Protein AF-A0A9C9MI98-F1 (afdb_monomer_lite)

Secondary structure (DSSP, 8-state):
-----HHHHHHHHHHHHHHHHHHH---------S--------------------------S------------------S-EEE-TTEEEETTEEEEEEBTTBSEEEEEEEE---SS--EEEEEEEEEEES-EEEEEEETTTTEEEEEEEE-SS--------S-----TTS-EEEEEEEE-SSSPPEEEEEEEEEEEE-------EEEEEEEEETTS--B--S-EEEEETTTEEEE--TTSEEEEEEEPSEEEEEEEE-SSEEEESS-EEEEESSS-B----EEEEEPEEEEEEEEETTTEE-TT-EEEEEEE-TTS-EEEEEEEEEE--TTSEEEEEEE-SEEEEEEEE-TTEEEESS-EEEEE-S--EEEEEEEE-PPPSS--IIIIIIIIIIIIIIHHHH-TT--TTTTTT--TT---SSGGGS-HHHHHHHHHHHHTT-SS-GGGS----HHHHHHHHHHHHTT----

Foldseek 3Di:
DDDDDPVVVVVVVVVCVVVVCVVPPDDDDDDDDDDDDDDDDDPPDDDDDDDDDDDDDDDDDDDDDDDDDDDDPPQCLQPPDKDWDPPWDDDDSKIKFKQDPPRQKIKIKTKHQAPDFFDKWKWWAKAWPDAWKWKWWDQVVVPDIDIDDRDDHHDDRPRDDDPDGRDDPPRMIMMMMMTGNDPNDMTIMMTPGIGMDGPRVDQDFEKEKAFEEAPPDLQGDWQWWKAKPPVRDIWTQHNNRMTMDTGHGFDKIKIATDDPFWQKVVRIDIDGDDPYYHYHPYIYIFTKDKAKEFEEAVVHHGDWFKKKWKWFADPVRFTDCVPIDIWTQHNRRMTMDIRDGFHKMKIATDDAQKAKVVRMDIDGDDDHDYDYIYMHGHDQDPAQAQPPHLCRRPCVNFVCQQADLVDDDVSVVHDDNQRHNPALVSHDPVNLVVQLVCLVVQPGPPCSVRDHDHPNSSVSSVRCVVNVHHHD

Structure (mmCIF, N/CA/C/O backbone):
data_AF-A0A9C9MI98-F1
#
_entry.id   AF-A0A9C9MI98-F1
#
loop_
_atom_site.group_PDB
_atom_site.id
_atom_site.type_symbol
_atom_site.label_atom_id
_atom_site.label_alt_id
_atom_site.label_comp_id
_atom_site.label_asym_id
_atom_site.label_entity_id
_atom_site.label_seq_id
_atom_site.pdbx_PDB_ins_code
_atom_site.Cartn_x
_atom_site.Cartn_y
_atom_site.Cartn_z
_atom_site.occupancy
_atom_site.B_iso_or_equiv
_atom_site.auth_seq_id
_atom_site.auth_comp_id
_atom_site.auth_asym_id
_atom_site.auth_atom_id
_atom_site.pdbx_PDB_model_num
ATOM 1 N N . MET A 1 1 ? 39.168 45.565 -35.973 1.00 40.59 1 MET A N 1
ATOM 2 C CA . MET A 1 1 ? 38.780 45.813 -37.378 1.00 40.59 1 MET A CA 1
ATOM 3 C C . MET A 1 1 ? 40.024 46.247 -38.129 1.00 40.59 1 MET A C 1
ATOM 5 O O . MET A 1 1 ? 40.636 47.226 -37.727 1.00 40.59 1 MET A O 1
ATOM 9 N N . GLY A 1 2 ? 40.413 45.479 -39.140 1.00 27.31 2 GLY A N 1
ATOM 10 C CA . GLY A 1 2 ? 41.614 45.645 -39.959 1.00 27.31 2 GLY A CA 1
ATOM 11 C C . GLY A 1 2 ? 41.709 44.417 -40.864 1.00 27.31 2 GLY A C 1
ATOM 12 O O . GLY A 1 2 ? 41.442 43.313 -40.394 1.00 27.31 2 GLY A O 1
ATOM 13 N N . GLU A 1 3 ? 41.945 44.606 -42.159 1.00 39.31 3 GLU A N 1
ATOM 14 C CA . GLU A 1 3 ? 41.710 43.566 -43.169 1.00 39.31 3 GLU A CA 1
ATOM 15 C C . GLU A 1 3 ? 42.977 42.762 -43.487 1.00 39.31 3 GLU A C 1
ATOM 17 O O . GLU A 1 3 ? 43.849 43.232 -44.213 1.00 39.31 3 GLU A O 1
ATOM 22 N N . THR A 1 4 ? 43.046 41.515 -43.017 1.00 36.66 4 THR A N 1
ATOM 23 C CA . THR A 1 4 ? 44.077 40.540 -43.417 1.00 36.66 4 THR A CA 1
ATOM 24 C C . THR A 1 4 ? 43.472 39.146 -43.610 1.00 36.66 4 THR A C 1
ATOM 26 O O . THR A 1 4 ? 43.571 38.297 -42.732 1.00 36.66 4 THR A O 1
ATOM 29 N N . GLN A 1 5 ? 42.832 38.885 -44.763 1.00 42.22 5 GLN A N 1
ATOM 30 C CA . GLN A 1 5 ? 42.510 37.501 -45.180 1.00 42.22 5 GLN A CA 1
ATOM 31 C C . GLN A 1 5 ? 42.144 37.218 -46.658 1.00 42.22 5 GLN A C 1
ATOM 33 O O . GLN A 1 5 ? 42.317 36.062 -47.051 1.00 42.22 5 GLN A O 1
ATOM 38 N N . PRO A 1 6 ? 41.714 38.168 -47.526 1.00 35.56 6 PRO A N 1
ATOM 39 C CA . PRO A 1 6 ? 41.393 37.833 -48.923 1.00 35.56 6 PRO A CA 1
ATOM 40 C C . PRO A 1 6 ? 42.585 37.245 -49.692 1.00 35.56 6 PRO A C 1
ATOM 42 O O . PRO A 1 6 ? 42.444 36.245 -50.397 1.00 35.56 6 PRO A O 1
ATOM 45 N N . ALA A 1 7 ? 43.774 37.829 -49.507 1.00 32.81 7 ALA A N 1
ATOM 46 C CA . ALA A 1 7 ? 45.007 37.368 -50.140 1.00 32.81 7 ALA A CA 1
ATOM 47 C C . ALA A 1 7 ? 45.426 35.979 -49.632 1.00 32.81 7 ALA A C 1
ATOM 49 O O . ALA A 1 7 ? 45.589 35.075 -50.443 1.00 32.81 7 ALA A O 1
ATOM 50 N N . ALA A 1 8 ? 45.515 35.783 -48.310 1.00 35.47 8 ALA A N 1
ATOM 51 C CA . ALA A 1 8 ? 45.914 34.507 -47.708 1.00 35.47 8 ALA A CA 1
ATOM 52 C C . ALA A 1 8 ? 44.990 33.346 -48.121 1.00 35.47 8 ALA A C 1
ATOM 54 O O . ALA A 1 8 ? 45.471 32.292 -48.528 1.00 35.47 8 ALA A O 1
ATOM 55 N N . ARG A 1 9 ? 43.664 33.558 -48.112 1.00 36.81 9 ARG A N 1
ATOM 56 C CA . ARG A 1 9 ? 42.686 32.536 -48.524 1.00 36.81 9 ARG A CA 1
ATOM 57 C C . ARG A 1 9 ? 42.800 32.187 -50.014 1.00 36.81 9 ARG A C 1
ATOM 59 O O . ARG A 1 9 ? 42.707 31.018 -50.372 1.00 36.81 9 ARG A O 1
ATOM 66 N N . THR A 1 10 ? 43.061 33.183 -50.864 1.00 37.91 10 THR A N 1
ATOM 67 C CA . THR A 1 10 ? 43.306 32.980 -52.305 1.00 37.91 10 THR A CA 1
ATOM 68 C C . THR A 1 10 ? 44.621 32.233 -52.551 1.00 37.91 10 THR A C 1
ATOM 70 O O . THR A 1 10 ? 44.666 31.310 -53.358 1.00 37.91 10 THR A O 1
ATOM 73 N N . PHE A 1 11 ? 45.685 32.600 -51.834 1.00 39.06 11 PHE A N 1
ATOM 74 C CA . PHE A 1 11 ? 47.012 31.991 -51.948 1.00 39.06 11 PHE A CA 1
ATOM 75 C C . PHE A 1 11 ? 46.992 30.516 -51.518 1.00 39.06 11 PHE A C 1
ATOM 77 O O . PHE A 1 11 ? 47.504 29.662 -52.237 1.00 39.06 11 PHE A O 1
ATOM 84 N N . LEU A 1 12 ? 46.310 30.206 -50.408 1.00 41.72 12 LEU A N 1
ATOM 85 C CA . LEU A 1 12 ? 46.118 28.842 -49.911 1.00 41.72 12 LEU A CA 1
ATOM 86 C C . LEU A 1 12 ? 45.322 27.970 -50.899 1.00 41.72 12 LEU A C 1
ATOM 88 O O . LEU A 1 12 ? 45.750 26.863 -51.205 1.00 41.72 12 LEU A O 1
ATOM 92 N N . MET A 1 13 ? 44.216 28.476 -51.462 1.00 43.34 13 MET A N 1
ATOM 93 C CA . MET A 1 13 ? 43.441 27.747 -52.482 1.00 43.34 13 MET A CA 1
ATOM 94 C C . MET A 1 13 ? 44.254 27.459 -53.754 1.00 43.34 13 MET A C 1
ATOM 96 O O . MET A 1 13 ? 44.149 26.369 -54.313 1.00 43.34 13 MET A O 1
ATOM 100 N N . ILE A 1 14 ? 45.090 28.405 -54.198 1.00 44.19 14 ILE A N 1
ATOM 101 C CA . ILE A 1 14 ? 45.984 28.201 -55.348 1.00 44.19 14 ILE A CA 1
ATOM 102 C C . ILE A 1 14 ? 47.059 27.151 -55.024 1.00 44.19 14 ILE A C 1
ATOM 104 O O . ILE A 1 14 ? 47.355 26.317 -55.874 1.00 44.19 14 ILE A O 1
ATOM 108 N N . LEU A 1 15 ? 47.609 27.147 -53.805 1.00 44.44 15 LEU A N 1
ATOM 109 C CA . LEU A 1 15 ? 48.621 26.175 -53.380 1.00 44.44 15 LEU A CA 1
ATOM 110 C C . LEU A 1 15 ? 48.064 24.751 -53.224 1.00 44.44 15 LEU A C 1
ATOM 112 O O . LEU A 1 15 ? 48.698 23.827 -53.732 1.00 44.44 15 LEU A O 1
ATOM 116 N N . LEU A 1 16 ? 46.870 24.557 -52.641 1.00 48.75 16 LEU A N 1
ATOM 117 C CA . LEU A 1 16 ? 46.192 23.246 -52.681 1.00 48.75 16 LEU A CA 1
ATOM 118 C C . LEU A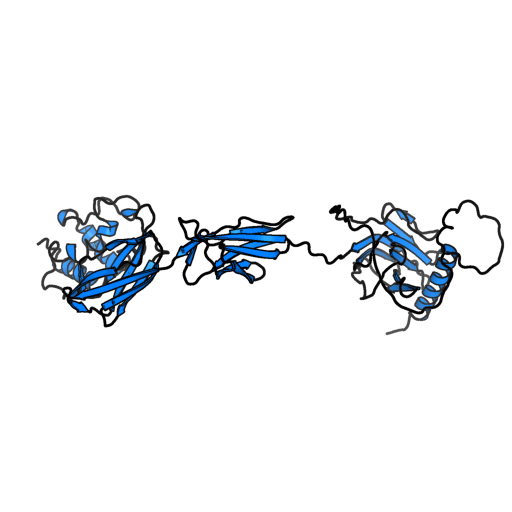 1 16 ? 46.010 22.769 -54.129 1.00 48.75 16 LEU A C 1
ATOM 120 O O . LEU A 1 16 ? 46.288 21.612 -54.435 1.00 48.75 16 LEU A O 1
ATOM 124 N N . GLY A 1 17 ? 45.596 23.668 -55.029 1.00 44.91 17 GLY A N 1
ATOM 125 C CA . GLY A 1 17 ? 45.417 23.368 -56.451 1.00 44.91 17 GLY A CA 1
ATOM 126 C C . GLY A 1 17 ? 46.699 22.978 -57.201 1.00 44.91 17 GLY A C 1
ATOM 127 O O . GLY A 1 17 ? 46.594 22.405 -58.281 1.00 44.91 17 GLY A O 1
ATOM 128 N N . VAL A 1 18 ? 47.887 23.256 -56.650 1.00 42.62 18 VAL A N 1
ATOM 129 C CA . VAL A 1 18 ? 49.179 22.788 -57.185 1.00 42.62 18 VAL A CA 1
ATOM 130 C C . VAL A 1 18 ? 49.576 21.456 -56.548 1.00 42.62 18 VAL A C 1
ATOM 132 O O . VAL A 1 18 ? 49.826 20.499 -57.274 1.00 42.62 18 VAL A O 1
ATOM 135 N N . VAL A 1 19 ? 49.550 21.359 -55.213 1.00 43.34 19 VAL A N 1
ATOM 136 C CA . VAL A 1 19 ? 49.906 20.133 -54.471 1.00 43.34 19 VAL A CA 1
ATOM 137 C C . VAL A 1 19 ? 49.049 18.942 -54.917 1.00 43.34 19 VAL A C 1
ATOM 139 O O . VAL A 1 19 ? 49.570 17.872 -55.222 1.00 43.34 19 VAL A O 1
ATOM 142 N N . LEU A 1 20 ? 47.733 19.128 -55.045 1.00 46.91 20 LEU A N 1
ATOM 143 C CA . LEU A 1 20 ? 46.817 18.069 -55.483 1.00 46.91 20 LEU A CA 1
ATOM 144 C C . LEU A 1 20 ? 47.000 17.688 -56.964 1.00 46.91 20 LEU A C 1
ATOM 146 O O . LEU A 1 20 ? 46.673 16.565 -57.349 1.00 46.91 20 LEU A O 1
ATOM 150 N N . LEU A 1 21 ? 47.545 18.584 -57.796 1.00 38.94 21 LEU A N 1
ATOM 151 C CA . LEU A 1 21 ? 47.816 18.303 -59.209 1.00 38.94 21 LEU A CA 1
ATOM 152 C C . LEU A 1 21 ? 49.000 17.339 -59.373 1.00 38.94 21 LEU A C 1
ATOM 154 O O . LEU A 1 21 ? 48.968 16.466 -60.240 1.00 38.94 21 LEU A O 1
ATOM 158 N N . GLU A 1 22 ? 50.015 17.479 -58.517 1.00 37.53 22 GLU A N 1
ATOM 159 C CA . GLU A 1 22 ? 51.198 16.611 -58.487 1.00 37.53 22 GLU A CA 1
ATOM 160 C C . GLU A 1 22 ? 50.896 15.243 -57.850 1.00 37.53 22 GLU A C 1
ATOM 162 O O . GLU A 1 22 ? 51.446 14.236 -58.293 1.00 37.53 22 GLU A O 1
ATOM 167 N N . VAL A 1 23 ? 49.960 15.178 -56.891 1.00 38.03 23 VAL A N 1
ATOM 168 C CA . VAL A 1 23 ? 49.527 13.920 -56.248 1.00 38.03 23 VAL A CA 1
ATOM 169 C C . VAL A 1 23 ? 48.568 13.091 -57.125 1.00 38.03 23 VAL A C 1
ATOM 171 O O . VAL A 1 23 ? 48.681 11.867 -57.138 1.00 38.03 23 VAL A O 1
ATOM 174 N N . PHE A 1 24 ? 47.650 13.714 -57.886 1.00 37.59 24 PHE A N 1
ATOM 175 C CA . PHE A 1 24 ? 46.570 12.995 -58.599 1.00 37.59 24 PHE A CA 1
ATOM 176 C C . PHE A 1 24 ? 46.621 13.012 -60.145 1.00 37.59 24 PHE A C 1
ATOM 178 O O . PHE A 1 24 ? 45.793 12.372 -60.792 1.00 37.59 24 PHE A O 1
ATOM 185 N N . GLY A 1 25 ? 47.599 13.673 -60.776 1.00 31.17 25 GLY A N 1
ATOM 186 C CA . GLY A 1 25 ? 48.057 13.295 -62.127 1.00 31.17 25 GLY A CA 1
ATOM 187 C C . GLY A 1 25 ? 47.099 13.494 -63.319 1.00 31.17 25 GLY A C 1
ATOM 188 O O . GLY A 1 25 ? 47.173 12.738 -64.291 1.00 31.17 25 GLY A O 1
ATOM 189 N N . CYS A 1 26 ? 46.231 14.511 -63.310 1.00 30.75 26 CYS A N 1
ATOM 190 C CA . CYS A 1 26 ? 45.424 14.869 -64.491 1.00 30.75 26 CYS A CA 1
ATOM 191 C C . CYS A 1 26 ? 46.255 15.577 -65.591 1.00 30.75 26 CYS A C 1
ATOM 193 O O . CYS A 1 26 ? 47.167 16.353 -65.318 1.00 30.75 26 CYS A O 1
ATOM 195 N N . THR A 1 27 ? 45.971 15.292 -66.868 1.00 29.83 27 THR A N 1
ATOM 196 C CA . THR A 1 27 ? 46.954 15.459 -67.962 1.00 29.83 27 THR A CA 1
ATOM 197 C C . THR A 1 27 ? 47.105 16.875 -68.545 1.00 29.83 27 THR A C 1
ATOM 199 O O . THR A 1 27 ? 46.150 17.419 -69.099 1.00 29.83 27 THR A O 1
ATOM 202 N N . GLY A 1 28 ? 48.344 17.393 -68.588 1.00 27.53 28 GLY A N 1
ATOM 203 C CA . GLY A 1 28 ? 48.715 18.633 -69.299 1.00 27.53 28 GLY A CA 1
ATOM 204 C C . GLY A 1 28 ? 50.235 18.852 -69.455 1.00 27.53 28 GLY A C 1
ATOM 205 O O . GLY A 1 28 ? 50.835 19.632 -68.728 1.00 27.53 28 GLY A O 1
ATOM 206 N N . GLN A 1 29 ? 50.874 18.146 -70.393 1.00 27.70 29 GLN A N 1
ATOM 207 C CA . GLN A 1 29 ? 52.333 18.155 -70.662 1.00 27.70 29 GLN A CA 1
ATOM 208 C C . GLN A 1 29 ? 52.885 19.469 -71.286 1.00 27.70 29 GLN A C 1
ATOM 210 O O . GLN A 1 29 ? 52.110 20.181 -71.928 1.00 27.70 29 GLN A O 1
ATOM 215 N N . PRO A 1 30 ? 54.225 19.727 -71.307 1.00 36.88 30 PRO A N 1
ATOM 216 C CA . PRO A 1 30 ? 55.325 19.118 -70.525 1.00 36.88 30 PRO A CA 1
ATOM 217 C C . PRO A 1 30 ? 56.402 20.101 -69.980 1.00 36.88 30 PRO A C 1
ATOM 219 O O . PRO A 1 30 ? 56.663 21.158 -70.558 1.00 36.88 30 PRO A O 1
ATOM 222 N N . ARG A 1 31 ? 57.209 19.632 -69.014 1.00 24.50 31 ARG A N 1
ATOM 223 C CA . ARG A 1 31 ? 58.686 19.783 -69.027 1.00 24.50 31 ARG A CA 1
ATOM 224 C C . ARG A 1 31 ? 59.346 18.473 -68.578 1.00 24.50 31 ARG A C 1
ATOM 226 O O . ARG A 1 31 ? 58.684 17.635 -67.979 1.00 24.50 31 ARG A O 1
ATOM 233 N N . GLN A 1 32 ? 60.611 18.278 -68.946 1.00 30.80 32 GLN A N 1
ATOM 234 C CA . GLN A 1 32 ? 61.386 17.063 -68.676 1.00 30.80 32 GLN A CA 1
ATOM 235 C C . GLN A 1 32 ? 62.422 17.318 -67.580 1.00 30.80 32 GLN A C 1
ATOM 237 O O . GLN A 1 32 ? 63.095 18.343 -67.648 1.00 30.80 32 GLN A O 1
ATOM 242 N N . ASP A 1 33 ? 62.602 16.356 -66.674 1.00 26.62 33 ASP A N 1
ATOM 243 C CA . ASP A 1 33 ? 63.931 15.922 -66.219 1.00 26.62 33 ASP A CA 1
ATOM 244 C C . ASP A 1 33 ? 63.867 14.483 -65.653 1.00 26.62 33 ASP A C 1
ATOM 246 O O . ASP A 1 33 ? 62.781 13.956 -65.397 1.00 26.62 33 ASP A O 1
ATOM 250 N N . GLU A 1 34 ? 65.011 13.800 -65.543 1.00 30.31 34 GLU A N 1
ATOM 251 C CA . GLU A 1 34 ? 65.074 12.338 -65.346 1.00 30.31 34 GLU A CA 1
ATOM 252 C C . GLU A 1 34 ? 65.245 11.893 -63.875 1.00 30.31 34 GLU A C 1
ATOM 254 O O . GLU A 1 34 ? 66.364 11.828 -63.365 1.00 30.31 34 GLU A O 1
ATOM 259 N N . SER A 1 35 ? 64.164 11.475 -63.200 1.00 26.81 35 SER A N 1
ATOM 260 C CA . SER A 1 35 ? 64.269 10.812 -61.876 1.00 26.81 35 SER A CA 1
ATOM 261 C C . SER A 1 35 ? 63.197 9.757 -61.537 1.00 26.81 35 SER A C 1
ATOM 263 O O . SER A 1 35 ? 63.310 9.079 -60.516 1.00 26.81 35 SER A O 1
ATOM 265 N N . ALA A 1 36 ? 62.184 9.541 -62.383 1.00 26.73 36 ALA A N 1
ATOM 266 C CA . ALA A 1 36 ? 61.071 8.638 -62.074 1.00 26.73 36 ALA A CA 1
ATOM 267 C C . ALA A 1 36 ? 61.455 7.139 -62.102 1.00 26.73 36 ALA A C 1
ATOM 269 O O . ALA A 1 36 ? 61.575 6.523 -63.166 1.00 26.73 36 ALA A O 1
ATOM 270 N N . ARG A 1 37 ? 61.555 6.508 -60.923 1.00 29.02 37 ARG A N 1
ATOM 271 C CA . ARG A 1 37 ? 61.529 5.044 -60.754 1.00 29.02 37 ARG A CA 1
ATOM 272 C C . ARG A 1 37 ? 60.680 4.640 -59.546 1.00 29.02 37 ARG A C 1
ATOM 274 O O . ARG A 1 37 ? 60.839 5.198 -58.474 1.00 29.02 37 ARG A O 1
ATOM 281 N N . GLN A 1 38 ? 59.869 3.596 -59.742 1.00 30.30 38 GLN A N 1
ATOM 282 C CA . GLN A 1 38 ? 59.050 2.903 -58.730 1.00 30.30 38 GLN A CA 1
ATOM 283 C C . GLN A 1 38 ? 57.851 3.671 -58.132 1.00 30.30 38 GLN A C 1
ATOM 285 O O . GLN A 1 38 ? 57.733 3.772 -56.920 1.00 30.30 38 GLN A O 1
ATOM 290 N N . LEU A 1 39 ? 56.877 4.051 -58.971 1.00 26.77 39 LEU A N 1
ATOM 291 C CA . LEU A 1 39 ? 55.465 4.127 -58.553 1.00 26.77 39 LEU A CA 1
ATOM 292 C C . LEU A 1 39 ? 54.551 3.444 -59.587 1.00 26.77 39 LEU A C 1
ATOM 294 O O . LEU A 1 39 ? 54.223 3.996 -60.630 1.00 26.77 39 LEU A O 1
ATOM 298 N N . THR A 1 40 ? 54.191 2.194 -59.302 1.00 25.19 40 THR A N 1
ATOM 299 C CA . THR A 1 40 ? 53.102 1.391 -59.899 1.00 25.19 40 THR A CA 1
ATOM 300 C C . THR A 1 40 ? 52.771 0.322 -58.848 1.00 25.19 40 THR A C 1
ATOM 302 O O . THR A 1 40 ? 53.720 -0.304 -58.373 1.00 25.19 40 THR A O 1
ATOM 305 N N . PRO A 1 41 ? 51.496 0.109 -58.450 1.00 27.03 41 PRO A N 1
ATOM 306 C CA . PRO A 1 41 ? 50.348 0.036 -59.362 1.00 27.03 41 PRO A CA 1
ATOM 307 C C . PRO A 1 41 ? 49.036 0.700 -58.859 1.00 27.03 41 PRO A C 1
ATOM 309 O O . PRO A 1 41 ? 48.407 0.202 -57.934 1.00 27.03 41 PRO A O 1
ATOM 312 N N . LEU A 1 42 ? 48.539 1.736 -59.553 1.00 29.00 42 LEU A N 1
ATOM 313 C CA . LEU A 1 42 ? 47.192 2.313 -59.323 1.00 29.00 42 LEU A CA 1
ATOM 314 C C . LEU A 1 42 ? 46.380 2.554 -60.621 1.00 29.00 42 LEU A C 1
ATOM 316 O O . LEU A 1 42 ? 45.435 3.330 -60.647 1.00 29.00 42 LEU A O 1
ATOM 320 N N . GLN A 1 43 ? 46.710 1.873 -61.725 1.00 25.73 43 GLN A N 1
ATOM 321 C CA . GLN A 1 43 ? 46.076 2.112 -63.040 1.00 25.73 43 GLN A CA 1
ATOM 322 C C . GLN A 1 43 ? 44.690 1.457 -63.255 1.00 25.73 43 GLN A C 1
ATOM 324 O O . GLN A 1 43 ? 44.158 1.536 -64.359 1.00 25.73 43 GLN A O 1
ATOM 329 N N . ASN A 1 44 ? 44.086 0.830 -62.238 1.00 29.05 44 ASN A N 1
ATOM 330 C CA . ASN A 1 44 ? 42.829 0.071 -62.363 1.00 29.05 44 ASN A CA 1
ATOM 331 C C . ASN A 1 44 ? 41.625 0.748 -61.670 1.00 29.05 44 ASN A C 1
ATOM 333 O O . ASN A 1 44 ? 40.876 0.097 -60.947 1.00 29.05 44 ASN A O 1
ATOM 337 N N . ALA A 1 45 ? 41.411 2.038 -61.933 1.00 29.12 45 ALA A N 1
ATOM 338 C CA . ALA A 1 45 ? 40.176 2.756 -61.598 1.00 29.12 45 ALA A CA 1
ATOM 339 C C . ALA A 1 45 ? 39.688 3.530 -62.837 1.00 29.12 45 ALA A C 1
ATOM 341 O O . ALA A 1 45 ? 40.076 4.670 -63.078 1.00 29.12 45 ALA A O 1
ATOM 342 N N . GLY A 1 46 ? 38.904 2.866 -63.690 1.00 29.88 46 GLY A N 1
ATOM 343 C CA . GLY A 1 46 ? 38.452 3.432 -64.963 1.00 29.88 46 GLY A CA 1
ATOM 344 C C . GLY A 1 46 ? 37.220 4.323 -64.808 1.00 29.88 46 GLY A C 1
ATOM 345 O O . GLY A 1 46 ? 36.121 3.805 -64.634 1.00 29.88 46 GLY A O 1
ATOM 346 N N . LEU A 1 47 ? 37.396 5.639 -64.945 1.00 27.17 47 LEU A N 1
ATOM 347 C CA . LEU A 1 47 ? 36.317 6.627 -65.045 1.00 27.17 47 LEU A CA 1
ATOM 348 C C . LEU A 1 47 ? 36.573 7.570 -66.231 1.00 27.17 47 LEU A C 1
ATOM 350 O O . LEU A 1 47 ? 37.475 8.405 -66.192 1.00 27.17 47 LEU A O 1
ATOM 354 N N . GLU A 1 48 ? 35.766 7.447 -67.286 1.00 27.59 48 GLU A N 1
ATOM 355 C CA . GLU A 1 48 ? 35.661 8.474 -68.331 1.00 27.59 48 GLU A CA 1
ATOM 356 C C . GLU A 1 48 ? 34.650 9.552 -67.904 1.00 27.59 48 GLU A C 1
ATOM 358 O O . GLU A 1 48 ? 33.636 9.256 -67.270 1.00 27.59 48 GLU A O 1
ATOM 363 N N . ALA A 1 49 ? 34.911 10.814 -68.251 1.00 29.08 49 ALA A N 1
ATOM 364 C CA . ALA A 1 49 ? 34.059 11.934 -67.853 1.00 29.08 49 ALA A CA 1
ATOM 365 C C . ALA A 1 49 ? 32.741 11.985 -68.655 1.00 29.08 49 ALA A C 1
ATOM 367 O O . ALA A 1 49 ? 32.752 11.943 -69.886 1.00 29.08 49 ALA A O 1
ATOM 368 N N . GLY A 1 50 ? 31.609 12.161 -67.963 1.00 24.56 50 GLY A N 1
ATOM 369 C CA . GLY A 1 50 ? 30.271 12.235 -68.561 1.00 24.56 50 GLY A CA 1
ATOM 370 C C . GLY A 1 50 ? 29.350 13.241 -67.862 1.00 24.56 50 GLY A C 1
ATOM 371 O O . GLY A 1 50 ? 29.507 13.526 -66.679 1.00 24.56 50 GLY A O 1
ATOM 372 N N . ILE A 1 51 ? 28.386 13.793 -68.607 1.00 24.95 51 ILE A N 1
ATOM 373 C CA . ILE A 1 51 ? 27.419 14.807 -68.140 1.00 24.95 51 ILE A CA 1
ATOM 374 C C . ILE A 1 51 ? 26.019 14.161 -68.021 1.00 24.95 51 ILE A C 1
ATOM 376 O O . ILE A 1 51 ? 25.668 13.284 -68.808 1.00 24.95 51 ILE A O 1
ATOM 380 N N . ALA A 1 52 ? 25.237 14.559 -67.012 1.00 28.12 52 ALA A N 1
ATOM 381 C CA . ALA A 1 52 ? 24.128 13.776 -66.442 1.00 28.12 52 ALA A CA 1
ATOM 382 C C . ALA A 1 52 ? 22.786 13.747 -67.218 1.00 28.12 52 ALA A C 1
ATOM 384 O O . ALA A 1 52 ? 22.380 14.763 -67.775 1.00 28.12 52 ALA A O 1
ATOM 385 N N . THR A 1 53 ? 22.038 12.624 -67.116 1.00 25.06 53 THR A N 1
ATOM 386 C CA . THR A 1 53 ? 20.549 12.516 -67.214 1.00 25.06 53 THR A CA 1
ATOM 387 C C . THR A 1 53 ? 20.002 11.171 -66.654 1.00 25.06 53 THR A C 1
ATOM 389 O O . THR A 1 53 ? 20.563 10.130 -66.972 1.00 25.06 53 THR A O 1
ATOM 392 N N . GLY A 1 54 ? 18.850 11.162 -65.947 1.00 22.86 54 GLY A N 1
ATOM 393 C CA . GLY A 1 54 ? 17.918 9.998 -65.858 1.00 22.86 54 GLY A CA 1
ATOM 394 C C . GLY A 1 54 ? 17.869 9.121 -64.574 1.00 22.86 54 GLY A C 1
ATOM 395 O O . GLY A 1 54 ? 18.838 9.042 -63.834 1.00 22.86 54 GLY A O 1
ATOM 396 N N . LEU A 1 55 ? 16.721 8.450 -64.329 1.00 23.53 55 LEU A N 1
ATOM 397 C CA . LEU A 1 55 ? 16.371 7.526 -63.205 1.00 23.53 55 LEU A CA 1
ATOM 398 C C . LEU A 1 55 ? 15.334 6.457 -63.682 1.00 23.53 55 LEU A C 1
ATOM 400 O O . LEU A 1 55 ? 14.623 6.778 -64.641 1.00 23.53 55 LEU A O 1
ATOM 404 N N . PRO A 1 56 ? 15.024 5.337 -62.963 1.00 34.50 56 PRO A N 1
ATOM 405 C CA . PRO A 1 56 ? 15.833 4.312 -62.257 1.00 34.50 56 PRO A CA 1
ATOM 406 C C . PRO A 1 56 ? 15.666 2.915 -62.986 1.00 34.50 56 PRO A C 1
ATOM 408 O O . PRO A 1 56 ? 15.955 2.978 -64.182 1.00 34.50 56 PRO A O 1
ATOM 411 N N . PRO A 1 57 ? 15.233 1.693 -62.495 1.00 28.41 57 PRO A N 1
ATOM 412 C CA . PRO A 1 57 ? 14.734 1.148 -61.203 1.00 28.41 57 PRO A CA 1
ATOM 413 C C . PRO A 1 57 ? 15.508 -0.102 -60.627 1.00 28.41 57 PRO A C 1
ATOM 415 O O . PRO A 1 57 ? 16.624 0.076 -60.158 1.00 28.41 57 PRO A O 1
ATOM 418 N N . LEU A 1 58 ? 14.900 -1.316 -60.551 1.00 24.73 58 LEU A N 1
ATOM 419 C CA . LEU A 1 58 ? 15.201 -2.491 -59.663 1.00 24.73 58 LEU A CA 1
ATOM 420 C C . LEU A 1 58 ? 14.728 -3.851 -60.301 1.00 24.73 58 LEU A C 1
ATOM 422 O O . LEU A 1 58 ? 14.066 -3.733 -61.340 1.00 24.73 58 LEU A O 1
ATOM 426 N N . PRO A 1 59 ? 14.860 -5.091 -59.717 1.00 33.41 59 PRO A N 1
ATOM 427 C CA . PRO A 1 59 ? 15.657 -5.639 -58.578 1.00 33.41 59 PRO A CA 1
ATOM 428 C C . PRO A 1 59 ? 16.408 -7.007 -58.840 1.00 33.41 59 PRO A C 1
ATOM 430 O O . PRO A 1 59 ? 16.373 -7.521 -59.951 1.00 33.41 59 PRO A O 1
ATOM 433 N N . ASP A 1 60 ? 17.047 -7.541 -57.770 1.00 37.81 60 ASP A N 1
ATOM 434 C CA . ASP A 1 60 ? 17.440 -8.940 -57.375 1.00 37.81 60 ASP A CA 1
ATOM 435 C C . ASP A 1 60 ? 18.182 -9.927 -58.336 1.00 37.81 60 ASP A C 1
ATOM 437 O O . ASP A 1 60 ? 18.455 -9.619 -59.490 1.00 37.81 60 ASP A O 1
ATOM 441 N N . ASP A 1 61 ? 18.866 -10.986 -57.850 1.00 29.52 61 ASP A N 1
ATOM 442 C CA . ASP A 1 61 ? 18.346 -12.260 -57.288 1.00 29.52 61 ASP A CA 1
ATOM 443 C C . ASP A 1 61 ? 19.413 -12.989 -56.396 1.00 29.52 61 ASP A C 1
ATOM 445 O O . ASP A 1 61 ? 20.546 -13.148 -56.854 1.00 29.52 61 ASP A O 1
ATOM 449 N N . ALA A 1 62 ? 19.095 -13.400 -55.140 1.00 31.42 62 ALA A N 1
ATOM 450 C CA . ALA A 1 62 ? 19.834 -14.398 -54.291 1.00 31.42 62 ALA A CA 1
ATOM 451 C C . ALA A 1 62 ? 19.435 -14.442 -52.783 1.00 31.42 62 ALA A C 1
ATOM 453 O O . ALA A 1 62 ? 19.661 -15.454 -52.112 1.00 31.42 62 ALA A O 1
ATOM 454 N N . GLY A 1 63 ? 18.915 -13.341 -52.225 1.00 34.28 63 GLY A N 1
ATOM 455 C CA . GLY A 1 63 ? 18.157 -13.265 -50.957 1.00 34.28 63 GLY A CA 1
ATOM 456 C C . GLY A 1 63 ? 18.630 -14.032 -49.701 1.00 34.28 63 GLY A C 1
ATOM 457 O O . GLY A 1 63 ? 17.821 -14.753 -49.120 1.00 34.28 63 GLY A O 1
ATOM 458 N N . ARG A 1 64 ? 19.876 -13.870 -49.216 1.00 27.97 64 ARG A N 1
ATOM 459 C CA . ARG A 1 64 ? 20.282 -14.333 -47.860 1.00 27.97 64 ARG A CA 1
ATOM 460 C C . ARG A 1 64 ? 21.304 -13.407 -47.177 1.00 27.97 64 ARG A C 1
ATOM 462 O O . ARG A 1 64 ? 22.452 -13.390 -47.621 1.00 27.97 64 ARG A O 1
ATOM 469 N N . PRO A 1 65 ? 20.961 -12.719 -46.071 1.00 23.02 65 PRO A N 1
ATOM 470 C CA . PRO A 1 65 ? 21.952 -12.046 -45.239 1.00 23.02 65 PRO A CA 1
ATOM 471 C C . PRO A 1 65 ? 22.746 -13.053 -44.391 1.00 23.02 65 PRO A C 1
ATOM 473 O O . PRO A 1 65 ? 22.226 -14.078 -43.946 1.00 23.02 65 PRO A O 1
ATOM 476 N N . ARG A 1 66 ? 24.009 -12.722 -44.113 1.00 22.78 66 ARG A N 1
ATOM 477 C CA . ARG A 1 66 ? 24.753 -13.217 -42.950 1.00 22.78 66 ARG A CA 1
ATOM 478 C C . ARG A 1 66 ? 25.197 -12.000 -42.156 1.00 22.78 66 ARG A C 1
ATOM 480 O O . ARG A 1 66 ? 26.119 -11.314 -42.584 1.00 22.78 66 ARG A O 1
ATOM 487 N N . ALA A 1 67 ? 24.550 -11.750 -41.024 1.00 21.02 67 ALA A N 1
ATOM 488 C CA . ALA A 1 67 ? 25.090 -10.822 -40.047 1.00 21.02 67 ALA A CA 1
ATOM 489 C C . ALA A 1 67 ? 26.359 -11.428 -39.427 1.00 21.02 67 ALA A C 1
ATOM 491 O O . ALA A 1 67 ? 26.381 -12.606 -39.061 1.00 21.02 67 ALA A O 1
ATOM 492 N N . VAL A 1 68 ? 27.397 -10.608 -39.315 1.00 20.48 68 VAL A N 1
ATOM 493 C CA . VAL A 1 68 ? 28.457 -10.755 -38.319 1.00 20.48 68 VAL A CA 1
ATOM 494 C C . VAL A 1 68 ? 28.579 -9.374 -37.700 1.00 20.48 68 VAL A C 1
ATOM 496 O O . VAL A 1 68 ? 29.201 -8.491 -38.285 1.00 20.48 68 VAL A O 1
ATOM 499 N N . SER A 1 69 ? 27.913 -9.171 -36.568 1.00 21.80 69 SER A N 1
ATOM 500 C CA . SER A 1 69 ? 28.231 -8.052 -35.693 1.00 21.80 69 SER A CA 1
ATOM 501 C C . SER A 1 69 ? 29.608 -8.292 -35.077 1.00 21.80 69 SER A C 1
ATOM 503 O O . SER A 1 69 ? 29.981 -9.424 -34.757 1.00 21.80 69 SER A O 1
ATOM 505 N N . ALA A 1 70 ? 30.364 -7.215 -34.924 1.00 21.33 70 ALA A N 1
ATOM 506 C CA . ALA A 1 70 ? 31.533 -7.160 -34.070 1.00 21.33 70 ALA A CA 1
ATOM 507 C C . ALA A 1 70 ? 31.560 -5.754 -33.481 1.00 21.33 70 ALA A C 1
ATOM 509 O O . ALA A 1 70 ? 31.807 -4.790 -34.204 1.00 21.33 70 ALA A O 1
ATOM 510 N N . GLU A 1 71 ? 31.261 -5.640 -32.189 1.00 23.72 71 GLU A N 1
ATOM 511 C CA . GLU A 1 71 ? 31.548 -4.418 -31.450 1.00 23.72 71 GLU A CA 1
ATOM 512 C C . GLU A 1 71 ? 33.049 -4.160 -31.519 1.00 23.72 71 GLU A C 1
ATOM 514 O O . GLU A 1 71 ? 33.850 -5.031 -31.169 1.00 23.72 71 GLU A O 1
ATOM 519 N N . VAL A 1 72 ? 33.432 -2.955 -31.921 1.00 22.44 72 VAL A N 1
ATOM 520 C CA . VAL A 1 72 ? 34.715 -2.397 -31.518 1.00 22.44 72 VAL A CA 1
ATOM 521 C C . VAL A 1 72 ? 34.539 -0.889 -31.403 1.00 22.44 72 VAL A C 1
ATOM 523 O O . VAL A 1 72 ? 34.250 -0.233 -32.403 1.00 22.44 72 VAL A O 1
ATOM 526 N N . GLU A 1 73 ? 34.811 -0.321 -30.226 1.00 27.30 73 GLU A N 1
ATOM 527 C CA . GLU A 1 73 ? 35.354 1.038 -30.161 1.00 27.30 73 GLU A CA 1
ATOM 528 C C . GLU A 1 73 ? 36.736 1.007 -30.830 1.00 27.30 73 GLU A C 1
ATOM 530 O O . GLU A 1 73 ? 37.776 0.923 -30.174 1.00 27.30 73 GLU A O 1
ATOM 535 N N . GLN A 1 74 ? 36.773 1.009 -32.165 1.00 27.30 74 GLN A N 1
ATOM 536 C CA . GLN A 1 74 ? 38.002 1.371 -32.846 1.00 27.30 74 GLN A CA 1
ATOM 537 C C . GLN A 1 74 ? 38.155 2.876 -32.698 1.00 27.30 74 GLN A C 1
ATOM 539 O O . GLN A 1 74 ? 37.617 3.654 -33.483 1.00 27.30 74 GLN A O 1
ATOM 544 N N . THR A 1 75 ? 38.997 3.264 -31.742 1.00 29.92 75 THR A N 1
ATOM 545 C CA . THR A 1 75 ? 39.905 4.387 -31.953 1.00 29.92 75 THR A CA 1
ATOM 546 C C . THR A 1 75 ? 40.669 4.098 -33.246 1.00 29.92 75 THR A C 1
ATOM 548 O O . THR A 1 75 ? 41.718 3.451 -33.229 1.00 29.92 75 THR A O 1
ATOM 551 N N . LEU A 1 76 ? 40.098 4.513 -34.381 1.00 31.92 76 LEU A N 1
ATOM 552 C CA . LEU A 1 76 ? 40.713 4.427 -35.699 1.00 31.92 76 LEU A CA 1
ATOM 553 C C . LEU A 1 76 ? 41.863 5.434 -35.755 1.00 31.92 76 LEU A C 1
ATOM 555 O O . LEU A 1 76 ? 41.762 6.498 -36.364 1.00 31.92 76 LEU A O 1
ATOM 559 N N . LEU A 1 77 ? 42.978 5.061 -35.124 1.00 37.25 77 LEU A N 1
ATOM 560 C CA . LEU A 1 77 ? 44.296 5.540 -35.509 1.00 37.25 77 LEU A CA 1
ATOM 561 C C . LEU A 1 77 ? 44.438 5.206 -36.999 1.00 37.25 77 LEU A C 1
ATOM 563 O O . LEU A 1 77 ? 44.555 4.035 -37.367 1.00 37.25 77 LEU A O 1
ATOM 567 N N . GLY A 1 78 ? 44.286 6.229 -37.847 1.00 36.97 78 GLY A N 1
ATOM 568 C CA . GLY A 1 78 ? 44.174 6.073 -39.297 1.00 36.97 78 GLY A CA 1
ATOM 569 C C . GLY A 1 78 ? 45.338 5.254 -39.848 1.00 36.97 78 GLY A C 1
ATOM 570 O O . GLY A 1 78 ? 46.490 5.500 -39.500 1.00 36.97 78 GLY A O 1
ATOM 571 N N . SER A 1 79 ? 45.040 4.250 -40.671 1.00 36.00 79 SER A N 1
ATOM 572 C CA . SER A 1 79 ? 45.989 3.187 -41.004 1.00 36.00 79 SER A CA 1
ATOM 573 C C . SER A 1 79 ? 47.152 3.663 -41.883 1.00 36.00 79 SER A C 1
ATOM 575 O O . SER A 1 79 ? 47.029 3.645 -43.107 1.00 36.00 79 SER A O 1
ATOM 577 N N . ASP A 1 80 ? 48.274 4.043 -41.259 1.00 41.41 80 ASP A N 1
ATOM 578 C CA . ASP A 1 80 ? 49.656 4.120 -41.786 1.00 41.41 80 ASP A CA 1
ATOM 579 C C . ASP A 1 80 ? 49.867 4.771 -43.177 1.00 41.41 80 ASP A C 1
ATOM 581 O O . ASP A 1 80 ? 50.883 4.537 -43.837 1.00 41.41 80 ASP A O 1
ATOM 585 N N . THR A 1 81 ? 48.934 5.606 -43.646 1.00 44.78 81 THR A N 1
ATOM 586 C CA . THR A 1 81 ? 48.910 6.106 -45.034 1.00 44.78 81 THR A CA 1
ATOM 587 C C . THR A 1 81 ? 48.736 7.625 -45.061 1.00 44.78 81 THR A C 1
ATOM 589 O O . THR A 1 81 ? 47.684 8.158 -45.412 1.00 44.78 81 THR A O 1
ATOM 592 N N . PHE A 1 82 ? 49.791 8.339 -44.658 1.00 54.59 82 PHE A N 1
ATOM 593 C CA . PHE A 1 82 ? 49.805 9.803 -44.590 1.00 54.59 82 PHE A CA 1
ATOM 594 C C . PHE A 1 82 ? 50.528 10.418 -45.789 1.00 54.59 82 PHE A C 1
ATOM 596 O O . PHE A 1 82 ? 51.705 10.139 -46.029 1.00 54.59 82 PHE A O 1
ATOM 603 N N . ILE A 1 83 ? 49.845 11.302 -46.523 1.00 56.44 83 ILE A N 1
ATOM 604 C CA . ILE A 1 83 ? 50.478 12.132 -47.557 1.00 56.44 83 ILE A CA 1
ATOM 605 C C . ILE A 1 83 ? 50.922 13.430 -46.887 1.00 56.44 83 ILE A C 1
ATOM 607 O O . ILE A 1 83 ? 50.095 14.211 -46.417 1.00 56.44 83 ILE A O 1
ATOM 611 N N . MET A 1 84 ? 52.232 13.652 -46.826 1.00 56.66 84 MET A N 1
ATOM 612 C CA . MET A 1 84 ? 52.853 14.741 -46.068 1.00 56.66 84 MET A CA 1
ATOM 613 C C . MET A 1 84 ? 53.867 15.486 -46.940 1.00 56.66 84 MET A C 1
ATOM 615 O O . MET A 1 84 ? 54.382 14.938 -47.914 1.00 56.66 84 MET A O 1
ATOM 619 N N . SER A 1 85 ? 54.155 16.738 -46.598 1.00 60.19 85 SER A N 1
ATOM 620 C CA . SER A 1 85 ? 55.172 17.550 -47.276 1.00 60.19 85 SER A CA 1
ATOM 621 C C . SER A 1 85 ? 56.605 17.218 -46.834 1.00 60.19 85 SER A C 1
ATOM 623 O O . SER A 1 85 ? 56.827 16.868 -45.681 1.00 60.19 85 SER A O 1
ATOM 625 N N . ASP A 1 86 ? 57.586 17.435 -47.720 1.00 55.06 86 ASP A N 1
ATOM 626 C CA . ASP A 1 86 ? 59.020 17.082 -47.590 1.00 55.06 86 ASP A CA 1
ATOM 627 C C . ASP A 1 86 ? 59.760 17.474 -46.286 1.00 55.06 86 ASP A C 1
ATOM 629 O O . ASP A 1 86 ? 60.885 17.021 -46.069 1.00 55.06 86 ASP A O 1
ATOM 633 N N . PHE A 1 87 ? 59.188 18.340 -45.442 1.00 56.34 87 PHE A N 1
ATOM 634 C CA . PHE A 1 87 ? 59.794 18.841 -44.199 1.00 56.34 87 PHE A CA 1
ATOM 635 C C . PHE A 1 87 ? 58.880 18.644 -42.970 1.00 56.34 87 PHE A C 1
ATOM 637 O O . PHE A 1 87 ? 59.082 19.288 -41.940 1.00 56.34 87 PHE A O 1
ATOM 644 N N . ALA A 1 88 ? 57.868 17.779 -43.084 1.00 58.22 88 ALA A N 1
ATOM 645 C CA . ALA A 1 88 ? 56.973 17.396 -42.002 1.00 58.22 88 ALA A CA 1
ATOM 646 C C . ALA A 1 88 ? 57.526 16.132 -41.331 1.00 58.22 88 ALA A C 1
ATOM 648 O O . ALA A 1 88 ? 57.838 15.157 -42.016 1.00 58.22 88 ALA A O 1
ATOM 649 N N . ASP A 1 89 ? 57.678 16.160 -40.007 1.00 60.88 89 ASP A N 1
ATOM 650 C CA . ASP A 1 89 ? 58.406 15.126 -39.261 1.00 60.88 89 ASP A CA 1
ATOM 651 C C . ASP A 1 89 ? 57.430 14.270 -38.426 1.00 60.88 89 ASP A C 1
ATOM 653 O O . ASP A 1 89 ? 56.806 14.797 -37.496 1.00 60.88 89 ASP A O 1
ATOM 657 N N . PRO A 1 90 ? 57.231 12.978 -38.759 1.00 54.41 90 PRO A N 1
ATOM 658 C CA . PRO A 1 90 ? 56.391 12.071 -37.983 1.00 54.41 90 PRO A CA 1
ATOM 659 C C . PRO A 1 90 ? 57.152 11.551 -36.753 1.00 54.41 90 PRO A C 1
ATOM 661 O O . PRO A 1 90 ? 58.126 10.800 -36.860 1.00 54.41 90 PRO A O 1
ATOM 664 N N . VAL A 1 91 ? 56.690 11.927 -35.560 1.00 53.28 91 VAL A N 1
ATOM 665 C CA . VAL A 1 91 ? 57.314 11.588 -34.274 1.00 53.28 91 VAL A CA 1
ATOM 666 C C . VAL A 1 91 ? 56.382 10.662 -33.494 1.00 53.28 91 VAL A C 1
ATOM 668 O O . VAL A 1 91 ? 55.549 11.096 -32.696 1.00 53.28 91 VAL A O 1
ATOM 671 N N . GLY A 1 92 ? 56.520 9.360 -33.751 1.00 55.12 92 GLY A N 1
ATOM 672 C CA . GLY A 1 92 ? 55.560 8.359 -33.280 1.00 55.12 92 GLY A CA 1
ATOM 673 C C . GLY A 1 92 ? 54.214 8.568 -33.971 1.00 55.12 92 GLY A C 1
ATOM 674 O O . GLY A 1 92 ? 54.181 8.762 -35.183 1.00 55.12 92 GLY A O 1
ATOM 675 N N . ASP A 1 93 ? 53.135 8.596 -33.193 1.00 50.50 93 ASP A N 1
ATOM 676 C CA . ASP A 1 93 ? 51.771 8.815 -33.697 1.00 50.50 93 ASP A CA 1
ATOM 677 C C . ASP A 1 93 ? 51.456 10.306 -33.976 1.00 50.50 93 ASP A C 1
ATOM 679 O O . ASP A 1 93 ? 50.357 10.644 -34.412 1.00 50.50 93 ASP A O 1
ATOM 683 N N . THR A 1 94 ? 52.415 11.211 -33.722 1.00 54.09 94 THR A N 1
ATOM 684 C CA . THR A 1 94 ? 52.256 12.670 -33.874 1.00 54.09 94 THR A CA 1
ATOM 685 C C . THR A 1 94 ? 52.943 13.197 -35.135 1.00 54.09 94 THR A C 1
ATOM 687 O O . THR A 1 94 ? 53.975 12.670 -35.551 1.00 54.09 94 THR A O 1
ATOM 690 N N . LEU A 1 95 ? 52.412 14.269 -35.732 1.00 62.34 95 LEU A N 1
ATOM 691 C CA . LEU A 1 95 ? 52.986 14.901 -36.928 1.00 62.34 95 LEU A CA 1
ATOM 692 C C . LEU A 1 95 ? 53.359 16.361 -36.664 1.00 62.34 95 LEU A C 1
ATOM 694 O O . LEU A 1 95 ? 52.504 17.180 -36.325 1.00 62.34 95 LEU A O 1
ATOM 698 N N . VAL A 1 96 ? 54.633 16.703 -36.862 1.00 64.25 96 VAL A N 1
ATOM 699 C CA . VAL A 1 96 ? 55.161 18.056 -36.655 1.00 64.25 96 VAL A CA 1
ATOM 700 C C . VAL A 1 96 ? 55.262 18.801 -37.988 1.00 64.25 96 VAL A C 1
ATOM 702 O O . VAL A 1 96 ? 56.027 18.423 -38.875 1.00 64.25 96 VAL A O 1
ATOM 705 N N . LEU A 1 97 ? 54.516 19.901 -38.118 1.00 67.06 97 LEU A N 1
ATOM 706 C CA . LEU A 1 97 ? 54.537 20.804 -39.269 1.00 67.06 97 LEU A CA 1
ATOM 707 C C . LEU A 1 97 ? 55.323 22.082 -38.927 1.00 67.06 97 LEU A C 1
ATOM 709 O O . LEU A 1 97 ? 54.823 22.968 -38.226 1.00 67.06 97 LEU A O 1
ATOM 713 N N . GLN A 1 98 ? 56.549 22.194 -39.448 1.00 70.50 98 GLN A N 1
ATOM 714 C CA . GLN A 1 98 ? 57.432 23.351 -39.245 1.00 70.50 98 GLN A CA 1
ATOM 715 C C . GLN A 1 98 ? 57.638 24.145 -40.532 1.00 70.50 98 GLN A C 1
ATOM 717 O O . GLN A 1 98 ? 58.321 23.703 -41.453 1.00 70.50 98 GLN A O 1
ATOM 722 N N . THR A 1 99 ? 57.090 25.360 -40.589 1.00 64.50 99 THR A N 1
ATOM 723 C CA . THR A 1 99 ? 57.278 26.241 -41.745 1.00 64.50 99 THR A CA 1
ATOM 724 C C . THR A 1 99 ? 58.436 27.202 -41.501 1.00 64.50 99 THR A C 1
ATOM 726 O O . THR A 1 99 ? 58.252 28.223 -40.843 1.00 64.50 99 THR A O 1
ATOM 729 N N . SER A 1 100 ? 59.614 26.904 -42.046 1.00 65.81 100 SER A N 1
ATOM 730 C CA . SER A 1 100 ? 60.774 27.807 -42.060 1.00 65.81 100 SER A CA 1
ATOM 731 C C . SER A 1 100 ? 61.514 27.689 -43.400 1.00 65.81 100 SER A C 1
ATOM 733 O O . SER A 1 100 ? 61.402 26.649 -44.047 1.00 65.81 100 SER A O 1
ATOM 735 N N . PRO A 1 101 ? 62.242 28.713 -43.893 1.00 61.09 101 PRO A N 1
ATOM 736 C CA . PRO A 1 101 ? 62.852 28.667 -45.226 1.00 61.09 101 PRO A CA 1
ATOM 737 C C . PRO A 1 101 ? 63.841 27.490 -45.356 1.00 61.09 101 PRO A C 1
ATOM 739 O O . PRO A 1 101 ? 64.772 27.411 -44.554 1.00 61.09 101 PRO A O 1
ATOM 742 N N . PRO A 1 102 ? 63.699 26.593 -46.357 1.00 56.31 102 PRO A N 1
ATOM 743 C CA . PRO A 1 102 ? 63.019 26.783 -47.647 1.00 56.31 102 PRO A CA 1
ATOM 744 C C . PRO A 1 102 ? 61.549 26.317 -47.732 1.00 56.31 102 PRO A C 1
ATOM 746 O O . PRO A 1 102 ? 60.985 26.354 -48.822 1.00 56.31 102 PRO A O 1
ATOM 749 N N . ALA A 1 103 ? 60.929 25.898 -46.630 1.00 57.53 103 ALA A N 1
ATOM 750 C CA . ALA A 1 103 ? 59.593 25.304 -46.548 1.00 57.53 103 ALA A CA 1
ATOM 751 C C . ALA A 1 103 ? 58.532 26.273 -45.956 1.00 57.53 103 ALA A C 1
ATOM 753 O O . ALA A 1 103 ? 58.243 26.226 -44.763 1.00 57.53 103 ALA A O 1
ATOM 754 N N . PRO A 1 104 ? 57.918 27.179 -46.746 1.00 62.59 104 PRO A N 1
ATOM 755 C CA . PRO A 1 104 ? 56.940 28.159 -46.243 1.00 62.59 104 PRO A CA 1
ATOM 756 C C . PRO A 1 104 ? 55.528 27.592 -45.991 1.00 62.59 104 PRO A C 1
ATOM 758 O O . PRO A 1 104 ? 54.682 28.284 -45.429 1.00 62.59 104 PRO A O 1
ATOM 761 N N . LEU A 1 105 ? 55.255 26.363 -46.425 1.00 64.19 105 LEU A N 1
ATOM 762 C CA . LEU A 1 105 ? 53.979 25.658 -46.293 1.00 64.19 105 LEU A CA 1
ATOM 763 C C . LEU A 1 105 ? 54.293 24.211 -45.917 1.00 64.19 105 LEU A C 1
ATOM 765 O O . LEU A 1 105 ? 55.180 23.632 -46.541 1.00 64.19 105 LEU A O 1
ATOM 769 N N . GLN A 1 106 ? 53.583 23.641 -44.945 1.00 64.31 106 GLN A N 1
ATOM 770 C CA . GLN A 1 106 ? 53.662 22.226 -44.574 1.00 64.31 106 GLN A CA 1
ATOM 771 C C . GLN A 1 106 ? 52.257 21.657 -44.338 1.00 64.31 106 GLN A C 1
ATOM 773 O O . GLN A 1 106 ? 51.358 22.385 -43.916 1.00 64.31 106 GLN A O 1
ATOM 778 N N . PHE A 1 107 ? 52.053 20.371 -44.619 1.00 68.62 107 PHE A N 1
ATOM 779 C CA . PHE A 1 107 ? 50.762 19.700 -44.472 1.00 68.62 107 PHE A CA 1
ATOM 780 C C . PHE A 1 107 ? 50.903 18.212 -44.129 1.00 68.62 107 PHE A C 1
ATOM 782 O O . PHE A 1 107 ? 51.915 17.583 -44.442 1.00 68.62 107 PHE A O 1
ATOM 789 N N . GLY A 1 108 ? 49.833 17.653 -43.564 1.00 64.56 108 GLY A N 1
ATOM 790 C CA . GLY A 1 108 ? 49.569 16.217 -43.522 1.00 64.56 108 GLY A CA 1
ATOM 791 C C . GLY A 1 108 ? 48.119 15.928 -43.907 1.00 64.56 108 GLY A C 1
ATOM 792 O O . GLY A 1 108 ? 47.208 16.606 -43.428 1.00 64.56 108 GLY A O 1
ATOM 793 N N . ILE A 1 109 ? 47.910 14.943 -44.780 1.00 64.50 109 ILE A N 1
ATOM 794 C CA . ILE A 1 109 ? 46.600 14.416 -45.177 1.00 64.50 109 ILE A CA 1
ATOM 795 C C . ILE A 1 109 ? 46.496 12.969 -44.693 1.00 64.50 109 ILE A C 1
ATOM 797 O O . ILE A 1 109 ? 47.406 12.166 -44.897 1.00 64.50 109 ILE A O 1
ATOM 801 N N . TYR A 1 110 ? 45.367 12.676 -44.060 1.00 62.25 110 TYR A N 1
ATOM 802 C CA . TYR A 1 110 ? 45.014 11.454 -43.360 1.00 62.25 110 TYR A CA 1
ATOM 803 C C . TYR A 1 110 ? 43.890 10.762 -44.140 1.00 62.25 110 TYR A C 1
ATOM 805 O O . TYR A 1 110 ? 42.857 11.377 -44.419 1.00 62.25 110 TYR A O 1
ATOM 813 N N . GLU A 1 111 ? 44.106 9.501 -44.513 1.00 60.03 111 GLU A N 1
ATOM 814 C CA . GLU A 1 111 ? 43.132 8.654 -45.208 1.00 60.03 111 GLU A CA 1
ATOM 815 C C . GLU A 1 111 ? 42.407 7.743 -44.209 1.00 60.03 111 GLU A C 1
ATOM 817 O O . GLU A 1 111 ? 43.042 7.019 -43.441 1.00 60.03 111 GLU A O 1
ATOM 822 N N . PHE A 1 112 ? 41.074 7.770 -44.228 1.00 57.81 112 PHE A N 1
ATOM 823 C CA . PHE A 1 112 ? 40.224 6.980 -43.339 1.00 57.81 112 PHE A CA 1
ATOM 824 C C . PHE A 1 112 ? 39.288 6.084 -44.163 1.00 57.81 112 PHE A C 1
ATOM 826 O O . PHE A 1 112 ? 38.413 6.620 -44.850 1.00 57.81 112 PHE A O 1
ATOM 833 N N . PRO A 1 113 ? 39.431 4.745 -44.115 1.00 52.34 113 PRO A N 1
ATOM 834 C CA . PRO A 1 113 ? 38.629 3.809 -44.909 1.00 52.34 113 PRO A CA 1
ATOM 835 C C . PRO A 1 113 ? 37.214 3.627 -44.325 1.00 52.34 113 PRO A C 1
ATOM 837 O O . PRO A 1 113 ? 36.882 2.598 -43.734 1.00 52.34 113 PRO A O 1
ATOM 840 N N . LEU A 1 114 ? 36.388 4.665 -44.464 1.00 52.00 114 LEU A N 1
ATOM 841 C CA . LEU A 1 114 ? 35.004 4.737 -44.001 1.00 52.00 114 LEU A CA 1
ATOM 842 C C . LEU A 1 114 ? 34.038 4.440 -45.159 1.00 52.00 114 LEU A C 1
ATOM 844 O O . LEU A 1 114 ? 33.734 5.299 -45.991 1.00 52.00 114 LEU A O 1
ATOM 848 N N . GLY A 1 115 ? 33.556 3.198 -45.213 1.00 44.53 115 GLY A N 1
ATOM 849 C CA . GLY A 1 115 ? 32.610 2.739 -46.226 1.00 44.53 115 GLY A CA 1
ATOM 850 C C . GLY A 1 115 ? 31.153 2.932 -45.809 1.00 44.53 115 GLY A C 1
ATOM 851 O O . GLY A 1 115 ? 30.638 2.144 -45.021 1.00 44.53 115 GLY A O 1
ATOM 852 N N . GLY A 1 116 ? 30.466 3.916 -46.392 1.00 47.25 116 GLY A N 1
ATOM 853 C CA . GLY A 1 116 ? 29.028 4.124 -46.200 1.00 47.25 116 GLY A CA 1
ATOM 854 C C . GLY A 1 116 ? 28.614 5.593 -46.265 1.00 47.25 116 GLY A C 1
ATOM 855 O O . GLY A 1 116 ? 29.427 6.462 -46.565 1.00 47.25 116 GLY A O 1
ATOM 856 N N . ASN A 1 117 ? 27.336 5.837 -45.969 1.00 47.50 117 ASN A N 1
ATOM 857 C CA . ASN A 1 117 ? 26.693 7.156 -45.963 1.00 47.50 117 ASN A CA 1
ATOM 858 C C . ASN A 1 117 ? 26.278 7.575 -44.532 1.00 47.50 117 ASN A C 1
ATOM 860 O O . ASN A 1 117 ? 25.252 8.234 -44.347 1.00 47.50 117 ASN A O 1
ATOM 864 N N . THR A 1 118 ? 26.991 7.111 -43.499 1.00 46.59 118 THR A N 1
ATOM 865 C CA . THR A 1 118 ? 26.681 7.440 -42.098 1.00 46.59 118 THR A CA 1
ATOM 866 C C . THR A 1 118 ? 27.241 8.813 -41.702 1.00 46.59 118 THR A C 1
ATOM 868 O O . THR A 1 118 ? 28.310 9.202 -42.182 1.00 46.59 118 THR A O 1
ATOM 871 N N . PRO A 1 119 ? 26.539 9.581 -40.845 1.00 47.69 119 PRO A N 1
ATOM 872 C CA . PRO A 1 119 ? 27.072 10.813 -40.269 1.00 47.69 119 PRO A CA 1
ATOM 873 C C . PRO A 1 119 ? 28.387 10.566 -39.522 1.00 47.69 119 PRO A C 1
ATOM 875 O O . PRO A 1 119 ? 28.568 9.532 -38.883 1.00 47.69 119 PRO A O 1
ATOM 878 N N . LEU A 1 120 ? 29.310 11.527 -39.588 1.00 51.66 120 LEU A N 1
ATOM 879 C CA . LEU A 1 120 ? 30.628 11.429 -38.962 1.00 51.66 120 LEU A CA 1
ATOM 880 C C . LEU A 1 120 ? 30.877 12.634 -38.054 1.00 51.66 120 LEU A C 1
ATOM 882 O O . LEU A 1 120 ? 30.695 13.783 -38.467 1.00 51.66 120 LEU A O 1
ATOM 886 N N . ASN A 1 121 ? 31.368 12.366 -36.848 1.00 51.16 121 ASN A N 1
ATOM 887 C CA . ASN A 1 121 ? 31.927 13.368 -35.951 1.00 51.16 121 ASN A CA 1
ATOM 888 C C . ASN A 1 121 ? 33.451 13.414 -36.147 1.00 51.16 121 ASN A C 1
ATOM 890 O O . ASN A 1 121 ? 34.134 12.392 -36.070 1.00 51.16 121 ASN A O 1
ATOM 894 N N . PHE A 1 122 ? 33.979 14.607 -36.424 1.00 54.03 122 PHE A N 1
ATOM 895 C CA . PHE A 1 122 ? 35.400 14.865 -36.670 1.00 54.03 122 PHE A CA 1
ATOM 896 C C . PHE A 1 122 ? 35.977 15.697 -35.525 1.00 54.03 122 PHE A C 1
ATOM 898 O O . PHE A 1 122 ? 35.463 16.781 -35.244 1.00 54.03 122 PHE A O 1
ATOM 905 N N . SER A 1 123 ? 37.060 15.223 -34.906 1.00 54.28 123 SER A N 1
ATOM 906 C CA . SER A 1 123 ? 37.877 16.030 -33.994 1.00 54.28 123 SER A CA 1
ATOM 907 C C . SER A 1 123 ? 39.371 15.833 -34.261 1.00 54.28 123 SER A C 1
ATOM 909 O O . SER A 1 123 ? 39.817 14.829 -34.822 1.00 54.28 123 SER A O 1
ATOM 911 N N . VAL A 1 124 ? 40.153 16.842 -33.890 1.00 57.25 124 VAL A N 1
ATOM 912 C CA . VAL A 1 124 ? 41.591 16.932 -34.131 1.00 57.25 124 VAL A CA 1
ATOM 913 C C . VAL A 1 124 ? 42.242 17.530 -32.893 1.00 57.25 124 VAL A C 1
ATOM 915 O O . VAL A 1 124 ? 41.892 18.645 -32.506 1.00 57.25 124 VAL A O 1
ATOM 918 N N . ASP A 1 125 ? 43.206 16.826 -32.299 1.00 56.56 125 ASP A N 1
ATOM 919 C CA . ASP A 1 125 ? 44.040 17.399 -31.240 1.00 56.56 125 ASP A CA 1
ATOM 920 C C . ASP A 1 125 ? 45.295 18.030 -31.857 1.00 56.56 125 ASP A C 1
ATOM 922 O O . ASP A 1 125 ? 46.117 17.351 -32.483 1.00 56.56 125 ASP A O 1
ATOM 926 N N . VAL A 1 126 ? 45.423 19.350 -31.701 1.00 59.53 126 VAL A N 1
ATOM 927 C CA . VAL A 1 126 ? 46.487 20.166 -32.300 1.00 59.53 126 VAL A CA 1
ATOM 928 C C . VAL A 1 126 ? 47.108 21.085 -31.248 1.00 59.53 126 VAL A C 1
ATOM 930 O O . VAL A 1 126 ? 46.455 21.985 -30.707 1.00 59.53 126 VAL A O 1
ATOM 933 N N . GLU A 1 127 ? 48.411 20.924 -31.021 1.00 62.91 127 GLU A N 1
ATOM 934 C CA . GLU A 1 127 ? 49.215 21.811 -30.186 1.00 62.91 127 GLU A CA 1
ATOM 935 C C . GLU A 1 127 ? 49.988 22.819 -31.053 1.00 62.91 127 GLU A C 1
ATOM 937 O O . GLU A 1 127 ? 50.898 22.480 -31.812 1.00 62.91 127 GLU A O 1
ATOM 942 N N . VAL A 1 128 ? 49.644 24.105 -30.931 1.00 63.38 128 VAL A N 1
ATOM 943 C CA . VAL A 1 128 ? 50.312 25.196 -31.658 1.00 63.38 128 VAL A CA 1
ATOM 944 C C . VAL A 1 128 ? 51.309 25.895 -30.745 1.00 63.38 128 VAL A C 1
ATOM 946 O O . VAL A 1 128 ? 50.916 26.628 -29.837 1.00 63.38 128 VAL A O 1
ATOM 949 N N . THR A 1 129 ? 52.604 25.743 -31.032 1.00 62.56 129 THR A N 1
ATOM 950 C CA . THR A 1 129 ? 53.652 26.514 -30.341 1.00 62.56 129 THR A CA 1
ATOM 951 C C . THR A 1 129 ? 53.780 27.920 -30.934 1.00 62.56 129 THR A C 1
ATOM 953 O O . THR A 1 129 ? 53.881 28.900 -30.196 1.00 62.56 129 THR A O 1
ATOM 956 N N . THR A 1 130 ? 53.753 28.042 -32.267 1.00 65.00 130 THR A N 1
ATOM 957 C CA . THR A 1 130 ? 53.747 29.330 -32.984 1.00 65.00 130 THR A CA 1
ATOM 958 C C . THR A 1 130 ? 52.929 29.248 -34.271 1.00 65.00 130 THR A C 1
ATOM 960 O O . THR A 1 130 ? 52.823 28.190 -34.888 1.00 65.00 130 THR A O 1
ATOM 963 N N . GLY A 1 131 ? 52.406 30.394 -34.715 1.00 69.19 131 GLY A N 1
ATOM 964 C CA . GLY A 1 131 ? 51.804 30.548 -36.040 1.00 69.19 131 GLY A CA 1
ATOM 965 C C . GLY A 1 131 ? 50.314 30.210 -36.129 1.00 69.19 131 GLY A C 1
ATOM 966 O O . GLY A 1 131 ? 49.556 30.451 -35.187 1.00 69.19 131 GLY A O 1
ATOM 967 N N . GLN A 1 132 ? 49.890 29.725 -37.300 1.00 71.50 132 GLN A N 1
ATOM 968 C CA . GLN A 1 132 ? 48.495 29.397 -37.619 1.00 71.50 132 GLN A CA 1
ATOM 969 C C . GLN A 1 132 ? 48.378 28.075 -38.382 1.00 71.50 132 GLN A C 1
ATOM 971 O O . GLN A 1 132 ? 49.263 27.730 -39.169 1.00 71.50 132 GLN A O 1
ATOM 976 N N . TYR A 1 133 ? 47.245 27.391 -38.195 1.00 69.50 133 TYR A N 1
ATOM 977 C CA . TYR A 1 133 ? 46.872 26.211 -38.975 1.00 69.50 133 TYR A CA 1
ATOM 978 C C . TYR A 1 133 ? 45.454 26.294 -39.549 1.00 69.50 133 TYR A C 1
ATOM 980 O O . TYR A 1 133 ? 44.616 27.072 -39.088 1.00 69.50 133 TYR A O 1
ATOM 988 N N . TRP A 1 134 ? 45.189 25.454 -40.545 1.00 72.88 134 TRP A N 1
ATOM 989 C CA . TRP A 1 134 ? 43.875 25.202 -41.133 1.00 72.88 134 TRP A CA 1
ATOM 990 C C . TRP A 1 134 ? 43.573 23.710 -41.081 1.00 72.88 134 TRP A C 1
ATOM 992 O O . TRP A 1 134 ? 44.486 22.893 -41.211 1.00 72.88 134 TRP A O 1
ATOM 1002 N N . LEU A 1 135 ? 42.293 23.372 -40.945 1.00 69.62 135 LEU A N 1
ATOM 1003 C CA . LEU A 1 135 ? 41.795 22.013 -41.151 1.00 69.62 135 LEU A CA 1
ATOM 1004 C C . LEU A 1 135 ? 41.203 21.922 -42.560 1.00 69.62 135 LEU A C 1
ATOM 1006 O O . LEU A 1 135 ? 40.551 22.868 -43.017 1.00 69.62 135 LEU A O 1
ATOM 1010 N N . VAL A 1 136 ? 41.419 20.800 -43.242 1.00 66.62 136 VAL A N 1
ATOM 1011 C CA . VAL A 1 136 ? 40.840 20.520 -44.561 1.00 66.62 136 VAL A CA 1
ATOM 1012 C C . VAL A 1 136 ? 40.070 19.205 -44.555 1.00 66.62 136 VAL A C 1
ATOM 1014 O O . VAL A 1 136 ? 40.518 18.225 -43.968 1.00 66.62 136 VAL A O 1
ATOM 1017 N N . LEU A 1 137 ? 38.908 19.197 -45.206 1.00 65.06 137 LEU A N 1
ATOM 1018 C CA . LEU A 1 137 ? 38.014 18.044 -45.339 1.00 65.06 137 LEU A CA 1
ATOM 1019 C C . LEU A 1 137 ? 37.594 17.898 -46.804 1.00 65.06 137 LEU A C 1
ATOM 1021 O O . LEU A 1 137 ? 37.265 18.898 -47.451 1.00 65.06 137 LEU A O 1
ATOM 1025 N N . ALA A 1 138 ? 37.608 16.677 -47.333 1.00 59.84 138 ALA A N 1
ATOM 1026 C CA . ALA A 1 138 ? 37.155 16.403 -48.693 1.00 59.84 138 ALA A CA 1
ATOM 1027 C C . ALA A 1 138 ? 35.616 16.399 -48.781 1.00 59.84 138 ALA A C 1
ATOM 1029 O O . ALA A 1 138 ? 34.951 15.595 -48.134 1.00 59.84 138 ALA A O 1
ATOM 1030 N N . ASP A 1 139 ? 35.053 17.268 -49.624 1.00 55.28 139 ASP A N 1
ATOM 1031 C CA . ASP A 1 139 ? 33.655 17.218 -50.063 1.00 55.28 139 ASP A CA 1
ATOM 1032 C C . ASP A 1 139 ? 33.632 16.636 -51.483 1.00 55.28 139 ASP A C 1
ATOM 1034 O O . ASP A 1 139 ? 33.750 17.341 -52.492 1.00 55.28 139 ASP A O 1
ATOM 1038 N N . PHE A 1 140 ? 33.532 15.309 -51.558 1.00 53.53 140 PHE A N 1
ATOM 1039 C CA . PHE A 1 140 ? 33.525 14.582 -52.826 1.00 53.53 140 PHE A CA 1
ATOM 1040 C C . PHE A 1 140 ? 32.279 14.876 -53.672 1.00 53.53 140 PHE A C 1
ATOM 1042 O O . PHE A 1 140 ? 32.377 14.893 -54.899 1.00 53.53 140 PHE A O 1
ATOM 1049 N N . ASN A 1 141 ? 31.132 15.151 -53.041 1.00 47.50 141 ASN A N 1
ATOM 1050 C CA . ASN A 1 141 ? 29.885 15.496 -53.728 1.00 47.50 141 ASN A CA 1
ATOM 1051 C C . ASN A 1 141 ? 29.987 16.848 -54.453 1.00 47.50 141 ASN A C 1
ATOM 1053 O O . ASN A 1 141 ? 29.480 16.995 -55.566 1.00 47.50 141 ASN A O 1
ATOM 1057 N N . ALA A 1 142 ? 30.675 17.825 -53.856 1.00 49.97 142 ALA A N 1
ATOM 1058 C CA . ALA A 1 142 ? 31.006 19.095 -54.502 1.00 49.97 142 ALA A CA 1
ATOM 1059 C C . ALA A 1 142 ? 32.256 19.025 -55.402 1.00 49.97 142 ALA A C 1
ATOM 1061 O O . ALA A 1 142 ? 32.521 19.972 -56.147 1.00 49.97 142 ALA A O 1
ATOM 1062 N N . GLY A 1 143 ? 33.040 17.942 -55.331 1.00 52.31 143 GLY A N 1
ATOM 1063 C CA . GLY A 1 143 ? 34.347 17.828 -55.985 1.00 52.31 143 GLY A CA 1
ATOM 1064 C C . GLY A 1 143 ? 35.370 18.837 -55.448 1.00 52.31 143 GLY A C 1
ATOM 1065 O O . GLY A 1 143 ? 36.175 19.370 -56.214 1.00 52.31 143 GLY A O 1
ATOM 1066 N N . ALA A 1 144 ? 35.295 19.162 -54.155 1.00 54.19 144 ALA A N 1
ATOM 1067 C CA . ALA A 1 144 ? 35.981 20.291 -53.538 1.00 54.19 144 ALA A CA 1
ATOM 1068 C C . ALA A 1 144 ? 36.599 19.935 -52.174 1.00 54.19 144 ALA A C 1
ATOM 1070 O O . ALA A 1 144 ? 36.338 18.886 -51.597 1.00 54.19 144 ALA A O 1
ATOM 1071 N N . TRP A 1 145 ? 37.410 20.849 -51.638 1.00 59.94 145 TRP A N 1
ATOM 1072 C CA . TRP A 1 145 ? 37.915 20.772 -50.267 1.00 59.94 145 TRP A CA 1
ATOM 1073 C C . TRP A 1 145 ? 37.314 21.894 -49.427 1.00 59.94 145 TRP A C 1
ATOM 1075 O O . TRP A 1 145 ? 37.451 23.077 -49.755 1.00 59.94 145 TRP A O 1
ATOM 1085 N N . GLN A 1 146 ? 36.675 21.529 -48.320 1.00 65.69 146 GLN A N 1
ATOM 1086 C CA . GLN A 1 146 ? 36.273 22.472 -47.291 1.00 65.69 146 GLN A CA 1
ATOM 1087 C C . GLN A 1 146 ? 37.504 22.848 -46.461 1.00 65.69 146 GLN A C 1
ATOM 1089 O O . GLN A 1 146 ? 38.221 21.977 -45.979 1.00 65.69 146 GLN A O 1
ATOM 1094 N N . VAL A 1 147 ? 37.747 24.150 -46.292 1.00 66.00 147 VAL A N 1
ATOM 1095 C CA . VAL A 1 147 ? 38.876 24.682 -45.513 1.00 66.00 147 VAL A CA 1
ATOM 1096 C C . VAL A 1 147 ? 38.335 25.472 -44.326 1.00 66.00 147 VAL A C 1
ATOM 1098 O O . VAL A 1 147 ? 37.613 26.457 -44.516 1.00 66.00 147 VAL A O 1
ATOM 1101 N N . LEU A 1 148 ? 38.698 25.047 -43.117 1.00 66.75 148 LEU A N 1
ATOM 1102 C CA . LEU A 1 148 ? 38.309 25.654 -41.845 1.00 66.75 148 LEU A CA 1
ATOM 1103 C C . LEU A 1 148 ? 39.512 26.367 -41.198 1.00 66.75 148 LEU A C 1
ATOM 1105 O O . LEU A 1 148 ? 40.663 25.982 -41.408 1.00 66.75 148 LEU A O 1
ATOM 1109 N N . GLY A 1 149 ? 39.251 27.414 -40.412 1.00 68.69 149 GLY A N 1
ATOM 1110 C CA . GLY A 1 149 ? 40.283 28.269 -39.805 1.00 68.69 149 GLY A CA 1
ATOM 1111 C C . GLY A 1 149 ? 40.543 29.585 -40.570 1.00 68.69 149 GLY A C 1
ATOM 1112 O O . GLY A 1 149 ? 39.717 29.995 -41.392 1.00 68.69 149 GLY A O 1
ATOM 1113 N N . PRO A 1 150 ? 41.674 30.278 -40.320 1.00 66.69 150 PRO A N 1
ATOM 1114 C CA . PRO A 1 150 ? 42.800 29.830 -39.500 1.00 66.69 150 PRO A CA 1
ATOM 1115 C C . PRO A 1 150 ? 42.477 29.724 -38.008 1.00 66.69 150 PRO A C 1
ATOM 1117 O O . PRO A 1 150 ? 41.701 30.512 -37.469 1.00 66.69 150 PRO A O 1
ATOM 1120 N N . TYR A 1 151 ? 43.152 28.788 -37.353 1.00 69.81 151 TYR A N 1
ATOM 1121 C CA . TYR A 1 151 ? 43.179 28.592 -35.907 1.00 69.81 151 TYR A CA 1
ATOM 1122 C C . TYR A 1 151 ? 44.549 29.003 -35.342 1.00 69.81 151 TYR A C 1
ATOM 1124 O O . TYR A 1 151 ? 45.556 29.005 -36.057 1.00 69.81 151 TYR A O 1
ATOM 1132 N N . SER A 1 152 ? 44.595 29.380 -34.061 1.00 65.62 152 SER A N 1
ATOM 1133 C CA . SER A 1 152 ? 45.821 29.829 -33.384 1.00 65.62 152 SER A CA 1
ATOM 1134 C C . SER A 1 152 ? 45.712 29.712 -31.864 1.00 65.62 152 SER A C 1
ATOM 1136 O O . SER A 1 152 ? 44.709 30.151 -31.299 1.00 65.62 152 SER A O 1
ATOM 1138 N N . GLY A 1 153 ? 46.776 29.237 -31.215 1.00 59.75 153 GLY A N 1
ATOM 1139 C CA . GLY A 1 153 ? 46.834 28.984 -29.770 1.00 59.75 153 GLY A CA 1
ATOM 1140 C C . GLY A 1 153 ? 46.800 27.484 -29.436 1.00 59.75 153 GLY A C 1
ATOM 1141 O O . GLY A 1 153 ? 46.434 26.685 -30.298 1.00 59.75 153 GLY A O 1
ATOM 1142 N N . PRO A 1 154 ? 47.219 27.090 -28.221 1.00 51.78 154 PRO A N 1
ATOM 1143 C CA . PRO A 1 154 ? 47.254 25.689 -27.808 1.00 51.78 154 PRO A CA 1
ATOM 1144 C C . PRO A 1 154 ? 45.847 25.156 -27.502 1.00 51.78 154 PRO A C 1
ATOM 1146 O O . PRO A 1 154 ? 45.042 25.877 -26.915 1.00 51.78 154 PRO A O 1
ATOM 1149 N N . ALA A 1 155 ? 45.609 23.885 -27.845 1.00 48.06 155 ALA A N 1
ATOM 1150 C CA . ALA A 1 155 ? 44.404 23.110 -27.543 1.00 48.06 155 ALA A CA 1
ATOM 1151 C C . ALA A 1 155 ? 43.081 23.776 -27.970 1.00 48.06 155 ALA A C 1
ATOM 1153 O O . ALA A 1 155 ? 42.393 24.436 -27.188 1.00 48.06 155 ALA A O 1
ATOM 1154 N N . ALA A 1 156 ? 42.686 23.520 -29.216 1.00 47.56 156 ALA A N 1
ATOM 1155 C CA . ALA A 1 156 ? 41.304 23.665 -29.653 1.00 47.56 156 ALA A CA 1
ATOM 1156 C C . ALA A 1 156 ? 40.782 22.279 -30.052 1.00 47.56 156 ALA A C 1
ATOM 1158 O O . ALA A 1 156 ? 41.161 21.769 -31.098 1.00 47.56 156 ALA A O 1
ATOM 1159 N N . ASP A 1 157 ? 39.920 21.685 -29.224 1.00 48.06 157 ASP A N 1
ATOM 1160 C CA . ASP A 1 157 ? 39.096 20.526 -29.595 1.00 48.06 157 ASP A CA 1
ATOM 1161 C C . ASP A 1 157 ? 38.035 21.027 -30.589 1.00 48.06 157 ASP A C 1
ATOM 1163 O O . ASP A 1 157 ? 36.992 21.568 -30.204 1.00 48.06 157 ASP A O 1
ATOM 1167 N N . VAL A 1 158 ? 38.376 21.009 -31.884 1.00 47.31 158 VAL A N 1
ATOM 1168 C CA . VAL A 1 158 ? 37.566 21.626 -32.947 1.00 47.31 158 VAL A CA 1
ATOM 1169 C C . VAL A 1 158 ? 36.408 20.706 -33.338 1.00 47.31 158 VAL A C 1
ATOM 1171 O O . VAL A 1 158 ? 36.361 20.152 -34.433 1.00 47.31 158 VAL A O 1
ATOM 1174 N N . GLN A 1 159 ? 35.437 20.605 -32.431 1.00 49.81 159 GLN A N 1
ATOM 1175 C CA . GLN A 1 159 ? 34.126 19.980 -32.630 1.00 49.81 159 GLN A CA 1
ATOM 1176 C C . GLN A 1 159 ? 33.284 20.779 -33.642 1.00 49.81 159 GLN A C 1
ATOM 1178 O O . GLN A 1 159 ? 32.331 21.472 -33.281 1.00 49.81 159 GLN A O 1
ATOM 1183 N N . THR A 1 160 ? 33.657 20.739 -34.926 1.00 44.28 160 THR A N 1
ATOM 1184 C CA . THR A 1 160 ? 32.865 21.329 -36.016 1.00 44.28 160 THR A CA 1
ATOM 1185 C C . THR A 1 160 ? 32.887 20.480 -37.287 1.00 44.28 160 THR A C 1
ATOM 1187 O O . THR A 1 160 ? 33.708 20.710 -38.178 1.00 44.28 160 THR A O 1
ATOM 1190 N N . THR A 1 161 ? 31.893 19.608 -37.447 1.00 47.56 161 THR A N 1
ATOM 1191 C CA . THR A 1 161 ? 31.328 19.290 -38.765 1.00 47.56 161 THR A CA 1
ATOM 1192 C C . THR A 1 161 ? 30.134 20.217 -39.021 1.00 47.56 161 THR A C 1
ATOM 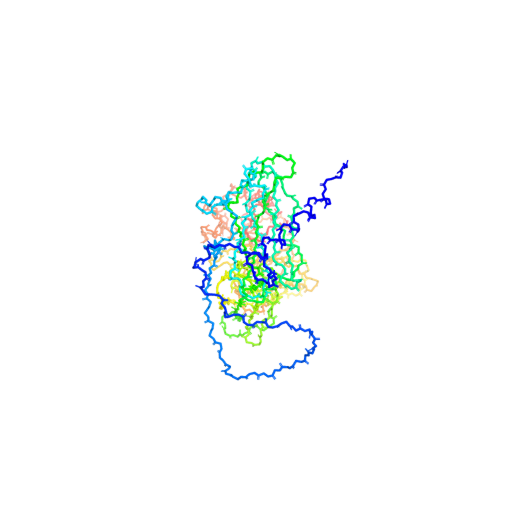1194 O O . THR A 1 161 ? 29.106 20.129 -38.348 1.00 47.56 161 THR A O 1
ATOM 1197 N N . PRO A 1 162 ? 30.231 21.178 -39.959 1.00 43.03 162 PRO A N 1
ATOM 1198 C CA . PRO A 1 162 ? 29.048 21.866 -40.464 1.00 43.03 162 PRO A CA 1
ATOM 1199 C C . PRO A 1 162 ? 28.102 20.857 -41.139 1.00 43.03 162 PRO A C 1
ATOM 1201 O O . PRO A 1 162 ? 28.581 19.866 -41.687 1.00 43.03 162 PRO A O 1
ATOM 1204 N N . PRO A 1 163 ? 26.777 21.091 -41.159 1.00 39.44 163 PRO A N 1
ATOM 1205 C CA . PRO A 1 163 ? 25.846 20.179 -41.816 1.00 39.44 163 PRO A CA 1
ATOM 1206 C C . PRO A 1 163 ? 26.136 20.111 -43.324 1.00 39.44 163 PRO A C 1
ATOM 1208 O O . PRO A 1 163 ? 25.904 21.073 -44.060 1.00 39.44 163 PRO A O 1
ATOM 1211 N N . GLY A 1 164 ? 26.641 18.962 -43.766 1.00 42.78 164 GLY A N 1
ATOM 1212 C CA . GLY A 1 164 ? 27.059 18.665 -45.132 1.00 42.78 164 GLY A CA 1
ATOM 1213 C C . GLY A 1 164 ? 27.066 17.154 -45.366 1.00 42.78 164 GLY A C 1
ATOM 1214 O O . GLY A 1 164 ? 27.087 16.383 -44.409 1.00 42.78 164 GLY A O 1
ATOM 1215 N N . ASN A 1 165 ? 27.003 16.732 -46.630 1.00 45.28 165 ASN A N 1
ATOM 1216 C CA . ASN A 1 165 ? 27.018 15.315 -46.990 1.00 45.28 165 ASN A CA 1
ATOM 1217 C C . ASN A 1 165 ? 28.372 14.930 -47.601 1.00 45.28 165 ASN A C 1
ATOM 1219 O O . ASN A 1 165 ? 28.643 15.258 -48.757 1.00 45.28 165 ASN A O 1
ATOM 1223 N N . TYR A 1 166 ? 29.195 14.229 -46.825 1.00 48.03 166 TYR A N 1
ATOM 1224 C CA . TYR A 1 166 ? 30.594 13.938 -47.144 1.00 48.03 166 TYR A CA 1
ATOM 1225 C C . TYR A 1 166 ? 30.810 12.587 -47.866 1.00 48.03 166 TYR A C 1
ATOM 1227 O O . TYR A 1 166 ? 31.951 12.135 -47.952 1.00 48.03 166 TYR A O 1
ATOM 1235 N N . ASP A 1 167 ? 29.747 11.957 -48.399 1.00 45.84 167 ASP A N 1
ATOM 1236 C CA . ASP A 1 167 ? 29.803 10.680 -49.141 1.00 45.84 167 ASP A CA 1
ATOM 1237 C C . ASP A 1 167 ? 30.976 10.617 -50.137 1.00 45.84 167 ASP A C 1
ATOM 1239 O O . ASP A 1 167 ? 31.013 11.372 -51.111 1.00 45.84 167 ASP A O 1
ATOM 1243 N N . SER A 1 168 ? 31.896 9.664 -49.953 1.00 40.81 168 SER A N 1
ATOM 1244 C CA . SER A 1 168 ? 32.983 9.415 -50.907 1.00 40.81 168 SER A CA 1
ATOM 1245 C C . SER A 1 168 ? 32.585 8.352 -51.948 1.00 40.81 168 SER A C 1
ATOM 1247 O O . SER A 1 168 ? 32.203 7.237 -51.577 1.00 40.81 168 SER A O 1
ATOM 1249 N N . PRO A 1 169 ? 32.717 8.616 -53.265 1.00 37.94 169 PRO A N 1
ATOM 1250 C CA . PRO A 1 169 ? 32.575 7.599 -54.313 1.00 37.94 169 PRO A CA 1
ATOM 1251 C C . PRO A 1 169 ? 33.752 6.602 -54.333 1.00 37.94 169 PRO A C 1
ATOM 1253 O O . PRO A 1 169 ? 34.507 6.525 -55.302 1.00 37.94 169 PRO A O 1
ATOM 1256 N N . GLY A 1 170 ? 33.933 5.845 -53.249 1.00 47.28 170 GLY A N 1
ATOM 1257 C CA . GLY A 1 170 ? 35.029 4.885 -53.095 1.00 47.28 170 GLY A CA 1
ATOM 1258 C C . GLY A 1 170 ? 35.207 4.301 -51.690 1.00 47.28 170 GLY A C 1
ATOM 1259 O O . GLY A 1 170 ? 35.772 3.217 -51.582 1.00 47.28 170 GLY A O 1
ATOM 1260 N N . GLY A 1 171 ? 34.693 4.957 -50.641 1.00 49.91 171 GLY A N 1
ATOM 1261 C CA . GLY A 1 171 ? 34.755 4.460 -49.259 1.00 49.91 171 GLY A CA 1
ATOM 1262 C C . GLY A 1 171 ? 35.964 4.923 -48.436 1.00 49.91 171 GLY A C 1
ATOM 1263 O O . GLY A 1 171 ? 36.267 4.289 -47.431 1.00 49.91 171 GLY A O 1
ATOM 1264 N N . ASN A 1 172 ? 36.632 6.012 -48.836 1.00 52.31 172 ASN A N 1
ATOM 1265 C CA . ASN A 1 172 ? 37.707 6.650 -48.070 1.00 52.31 172 ASN A CA 1
ATOM 1266 C C . ASN A 1 172 ? 37.379 8.139 -47.860 1.00 52.31 172 ASN A C 1
ATOM 1268 O O . ASN A 1 172 ? 37.168 8.863 -48.833 1.00 52.31 172 ASN A O 1
ATOM 1272 N N . LEU A 1 173 ? 37.375 8.619 -46.613 1.00 58.62 173 LEU A N 1
ATOM 1273 C CA . LEU A 1 173 ? 37.350 10.052 -46.300 1.00 58.62 173 LEU A CA 1
ATOM 1274 C C . LEU A 1 173 ? 38.786 10.565 -46.143 1.00 58.62 173 LEU A C 1
ATOM 1276 O O . LEU A 1 173 ? 39.608 9.923 -45.488 1.00 58.62 173 LEU A O 1
ATOM 1280 N N . TYR A 1 174 ? 39.072 11.747 -46.694 1.00 60.56 174 TYR A N 1
ATOM 1281 C CA . TYR A 1 174 ? 40.328 12.453 -46.449 1.00 60.56 174 TYR A CA 1
ATOM 1282 C C . TYR A 1 174 ? 40.100 13.682 -45.572 1.00 60.56 174 TYR A C 1
ATOM 1284 O O . TYR A 1 174 ? 39.297 14.562 -45.902 1.00 60.56 174 TYR A O 1
ATOM 1292 N N . ALA A 1 175 ? 40.872 13.763 -44.494 1.00 62.91 175 ALA A N 1
ATOM 1293 C CA . ALA A 1 175 ? 41.005 14.947 -43.657 1.00 62.91 175 ALA A CA 1
ATOM 1294 C C . ALA A 1 175 ? 42.475 15.382 -43.615 1.00 62.91 175 ALA A C 1
ATOM 1296 O O . ALA A 1 175 ? 43.370 14.595 -43.911 1.00 62.91 175 ALA A O 1
ATOM 1297 N N . GLY A 1 176 ? 42.764 16.625 -43.251 1.00 66.12 176 GLY A N 1
ATOM 1298 C CA . GLY A 1 176 ? 44.145 17.081 -43.158 1.00 66.12 176 GLY A CA 1
ATOM 1299 C C . GLY A 1 176 ? 44.329 18.360 -42.364 1.00 66.12 176 GLY A C 1
ATOM 1300 O O . GLY A 1 176 ? 43.379 19.092 -42.084 1.00 66.12 176 GLY A O 1
ATOM 1301 N N . VAL A 1 177 ? 45.586 18.634 -42.035 1.00 67.50 177 VAL A N 1
ATOM 1302 C CA . VAL A 1 177 ? 46.018 19.832 -41.314 1.00 67.50 177 VAL A CA 1
ATOM 1303 C C . VAL A 1 177 ? 47.116 20.513 -42.121 1.00 67.50 177 VAL A C 1
ATOM 1305 O O . VAL A 1 177 ? 48.006 19.855 -42.663 1.00 67.50 177 VAL A O 1
ATOM 1308 N N . ILE A 1 178 ? 47.049 21.839 -42.217 1.00 68.50 178 ILE A N 1
ATOM 1309 C CA . ILE A 1 178 ? 47.996 22.660 -42.977 1.00 68.50 178 ILE A CA 1
ATOM 1310 C C . ILE A 1 178 ? 48.540 23.762 -42.074 1.00 68.50 178 ILE A C 1
ATOM 1312 O O . ILE A 1 178 ? 47.757 24.483 -41.459 1.00 68.50 178 ILE A O 1
ATOM 1316 N N . ALA A 1 179 ? 49.859 23.944 -42.052 1.00 67.75 179 ALA A N 1
ATOM 1317 C CA . ALA A 1 179 ? 50.542 25.082 -41.443 1.00 67.75 179 ALA A CA 1
ATOM 1318 C C . ALA A 1 179 ? 51.204 25.941 -42.535 1.00 67.75 179 ALA A C 1
ATOM 1320 O O . ALA A 1 179 ? 51.776 25.414 -43.492 1.00 67.75 179 ALA A O 1
ATOM 1321 N N . ALA A 1 180 ? 51.151 27.269 -42.400 1.00 63.78 180 ALA A N 1
ATOM 1322 C CA . ALA A 1 180 ? 51.729 28.200 -43.375 1.00 63.78 180 ALA A CA 1
ATOM 1323 C C . ALA A 1 180 ? 52.456 29.372 -42.698 1.00 63.78 180 ALA A C 1
ATOM 1325 O O . ALA A 1 180 ? 52.027 29.868 -41.655 1.00 63.78 180 ALA A O 1
ATOM 1326 N N . ARG A 1 181 ? 53.527 29.854 -43.335 1.00 65.94 181 ARG A N 1
ATOM 1327 C CA . ARG A 1 181 ? 54.239 31.099 -43.010 1.00 65.94 181 ARG A CA 1
ATOM 1328 C C . ARG A 1 181 ? 53.627 32.243 -43.823 1.00 65.94 181 ARG A C 1
ATOM 1330 O O . ARG A 1 181 ? 53.877 32.347 -45.021 1.00 65.94 181 ARG A O 1
ATOM 1337 N N . LEU A 1 182 ? 52.804 33.079 -43.182 1.00 60.19 182 LEU A N 1
ATOM 1338 C CA . LEU A 1 182 ? 52.092 34.180 -43.854 1.00 60.19 182 LEU A CA 1
ATOM 1339 C C . LEU A 1 182 ? 52.918 35.475 -43.951 1.00 60.19 182 LEU A C 1
ATOM 1341 O O . LEU A 1 182 ? 53.021 36.047 -45.031 1.00 60.19 182 LEU A O 1
ATOM 1345 N N . ASP A 1 183 ? 53.523 35.911 -42.842 1.00 58.38 183 ASP A N 1
ATOM 1346 C CA . ASP A 1 183 ? 54.149 37.238 -42.694 1.00 58.38 183 ASP A CA 1
ATOM 1347 C C . ASP A 1 183 ? 55.571 37.127 -42.105 1.00 58.38 183 ASP A C 1
ATOM 1349 O O . ASP A 1 183 ? 55.873 37.659 -41.038 1.00 58.38 183 ASP A O 1
ATOM 1353 N N . ASP A 1 184 ? 56.435 36.347 -42.763 1.00 61.09 184 ASP A N 1
ATOM 1354 C CA . ASP A 1 184 ? 57.820 36.019 -42.359 1.00 61.09 184 ASP A CA 1
ATOM 1355 C C . ASP A 1 184 ? 58.029 35.367 -40.969 1.00 61.09 184 ASP A C 1
ATOM 1357 O O . ASP A 1 184 ? 59.153 34.988 -40.635 1.00 61.09 184 ASP A O 1
ATOM 1361 N N . ALA A 1 185 ? 56.965 35.165 -40.189 1.00 63.94 185 ALA A N 1
ATOM 1362 C CA . ALA A 1 185 ? 56.966 34.404 -38.943 1.00 63.94 185 ALA A CA 1
ATOM 1363 C C . ALA A 1 185 ? 56.794 32.893 -39.189 1.00 63.94 185 ALA A C 1
ATOM 1365 O O . ALA A 1 185 ? 55.937 32.479 -39.972 1.00 63.94 185 ALA A O 1
ATOM 1366 N N . ASP A 1 186 ? 57.582 32.079 -38.486 1.00 69.31 186 ASP A N 1
ATOM 1367 C CA . ASP A 1 186 ? 57.571 30.619 -38.614 1.00 69.31 186 ASP A CA 1
ATOM 1368 C C . ASP A 1 186 ? 56.457 29.975 -37.763 1.00 69.31 186 ASP A C 1
ATOM 1370 O O . ASP A 1 186 ? 56.372 30.190 -36.547 1.00 69.31 186 ASP A O 1
ATOM 1374 N N . SER A 1 187 ? 55.610 29.162 -38.400 1.00 66.62 187 SER A N 1
ATOM 1375 C CA . SER A 1 187 ? 54.620 28.309 -37.733 1.00 66.62 187 SER A CA 1
ATOM 1376 C C . SER A 1 187 ? 55.256 26.984 -37.291 1.00 66.62 187 SER A C 1
ATOM 1378 O O . SER A 1 187 ? 55.959 26.342 -38.072 1.00 66.62 187 SER A O 1
ATOM 1380 N N . ASN A 1 188 ? 54.982 26.568 -36.052 1.00 72.19 188 ASN A N 1
ATOM 1381 C CA . ASN A 1 188 ? 55.337 25.262 -35.492 1.00 72.19 188 ASN A CA 1
ATOM 1382 C C . ASN A 1 188 ? 54.080 24.657 -34.857 1.00 72.19 188 ASN A C 1
ATOM 1384 O O . ASN A 1 188 ? 53.629 25.110 -33.796 1.00 72.19 188 ASN A O 1
ATOM 1388 N N . VAL A 1 189 ? 53.511 23.673 -35.552 1.00 66.75 189 VAL A N 1
ATOM 1389 C CA . VAL A 1 189 ? 52.220 23.047 -35.254 1.00 66.75 189 VAL A CA 1
ATOM 1390 C C . VAL A 1 189 ? 52.439 21.545 -35.107 1.00 66.75 189 VAL A C 1
ATOM 1392 O O . VAL A 1 189 ? 52.861 20.898 -36.062 1.00 66.75 189 VAL A O 1
ATOM 1395 N N . THR A 1 190 ? 52.143 20.998 -33.933 1.00 64.00 190 THR A N 1
ATOM 1396 C CA . THR A 1 190 ? 52.140 19.553 -33.682 1.00 64.00 190 THR A CA 1
ATOM 1397 C C . THR A 1 190 ? 50.706 19.046 -33.747 1.00 64.00 190 THR A C 1
ATOM 1399 O O . THR A 1 190 ? 49.811 19.616 -33.124 1.00 64.00 190 THR A O 1
ATOM 1402 N N . ILE A 1 191 ? 50.481 17.977 -34.499 1.00 62.12 191 ILE A N 1
ATOM 1403 C CA . ILE A 1 191 ? 49.206 17.265 -34.568 1.00 62.12 191 ILE A CA 1
ATOM 1404 C C . ILE A 1 191 ? 49.367 16.025 -33.697 1.00 62.12 191 ILE A C 1
ATOM 1406 O O . ILE A 1 191 ? 50.182 15.157 -34.012 1.00 62.12 191 ILE A O 1
ATOM 1410 N N . ASN A 1 192 ? 48.630 15.966 -32.593 1.00 56.72 192 ASN A N 1
ATOM 1411 C CA . ASN A 1 192 ? 48.730 14.886 -31.614 1.00 56.72 192 ASN A CA 1
ATOM 1412 C C . ASN A 1 192 ? 47.858 13.689 -32.008 1.00 56.72 192 ASN A C 1
ATOM 1414 O O . ASN A 1 192 ? 48.249 12.547 -31.798 1.00 56.72 192 ASN A O 1
ATOM 1418 N N . SER A 1 193 ? 46.673 13.952 -32.570 1.00 55.44 193 SER A N 1
ATOM 1419 C CA . SER A 1 193 ? 45.802 12.936 -33.165 1.00 55.44 193 SER A CA 1
ATOM 1420 C C . SER A 1 193 ? 44.788 13.559 -34.132 1.00 55.44 193 SER A C 1
ATOM 1422 O O . SER A 1 193 ? 44.443 14.738 -34.026 1.00 55.44 193 SER A O 1
ATOM 1424 N N . VAL A 1 194 ? 44.289 12.750 -35.067 1.00 53.00 194 VAL A N 1
ATOM 1425 C CA . VAL A 1 194 ? 43.166 13.082 -35.956 1.00 53.00 194 VAL A CA 1
ATOM 1426 C C . VAL A 1 194 ? 42.162 11.943 -35.834 1.00 53.00 194 VAL A C 1
ATOM 1428 O O . VAL A 1 194 ? 42.508 10.803 -36.140 1.00 53.00 194 VAL A O 1
ATOM 1431 N N . THR A 1 195 ? 40.949 12.233 -35.364 1.00 53.88 195 THR A N 1
ATOM 1432 C CA . THR A 1 195 ? 39.958 11.212 -34.998 1.00 53.88 195 THR A CA 1
ATOM 1433 C C . THR A 1 195 ? 38.648 11.429 -35.748 1.00 53.88 195 THR A C 1
ATOM 1435 O O . THR A 1 195 ? 38.105 12.536 -35.792 1.00 53.88 195 THR A O 1
ATOM 1438 N N . LEU A 1 196 ? 38.123 10.345 -36.316 1.00 50.38 196 LEU A N 1
ATOM 1439 C CA . LEU A 1 196 ? 36.785 10.269 -36.889 1.00 50.38 196 LEU A CA 1
ATOM 1440 C C . LEU A 1 196 ? 36.013 9.167 -36.176 1.00 50.38 196 LEU A C 1
ATOM 1442 O O . LEU A 1 196 ? 36.445 8.016 -36.165 1.00 50.38 196 LEU A O 1
ATOM 1446 N N . THR A 1 197 ? 34.861 9.533 -35.628 1.00 49.88 197 THR A N 1
ATOM 1447 C CA . THR A 1 197 ? 33.898 8.602 -35.040 1.00 49.88 197 THR A CA 1
ATOM 1448 C C . THR A 1 197 ? 32.665 8.611 -35.929 1.00 49.88 197 THR A C 1
ATOM 1450 O O . THR A 1 197 ? 32.111 9.685 -36.180 1.00 49.88 197 THR A O 1
ATOM 1453 N N . SER A 1 198 ? 32.231 7.452 -36.427 1.00 47.94 198 SER A N 1
ATOM 1454 C CA . SER A 1 198 ? 30.940 7.383 -37.108 1.00 47.94 198 SER A CA 1
ATOM 1455 C C . SER A 1 198 ? 29.813 7.424 -36.081 1.00 47.94 198 SER A C 1
ATOM 1457 O O . SER A 1 198 ? 29.850 6.746 -35.056 1.00 47.94 198 SER A O 1
ATOM 1459 N N . ASP A 1 199 ? 28.838 8.287 -36.337 1.00 47.09 199 ASP A N 1
ATOM 1460 C CA . ASP A 1 199 ? 27.615 8.407 -35.557 1.00 47.09 199 ASP A CA 1
ATOM 1461 C C . ASP A 1 199 ? 26.503 7.756 -36.375 1.00 47.09 199 ASP A C 1
ATOM 1463 O O . ASP A 1 199 ? 25.706 8.406 -37.054 1.00 47.09 199 ASP A O 1
ATOM 1467 N N . ASP A 1 200 ? 26.533 6.423 -36.387 1.00 47.41 200 ASP A N 1
ATOM 1468 C CA . ASP A 1 200 ? 25.636 5.592 -37.189 1.00 47.41 200 ASP A CA 1
ATOM 1469 C C . ASP A 1 200 ? 24.156 5.786 -36.802 1.00 47.41 200 ASP A C 1
ATOM 1471 O O . ASP A 1 200 ? 23.270 5.392 -37.561 1.00 47.41 200 ASP A O 1
ATOM 1475 N N . GLY A 1 201 ? 23.865 6.378 -35.634 1.00 48.34 201 GLY A N 1
ATOM 1476 C CA . GLY A 1 201 ? 22.512 6.693 -35.159 1.00 48.34 201 GLY A CA 1
ATOM 1477 C C . GLY A 1 201 ? 21.612 5.479 -34.887 1.00 48.34 201 GLY A C 1
ATOM 1478 O O . GLY A 1 201 ? 20.460 5.641 -34.482 1.00 48.34 201 GLY A O 1
ATOM 1479 N N . VAL A 1 202 ? 22.111 4.257 -35.104 1.00 47.16 202 VAL A N 1
ATOM 1480 C CA . VAL A 1 202 ? 21.397 3.006 -34.837 1.00 47.16 202 VAL A CA 1
ATOM 1481 C C . VAL A 1 202 ? 21.448 2.716 -33.342 1.00 47.16 202 VAL A C 1
ATOM 1483 O O . VAL A 1 202 ? 22.331 2.010 -32.857 1.00 47.16 202 VAL A O 1
ATOM 1486 N N . VAL A 1 203 ? 20.463 3.235 -32.611 1.00 51.97 203 VAL A N 1
ATOM 1487 C CA . VAL A 1 203 ? 20.178 2.758 -31.257 1.00 51.97 203 VAL A CA 1
ATOM 1488 C C . VAL A 1 203 ? 19.732 1.300 -31.364 1.00 51.97 203 VAL A C 1
ATOM 1490 O O . VAL A 1 203 ? 18.646 0.997 -31.867 1.00 51.97 203 VAL A O 1
ATOM 1493 N N . VAL A 1 204 ? 20.595 0.381 -30.931 1.00 64.50 204 VAL A N 1
ATOM 1494 C CA . VAL A 1 204 ? 20.219 -1.024 -30.757 1.00 64.50 204 VAL A CA 1
ATOM 1495 C C . VAL A 1 204 ? 19.233 -1.084 -29.597 1.00 64.50 204 VAL A C 1
ATOM 1497 O O . VAL A 1 204 ? 19.511 -0.566 -28.518 1.00 64.50 204 VAL A O 1
ATOM 1500 N N . THR A 1 205 ? 18.070 -1.680 -29.835 1.00 77.06 205 THR A N 1
ATOM 1501 C CA . THR A 1 205 ? 16.977 -1.742 -28.863 1.00 77.06 205 THR A CA 1
ATOM 1502 C C . THR A 1 205 ? 16.419 -3.154 -28.748 1.00 77.06 205 THR A C 1
ATOM 1504 O O . THR A 1 205 ? 16.533 -3.962 -29.673 1.00 77.06 205 THR A O 1
ATOM 1507 N N . PHE A 1 206 ? 15.821 -3.431 -27.594 1.00 85.25 206 PHE A N 1
ATOM 1508 C CA . PHE A 1 206 ? 15.407 -4.755 -27.140 1.00 85.25 206 PHE A CA 1
ATOM 1509 C C . PHE A 1 206 ? 13.948 -4.749 -26.665 1.00 85.25 206 PHE A C 1
ATOM 1511 O O . PHE A 1 206 ? 13.309 -3.696 -26.585 1.00 85.25 206 PHE A O 1
ATOM 1518 N N . ALA A 1 207 ? 13.411 -5.924 -26.354 1.00 89.06 207 ALA A N 1
ATOM 1519 C CA . ALA A 1 207 ? 12.111 -6.086 -25.714 1.00 89.06 207 ALA A CA 1
ATOM 1520 C C . ALA A 1 207 ? 12.234 -6.296 -24.193 1.00 89.06 207 ALA A C 1
ATOM 1522 O O . ALA A 1 207 ? 13.159 -6.955 -23.716 1.00 89.06 207 ALA A O 1
ATOM 1523 N N . VAL A 1 208 ? 11.262 -5.792 -23.427 1.00 97.38 208 VAL A N 1
ATOM 1524 C CA . VAL A 1 208 ? 11.058 -6.139 -22.008 1.00 97.38 208 VAL A CA 1
ATOM 1525 C C . VAL A 1 208 ? 9.643 -6.682 -21.842 1.00 97.38 208 VAL A C 1
ATOM 1527 O O . VAL A 1 208 ? 8.681 -5.970 -22.125 1.00 97.38 208 VAL A O 1
ATOM 1530 N N . SER A 1 209 ? 9.496 -7.931 -21.396 1.00 96.88 209 SER A N 1
ATOM 1531 C CA . SER A 1 209 ? 8.195 -8.614 -21.380 1.00 96.88 209 SER A CA 1
ATOM 1532 C C . SER A 1 209 ? 7.986 -9.562 -20.199 1.00 96.88 209 SER A C 1
ATOM 1534 O O . SER A 1 209 ? 8.922 -10.036 -19.544 1.00 96.88 209 SER A O 1
ATOM 1536 N N . GLY A 1 210 ? 6.717 -9.849 -19.920 1.00 98.19 210 GLY A N 1
ATOM 1537 C CA . GLY A 1 210 ? 6.290 -10.742 -18.850 1.00 98.19 210 GLY A CA 1
ATOM 1538 C C . GLY A 1 210 ? 4.787 -10.994 -18.882 1.00 98.19 210 GLY A C 1
ATOM 1539 O O . GLY A 1 210 ? 4.080 -10.570 -19.797 1.00 98.19 210 GLY A O 1
ATOM 1540 N N . THR A 1 211 ? 4.299 -11.688 -17.861 1.00 98.12 211 THR A N 1
ATOM 1541 C CA . THR A 1 211 ? 2.887 -12.035 -17.685 1.00 98.12 211 THR A CA 1
ATOM 1542 C C . THR A 1 211 ? 2.331 -11.512 -16.364 1.00 98.12 211 THR A C 1
ATOM 1544 O O . THR A 1 211 ? 3.063 -11.341 -15.386 1.00 98.12 211 THR A O 1
ATOM 1547 N N . ILE A 1 212 ? 1.022 -11.260 -16.324 1.00 98.31 212 ILE A N 1
ATOM 1548 C CA . ILE A 1 212 ? 0.286 -10.936 -15.102 1.00 98.31 212 ILE A CA 1
ATOM 1549 C C . ILE A 1 212 ? -0.877 -11.916 -14.941 1.00 98.31 212 ILE A C 1
ATOM 1551 O O . ILE A 1 212 ? -1.726 -12.055 -15.824 1.00 98.31 212 ILE A O 1
ATOM 1555 N N . THR A 1 213 ? -0.904 -12.607 -13.802 1.00 97.12 213 THR A N 1
ATOM 1556 C CA . THR A 1 213 ? -1.903 -13.640 -13.479 1.00 97.12 213 THR A CA 1
ATOM 1557 C C . THR A 1 213 ? -2.553 -13.396 -12.123 1.00 97.12 213 THR A C 1
ATOM 1559 O O . THR A 1 213 ? -1.980 -12.727 -11.267 1.00 97.12 213 THR A O 1
ATOM 1562 N N . GLU A 1 214 ? -3.759 -13.921 -11.927 1.00 93.50 214 GLU A N 1
ATOM 1563 C CA . GLU A 1 214 ? -4.503 -13.846 -10.667 1.00 93.50 214 GLU A CA 1
ATOM 1564 C C . GLU A 1 214 ? -3.860 -14.734 -9.583 1.00 93.50 214 GLU A C 1
ATOM 1566 O O . GLU A 1 214 ? -3.578 -15.916 -9.813 1.00 93.50 214 GLU A O 1
ATOM 1571 N N . GLU A 1 215 ? -3.643 -14.174 -8.389 1.00 87.62 215 GLU A N 1
ATOM 1572 C CA . GLU A 1 215 ? -2.879 -14.815 -7.313 1.00 87.62 215 GLU A CA 1
ATOM 1573 C C . GLU A 1 215 ? -3.437 -16.186 -6.894 1.00 87.62 215 GLU A C 1
ATOM 1575 O O . GLU A 1 215 ? -4.633 -16.379 -6.686 1.00 87.62 215 GLU A O 1
ATOM 1580 N N . GLY A 1 216 ? -2.541 -17.169 -6.756 1.00 80.12 216 GLY A N 1
ATOM 1581 C CA . GLY A 1 216 ? -2.900 -18.548 -6.411 1.00 80.12 216 GLY A CA 1
ATOM 1582 C C . GLY A 1 216 ? -3.525 -19.354 -7.559 1.00 80.12 216 GLY A C 1
ATOM 1583 O O . GLY A 1 216 ? -3.834 -20.533 -7.368 1.00 80.12 216 GLY A O 1
ATOM 1584 N N . THR A 1 217 ? -3.680 -18.764 -8.748 1.00 85.75 217 THR A N 1
ATOM 1585 C CA . THR A 1 217 ? -4.262 -19.405 -9.935 1.00 85.75 217 THR A CA 1
ATOM 1586 C C . THR A 1 217 ? -3.260 -19.462 -11.103 1.00 85.75 217 THR A C 1
ATOM 1588 O O . THR A 1 217 ? -2.054 -19.310 -10.920 1.00 85.75 217 THR A O 1
ATOM 1591 N N . VAL A 1 218 ? -3.760 -19.731 -12.314 1.00 85.00 218 VAL A N 1
ATOM 1592 C CA . VAL A 1 218 ? -3.060 -19.490 -13.590 1.00 85.00 218 VAL A CA 1
ATOM 1593 C C . VAL A 1 218 ? -3.942 -18.680 -14.556 1.00 85.00 218 VAL A C 1
ATOM 1595 O O . VAL A 1 218 ? -3.777 -18.760 -15.772 1.00 85.00 218 VAL A O 1
ATOM 1598 N N . ASN A 1 219 ? -4.931 -17.951 -14.027 1.00 94.88 219 ASN A N 1
ATOM 1599 C CA . ASN A 1 219 ? -5.842 -17.136 -14.822 1.00 94.88 219 ASN A CA 1
ATOM 1600 C C . ASN A 1 219 ? -5.117 -15.847 -15.251 1.00 94.88 219 ASN A C 1
ATOM 1602 O O . ASN A 1 219 ? -4.541 -15.176 -14.392 1.00 94.88 219 ASN A O 1
ATOM 1606 N N . PRO A 1 220 ? -5.119 -15.483 -16.544 1.00 97.06 220 PRO A N 1
ATOM 1607 C CA . PRO A 1 220 ? -4.510 -14.242 -17.006 1.00 97.06 220 PRO A CA 1
ATOM 1608 C C . PRO A 1 220 ? -5.337 -13.020 -16.596 1.00 97.06 220 PRO A C 1
ATOM 1610 O O . PRO A 1 220 ? -6.567 -13.056 -16.647 1.00 97.06 220 PRO A O 1
ATOM 1613 N N . LEU A 1 221 ? -4.662 -11.923 -16.252 1.00 97.19 221 LEU A N 1
ATOM 1614 C CA . LEU A 1 221 ? -5.295 -10.624 -16.027 1.00 97.19 221 LEU A CA 1
ATOM 1615 C C . LEU A 1 221 ? -5.086 -9.738 -17.261 1.00 97.19 221 LEU A C 1
ATOM 1617 O O . LEU A 1 221 ? -3.981 -9.265 -17.499 1.00 97.19 221 LEU A O 1
ATOM 1621 N N . GLU A 1 222 ? -6.149 -9.535 -18.042 1.00 97.50 222 GLU A N 1
ATOM 1622 C CA . GLU A 1 222 ? -6.180 -8.660 -19.226 1.00 97.50 222 GLU A CA 1
ATOM 1623 C C . GLU A 1 222 ? -6.417 -7.188 -18.834 1.00 97.50 222 GLU A C 1
ATOM 1625 O O . GLU A 1 222 ? -7.133 -6.888 -17.876 1.00 97.50 222 GLU A O 1
ATOM 1630 N N . GLY A 1 223 ? -5.853 -6.247 -19.598 1.00 96.44 223 GLY A N 1
ATOM 1631 C CA . GLY A 1 223 ? -6.114 -4.811 -19.452 1.00 96.44 223 GLY A CA 1
ATOM 1632 C C . GLY A 1 223 ? -5.435 -4.140 -18.251 1.00 96.44 223 GLY A C 1
ATOM 1633 O O . GLY A 1 223 ? -5.710 -2.973 -17.963 1.00 96.44 223 GLY A O 1
ATOM 1634 N N . ILE A 1 224 ? -4.538 -4.839 -17.551 1.00 97.94 224 ILE A N 1
ATOM 1635 C CA . ILE A 1 224 ? -3.658 -4.245 -16.539 1.00 97.94 224 ILE A CA 1
ATOM 1636 C C . ILE A 1 224 ? -2.637 -3.349 -17.240 1.00 97.94 224 ILE A C 1
ATOM 1638 O O . ILE A 1 224 ? -1.894 -3.828 -18.099 1.00 97.94 224 ILE A O 1
ATOM 1642 N N . ASN A 1 225 ? -2.577 -2.075 -16.842 1.00 97.81 225 ASN A N 1
ATOM 1643 C CA . ASN A 1 225 ? -1.521 -1.159 -17.264 1.00 97.81 225 ASN A CA 1
ATOM 1644 C C . ASN A 1 225 ? -0.206 -1.578 -16.598 1.00 97.81 225 ASN A C 1
ATOM 1646 O O . ASN A 1 225 ? -0.149 -1.681 -15.374 1.00 97.81 225 ASN A O 1
ATOM 1650 N N . VAL A 1 226 ? 0.866 -1.725 -17.364 1.00 98.31 226 VAL A N 1
ATOM 1651 C CA . VAL A 1 226 ? 2.237 -1.798 -16.847 1.00 98.31 226 VAL A CA 1
ATOM 1652 C C . VAL A 1 226 ? 2.954 -0.531 -17.281 1.00 98.31 226 VAL A C 1
ATOM 1654 O O . VAL A 1 226 ? 2.804 -0.113 -18.424 1.00 98.31 226 VAL A O 1
ATOM 1657 N N . GLN A 1 227 ? 3.713 0.094 -16.383 1.00 98.06 227 GLN A N 1
ATOM 1658 C CA . GLN A 1 227 ? 4.560 1.246 -16.687 1.00 98.06 227 GLN A CA 1
ATOM 1659 C C . GLN A 1 227 ? 6.038 0.849 -16.635 1.00 98.06 227 GLN A C 1
ATOM 1661 O O . GLN A 1 227 ? 6.455 0.184 -15.687 1.00 98.06 227 GLN A O 1
ATOM 1666 N N . LEU A 1 228 ? 6.826 1.298 -17.613 1.00 96.62 228 LEU A N 1
ATOM 1667 C CA . LEU A 1 228 ? 8.286 1.198 -17.635 1.00 96.62 228 LEU A CA 1
ATOM 1668 C C . LEU A 1 228 ? 8.888 2.595 -17.408 1.00 96.62 228 LEU A C 1
ATOM 1670 O O . LEU A 1 228 ? 8.556 3.551 -18.112 1.00 96.62 228 LEU A O 1
ATOM 1674 N N . ASN A 1 229 ? 9.762 2.716 -16.407 1.00 89.75 229 ASN A N 1
ATOM 1675 C CA . ASN A 1 229 ? 10.463 3.956 -16.062 1.00 89.75 229 ASN A CA 1
ATOM 1676 C C . ASN A 1 229 ? 11.980 3.718 -16.007 1.00 89.75 229 ASN A C 1
ATOM 1678 O O . ASN A 1 229 ? 12.362 2.695 -15.453 1.00 89.75 229 ASN A O 1
ATOM 1682 N N . PRO A 1 230 ? 12.848 4.640 -16.469 1.00 85.81 230 PRO A N 1
ATOM 1683 C CA . PRO A 1 230 ? 12.533 5.921 -17.106 1.00 85.81 230 PRO A CA 1
ATOM 1684 C C . PRO A 1 230 ? 11.848 5.763 -18.475 1.00 85.81 230 PRO A C 1
ATOM 1686 O O . PRO A 1 230 ? 11.832 4.683 -19.052 1.00 85.81 230 PRO A O 1
ATOM 1689 N N . GLY A 1 231 ? 11.253 6.852 -18.971 1.00 75.94 231 GLY A N 1
ATOM 1690 C CA . GLY A 1 231 ? 10.545 6.905 -20.258 1.00 75.94 231 GLY A CA 1
ATOM 1691 C C . GLY A 1 231 ? 9.024 7.062 -20.150 1.00 75.94 231 GLY A C 1
ATOM 1692 O O . GLY A 1 231 ? 8.410 7.521 -21.107 1.00 75.94 231 GLY A O 1
ATOM 1693 N N . GLU A 1 232 ? 8.428 6.740 -18.994 1.00 86.44 232 GLU A N 1
ATOM 1694 C CA . GLU A 1 232 ? 6.972 6.792 -18.743 1.00 86.44 232 GLU A CA 1
ATOM 1695 C C . GLU A 1 232 ? 6.133 6.021 -19.785 1.00 86.44 232 GLU A C 1
ATOM 1697 O O . GLU A 1 232 ? 4.968 6.341 -20.029 1.00 86.44 232 GLU A O 1
ATOM 1702 N N . LEU A 1 233 ? 6.715 4.979 -20.391 1.00 89.81 233 LEU A N 1
ATOM 1703 C CA . LEU A 1 233 ? 6.012 4.109 -21.331 1.00 89.81 233 LEU A CA 1
ATOM 1704 C C . LEU A 1 233 ? 4.960 3.300 -20.570 1.00 89.81 233 LEU A C 1
ATOM 1706 O O . LEU A 1 233 ? 5.240 2.793 -19.484 1.00 89.81 233 LEU A O 1
ATOM 1710 N N . ILE A 1 234 ? 3.765 3.156 -21.144 1.00 95.56 234 ILE A N 1
ATOM 1711 C CA . ILE A 1 234 ? 2.675 2.361 -20.569 1.00 95.56 234 ILE A CA 1
ATOM 1712 C C . ILE A 1 234 ? 2.150 1.406 -21.634 1.00 95.56 234 ILE A C 1
ATOM 1714 O O . ILE A 1 234 ? 1.714 1.852 -22.692 1.00 95.56 234 ILE A O 1
ATOM 1718 N N . GLU A 1 235 ? 2.142 0.117 -21.309 1.00 97.44 235 GLU A N 1
ATOM 1719 C CA . GLU A 1 235 ? 1.550 -0.946 -22.122 1.00 97.44 235 GLU A CA 1
ATOM 1720 C C . GLU A 1 235 ? 0.440 -1.667 -21.353 1.00 97.44 235 GLU A C 1
ATOM 1722 O O . GLU A 1 235 ? 0.334 -1.547 -20.128 1.00 97.44 235 GLU A O 1
ATOM 1727 N N . GLN A 1 236 ? -0.412 -2.406 -22.065 1.00 97.31 236 GLN A N 1
ATOM 1728 C CA . GLN A 1 236 ? -1.485 -3.200 -21.460 1.00 97.31 236 GLN A CA 1
ATOM 1729 C C . GLN A 1 236 ? -1.289 -4.695 -21.686 1.00 97.31 236 GLN A C 1
ATOM 1731 O O . GLN A 1 236 ? -0.934 -5.143 -22.773 1.00 97.31 236 GLN A O 1
ATOM 1736 N N . THR A 1 237 ? -1.588 -5.469 -20.648 1.00 98.25 237 THR A N 1
ATOM 1737 C CA . THR A 1 237 ? -1.671 -6.931 -20.736 1.00 98.25 237 THR A CA 1
ATOM 1738 C C . THR A 1 237 ? -2.789 -7.375 -21.678 1.00 98.25 237 THR A C 1
ATOM 1740 O O . THR A 1 237 ? -3.909 -6.862 -21.633 1.00 98.25 237 THR A O 1
ATOM 1743 N N . ASN A 1 238 ? -2.485 -8.344 -22.537 1.00 97.69 238 ASN A N 1
ATOM 1744 C CA . ASN A 1 238 ? -3.425 -8.908 -23.503 1.00 97.69 238 ASN A CA 1
ATOM 1745 C C . ASN A 1 238 ? -4.367 -9.960 -22.864 1.00 97.69 238 ASN A C 1
ATOM 1747 O O . ASN A 1 238 ? -4.281 -10.261 -21.675 1.00 97.69 238 ASN A O 1
ATOM 1751 N N . ALA A 1 239 ? -5.240 -10.580 -23.666 1.00 97.69 239 ALA A N 1
ATOM 1752 C CA . ALA A 1 239 ? -6.158 -11.646 -23.233 1.00 97.69 239 ALA A CA 1
ATOM 1753 C C . ALA A 1 239 ? -5.485 -12.937 -22.698 1.00 97.69 239 ALA A C 1
ATOM 1755 O O . ALA A 1 239 ? -6.168 -13.817 -22.172 1.00 97.69 239 ALA A O 1
ATOM 1756 N N . ALA A 1 240 ? -4.164 -13.078 -22.846 1.00 97.00 240 ALA A N 1
ATOM 1757 C CA . ALA A 1 240 ? -3.339 -14.131 -22.251 1.00 97.00 240 ALA A CA 1
ATOM 1758 C C . ALA A 1 240 ? -2.506 -13.627 -21.049 1.00 97.00 240 ALA A C 1
ATOM 1760 O O . ALA A 1 240 ? -1.708 -14.382 -20.499 1.00 97.00 240 ALA A O 1
ATOM 1761 N N . GLY A 1 241 ? -2.715 -12.379 -20.611 1.00 97.81 241 GLY A N 1
ATOM 1762 C CA . GLY A 1 241 ? -2.017 -11.745 -19.491 1.00 97.81 241 GLY A CA 1
ATOM 1763 C C . GLY A 1 241 ? -0.610 -11.256 -19.840 1.00 97.81 241 GLY A C 1
ATOM 1764 O O . GLY A 1 241 ? 0.109 -10.805 -18.954 1.00 97.81 241 GLY A O 1
ATOM 1765 N N . GLU A 1 242 ? -0.195 -11.352 -21.103 1.00 98.19 242 GLU A N 1
ATOM 1766 C CA . GLU A 1 242 ? 1.152 -11.018 -21.575 1.00 98.19 242 GLU A CA 1
ATOM 1767 C C . GLU A 1 242 ? 1.257 -9.514 -21.867 1.00 98.19 242 GLU A C 1
ATOM 1769 O O . GLU A 1 242 ? 0.341 -8.937 -22.459 1.00 98.19 242 GLU A O 1
ATOM 1774 N N . TYR A 1 243 ? 2.377 -8.888 -21.505 1.00 98.31 243 TYR A N 1
ATOM 1775 C CA . TYR A 1 243 ? 2.734 -7.522 -21.904 1.00 98.31 243 TYR A CA 1
ATOM 1776 C C . TYR A 1 243 ? 4.167 -7.483 -22.456 1.00 98.31 243 TYR A C 1
ATOM 1778 O O . TYR A 1 243 ? 5.026 -8.261 -22.035 1.00 98.31 243 TYR A O 1
ATOM 1786 N N . GLU A 1 244 ? 4.436 -6.559 -23.379 1.00 97.31 244 GLU A N 1
ATOM 1787 C CA . GLU A 1 244 ? 5.751 -6.373 -23.998 1.00 97.31 244 GLU A CA 1
ATOM 1788 C C . GLU A 1 244 ? 5.993 -4.897 -24.329 1.00 97.31 244 GLU A C 1
ATOM 1790 O O . GLU A 1 244 ? 5.237 -4.292 -25.083 1.00 97.31 244 GLU A O 1
ATOM 1795 N N . PHE A 1 245 ? 7.081 -4.335 -23.804 1.00 95.75 245 PHE A N 1
ATOM 1796 C CA . PHE A 1 245 ? 7.641 -3.071 -24.269 1.00 95.75 245 PHE A CA 1
ATOM 1797 C C . PHE A 1 245 ? 8.650 -3.368 -25.374 1.00 95.75 245 PHE A C 1
ATOM 1799 O O . PHE A 1 245 ? 9.710 -3.930 -25.104 1.00 95.75 245 PHE A O 1
ATOM 1806 N N . SER A 1 246 ? 8.335 -2.992 -26.612 1.00 89.44 246 SER A N 1
ATOM 1807 C CA . SER A 1 246 ? 9.272 -3.073 -27.739 1.00 89.44 246 SER A CA 1
ATOM 1808 C C . SER A 1 246 ? 10.162 -1.830 -27.830 1.00 89.44 246 SER A C 1
ATOM 1810 O O . SER A 1 246 ? 9.715 -0.737 -27.485 1.00 89.44 246 SER A O 1
ATOM 1812 N N . ALA A 1 247 ? 11.351 -1.975 -28.420 1.00 82.94 247 ALA A N 1
ATOM 1813 C CA . ALA A 1 247 ? 12.276 -0.880 -28.725 1.00 82.94 247 ALA A CA 1
ATOM 1814 C C . ALA A 1 247 ? 12.807 -0.117 -27.488 1.00 82.94 247 ALA A C 1
ATOM 1816 O O . ALA A 1 247 ? 12.962 1.103 -27.508 1.00 82.94 247 ALA A O 1
ATOM 1817 N N . VAL A 1 248 ? 13.119 -0.853 -26.418 1.00 84.88 248 VAL A N 1
ATOM 1818 C CA . VAL A 1 248 ? 13.746 -0.341 -25.189 1.00 84.88 248 VAL A CA 1
ATOM 1819 C C . VAL A 1 248 ? 15.265 -0.223 -25.379 1.00 84.88 248 VAL A C 1
ATOM 1821 O O . VAL A 1 248 ? 15.908 -1.163 -25.849 1.00 84.88 248 VAL A O 1
ATOM 1824 N N . GLU A 1 249 ? 15.848 0.923 -25.025 1.00 83.06 249 GLU A N 1
ATOM 1825 C CA . GLU A 1 249 ? 17.299 1.174 -25.103 1.00 83.06 249 GLU A CA 1
ATOM 1826 C C . GLU A 1 249 ? 18.057 0.490 -23.940 1.00 83.06 249 GLU A C 1
ATOM 1828 O O . GLU A 1 249 ? 17.447 0.234 -22.897 1.00 83.06 249 GLU A O 1
ATOM 1833 N N . PRO A 1 250 ? 19.375 0.222 -24.047 1.00 82.19 250 PRO A N 1
ATOM 1834 C CA . PRO A 1 250 ? 20.177 -0.274 -22.927 1.00 82.19 250 PRO A CA 1
ATOM 1835 C C . PRO A 1 250 ? 20.137 0.675 -21.719 1.00 82.19 250 PRO A C 1
ATOM 1837 O O . PRO A 1 250 ? 20.363 1.877 -21.853 1.00 82.19 250 PRO A O 1
ATOM 1840 N N . GLY A 1 251 ? 19.873 0.140 -20.528 1.00 82.88 251 GLY A N 1
ATOM 1841 C CA . GLY A 1 251 ? 19.721 0.929 -19.306 1.00 82.88 251 GLY A CA 1
ATOM 1842 C C . GLY A 1 251 ? 19.073 0.163 -18.153 1.00 82.88 251 GLY A C 1
ATOM 1843 O O . GLY A 1 251 ? 18.601 -0.962 -18.315 1.00 82.88 251 GLY A O 1
ATOM 1844 N N . ASP A 1 252 ? 19.044 0.796 -16.980 1.00 89.75 252 ASP A N 1
ATOM 1845 C CA . ASP A 1 252 ? 18.324 0.308 -15.802 1.00 89.75 252 ASP A CA 1
ATOM 1846 C C . ASP A 1 252 ? 16.919 0.923 -15.739 1.00 89.75 252 ASP A C 1
ATOM 1848 O O . ASP A 1 252 ? 16.758 2.146 -15.775 1.00 89.75 252 ASP A O 1
ATOM 1852 N N . TYR A 1 253 ? 15.911 0.065 -15.600 1.00 94.69 253 TYR A N 1
ATOM 1853 C CA . TYR A 1 253 ? 14.495 0.414 -15.567 1.00 94.69 253 TYR A CA 1
ATOM 1854 C C . TYR A 1 253 ? 13.781 -0.209 -14.360 1.00 94.69 253 TYR A C 1
ATOM 1856 O O . TYR A 1 253 ? 14.193 -1.242 -13.838 1.00 94.69 253 TYR A O 1
ATOM 1864 N N . THR A 1 254 ? 12.642 0.363 -13.975 1.00 96.81 254 THR A N 1
ATOM 1865 C CA . THR A 1 254 ? 11.682 -0.222 -13.034 1.00 96.81 254 THR A CA 1
ATOM 1866 C C . THR A 1 254 ? 10.321 -0.381 -13.716 1.00 96.81 254 THR A C 1
ATOM 1868 O O . THR A 1 254 ? 9.732 0.591 -14.197 1.00 96.81 254 THR A O 1
ATOM 1871 N N . LEU A 1 255 ? 9.808 -1.612 -13.717 1.00 98.31 255 LEU A N 1
ATOM 1872 C CA . LEU A 1 255 ? 8.446 -1.981 -14.100 1.00 98.31 255 LEU A CA 1
ATOM 1873 C C . LEU A 1 255 ? 7.481 -1.782 -12.927 1.00 98.31 255 LEU A C 1
ATOM 1875 O O . LEU A 1 255 ? 7.773 -2.210 -11.806 1.00 98.31 255 LEU A O 1
ATOM 1879 N N . ILE A 1 256 ? 6.316 -1.189 -13.194 1.00 97.44 256 ILE A N 1
ATOM 1880 C CA . ILE A 1 256 ? 5.269 -0.908 -12.202 1.00 97.44 256 ILE A CA 1
ATOM 1881 C C . ILE A 1 256 ? 3.887 -1.285 -12.778 1.00 97.44 256 ILE A C 1
ATOM 1883 O O . ILE A 1 256 ? 3.364 -0.550 -13.619 1.00 97.44 256 ILE A O 1
ATOM 1887 N N . PRO A 1 257 ? 3.263 -2.400 -12.359 1.00 97.50 257 PRO A N 1
ATOM 1888 C CA . PRO A 1 257 ? 1.891 -2.732 -12.736 1.00 97.50 257 PRO A CA 1
ATOM 1889 C C . PRO A 1 257 ? 0.879 -1.883 -11.949 1.00 97.50 257 PRO A C 1
ATOM 1891 O O . PRO A 1 257 ? 1.023 -1.639 -10.750 1.00 97.50 257 PRO A O 1
ATOM 1894 N N . MET A 1 258 ? -0.175 -1.430 -12.625 1.00 93.56 258 MET A N 1
ATOM 1895 C CA . MET A 1 258 ? -1.171 -0.499 -12.101 1.00 93.56 258 MET A CA 1
ATOM 1896 C C . MET A 1 258 ? -2.594 -0.948 -12.433 1.00 93.56 258 MET A C 1
ATOM 1898 O O . MET A 1 258 ? -2.956 -1.166 -13.588 1.00 93.56 258 MET A O 1
ATOM 1902 N N . SER A 1 259 ? -3.441 -1.009 -11.406 1.00 90.62 259 SER A N 1
ATOM 1903 C CA . SER A 1 259 ? -4.875 -1.259 -11.544 1.00 90.62 259 SER A CA 1
ATOM 1904 C C . SER A 1 259 ? -5.652 -0.589 -10.414 1.00 90.62 259 SER A C 1
ATOM 1906 O O . SER A 1 259 ? -5.165 -0.481 -9.285 1.00 90.62 259 SER A O 1
ATOM 1908 N N . ALA A 1 260 ? -6.877 -0.156 -10.713 1.00 80.62 260 ALA A N 1
ATOM 1909 C CA . ALA A 1 260 ? -7.830 0.297 -9.703 1.00 80.62 260 ALA A CA 1
ATOM 1910 C C . ALA A 1 260 ? -8.412 -0.874 -8.892 1.00 80.62 260 ALA A C 1
ATOM 1912 O O . ALA A 1 260 ? -8.768 -0.680 -7.733 1.00 80.62 260 ALA A O 1
ATOM 1913 N N . SER A 1 261 ? -8.456 -2.073 -9.486 1.00 85.25 261 SER A N 1
ATOM 1914 C CA . SER A 1 261 ? -9.145 -3.262 -8.963 1.00 85.25 261 SER A CA 1
ATOM 1915 C C . SER A 1 261 ? -8.206 -4.384 -8.519 1.00 85.25 261 SER A C 1
ATOM 1917 O O . SER A 1 261 ? -8.688 -5.406 -8.061 1.00 85.25 261 SER A O 1
ATOM 1919 N N . TYR A 1 262 ? -6.884 -4.218 -8.630 1.00 89.38 262 TYR A N 1
ATOM 1920 C CA . TYR A 1 262 ? -5.901 -5.230 -8.215 1.00 89.38 262 TYR A CA 1
ATOM 1921 C C . TYR A 1 262 ? -4.748 -4.614 -7.408 1.00 89.38 262 TYR A C 1
ATOM 1923 O O . TYR A 1 262 ? -4.483 -3.405 -7.474 1.00 89.38 262 TYR A O 1
ATOM 1931 N N . LEU A 1 263 ? -4.070 -5.437 -6.614 1.00 86.62 263 LEU A N 1
ATOM 1932 C CA . LEU A 1 263 ? -2.757 -5.166 -6.022 1.00 86.62 263 LEU A CA 1
ATOM 1933 C C . LEU A 1 263 ? -1.772 -6.231 -6.506 1.00 86.62 263 LEU A C 1
ATOM 1935 O O . LEU A 1 263 ? -2.173 -7.367 -6.726 1.00 86.62 263 LEU A O 1
ATOM 1939 N N . PHE A 1 264 ? -0.506 -5.859 -6.704 1.00 92.81 264 PHE A N 1
ATOM 1940 C CA . PHE A 1 264 ? 0.469 -6.717 -7.379 1.00 92.81 264 PHE A CA 1
ATOM 1941 C C . PHE A 1 264 ? 1.648 -7.101 -6.489 1.00 92.81 264 PHE A C 1
ATOM 1943 O O . PHE A 1 264 ? 2.157 -6.290 -5.710 1.00 92.81 264 PHE A O 1
ATOM 1950 N N . VAL A 1 265 ? 2.092 -8.347 -6.646 1.00 89.69 265 VAL A N 1
ATOM 1951 C CA . VAL A 1 265 ? 3.243 -8.943 -5.973 1.00 89.69 265 VAL A CA 1
ATOM 1952 C C . VAL A 1 265 ? 4.208 -9.489 -7.041 1.00 89.69 265 VAL A C 1
ATOM 1954 O O . VAL A 1 265 ? 3.817 -10.362 -7.818 1.00 89.69 265 VAL A O 1
ATOM 1957 N N . PRO A 1 266 ? 5.468 -9.014 -7.095 1.00 93.88 266 PRO A N 1
ATOM 1958 C CA . PRO A 1 266 ? 5.991 -7.852 -6.367 1.00 93.88 266 PRO A CA 1
ATOM 1959 C C . PRO A 1 266 ? 5.321 -6.538 -6.834 1.00 93.88 266 PRO A C 1
ATOM 1961 O O . PRO A 1 266 ? 4.789 -6.485 -7.937 1.00 93.88 266 PRO A O 1
ATOM 1964 N N . PRO A 1 267 ? 5.343 -5.453 -6.039 1.00 86.19 267 PRO A N 1
ATOM 1965 C CA . PRO A 1 267 ? 4.723 -4.183 -6.437 1.00 86.19 267 PRO A CA 1
ATOM 1966 C C . PRO A 1 267 ? 5.495 -3.452 -7.549 1.00 86.19 267 PRO A C 1
ATOM 1968 O O . PRO A 1 267 ? 4.929 -2.597 -8.225 1.00 86.19 267 PRO A O 1
ATOM 1971 N N . THR A 1 268 ? 6.777 -3.779 -7.732 1.00 95.88 268 THR A N 1
ATOM 1972 C CA . THR A 1 268 ? 7.651 -3.312 -8.817 1.00 95.88 268 THR A CA 1
ATOM 1973 C C . THR A 1 268 ? 8.660 -4.405 -9.179 1.00 95.88 268 THR A C 1
ATOM 1975 O O . THR A 1 268 ? 8.866 -5.343 -8.402 1.00 95.88 268 THR A O 1
ATOM 1978 N N . ARG A 1 269 ? 9.325 -4.287 -10.333 1.00 96.62 269 ARG A N 1
ATOM 1979 C CA . ARG A 1 269 ? 10.519 -5.081 -10.677 1.00 96.62 269 ARG A CA 1
ATOM 1980 C C . ARG A 1 269 ? 11.581 -4.192 -11.300 1.00 96.62 269 ARG A C 1
ATOM 1982 O O . ARG A 1 269 ? 11.271 -3.473 -12.242 1.00 96.62 269 ARG A O 1
ATOM 1989 N N . ASP A 1 270 ? 12.812 -4.291 -10.821 1.00 96.50 270 ASP A N 1
ATOM 1990 C CA . ASP A 1 270 ? 13.955 -3.632 -11.453 1.00 96.50 270 ASP A CA 1
ATOM 1991 C C . ASP A 1 270 ? 14.542 -4.535 -12.552 1.00 96.50 270 ASP A C 1
ATOM 1993 O O . ASP A 1 270 ? 14.625 -5.757 -12.391 1.00 96.50 270 ASP A O 1
ATOM 1997 N N . VAL A 1 271 ? 14.896 -3.932 -13.686 1.00 94.69 271 VAL A N 1
ATOM 1998 C CA . VAL A 1 271 ? 15.261 -4.584 -14.950 1.00 94.69 271 VAL A CA 1
ATOM 1999 C C . VAL A 1 271 ? 16.444 -3.853 -15.578 1.00 94.69 271 VAL A C 1
ATOM 2001 O O . VAL A 1 271 ? 16.326 -2.685 -15.931 1.00 94.69 271 VAL A O 1
ATOM 2004 N N . THR A 1 272 ? 17.557 -4.553 -15.789 1.00 90.19 272 THR A N 1
ATOM 2005 C CA . THR A 1 272 ? 18.690 -4.046 -16.579 1.00 90.19 272 THR A CA 1
ATOM 2006 C C . THR A 1 272 ? 18.602 -4.598 -18.000 1.00 90.19 272 THR A C 1
ATOM 2008 O O . THR A 1 272 ? 18.683 -5.811 -18.194 1.00 90.19 272 THR A O 1
ATOM 2011 N N . VAL A 1 273 ? 18.461 -3.717 -18.989 1.00 84.69 273 VAL A N 1
ATOM 2012 C CA . VAL A 1 273 ? 18.586 -4.028 -20.421 1.00 84.69 273 VAL A CA 1
ATOM 2013 C C . VAL A 1 273 ? 20.026 -3.745 -20.847 1.00 84.69 273 VAL A C 1
ATOM 2015 O O . VAL A 1 273 ? 20.547 -2.669 -20.558 1.00 84.69 273 VAL A O 1
ATOM 2018 N N . ALA A 1 274 ? 20.677 -4.694 -21.523 1.00 80.88 274 ALA A N 1
ATOM 2019 C CA . ALA A 1 274 ? 22.080 -4.574 -21.935 1.00 80.88 274 ALA A CA 1
ATOM 2020 C C . ALA A 1 274 ? 22.283 -4.935 -23.416 1.00 80.88 274 ALA A C 1
ATOM 2022 O O . ALA A 1 274 ? 22.417 -4.042 -24.247 1.00 80.88 274 ALA A O 1
ATOM 2023 N N . ASP A 1 275 ? 22.288 -6.231 -23.736 1.00 76.25 275 ASP A N 1
ATOM 2024 C CA . ASP A 1 275 ? 22.629 -6.790 -25.053 1.00 76.25 275 ASP A CA 1
ATOM 2025 C C . ASP A 1 275 ? 21.589 -7.799 -25.593 1.00 76.25 275 ASP A C 1
ATOM 2027 O O . ASP A 1 275 ? 21.792 -8.395 -26.655 1.00 76.25 275 ASP A O 1
ATOM 2031 N N . ALA A 1 276 ? 20.474 -7.999 -24.878 1.00 74.88 276 ALA A N 1
ATOM 2032 C CA . ALA A 1 276 ? 19.410 -8.941 -25.225 1.00 74.88 276 ALA A CA 1
ATOM 2033 C C . ALA A 1 276 ? 18.044 -8.566 -24.610 1.00 74.88 276 ALA A C 1
ATOM 2035 O O . ALA A 1 276 ? 17.964 -7.785 -23.660 1.00 74.88 276 ALA A O 1
ATOM 2036 N N . ASP A 1 277 ? 16.978 -9.188 -25.127 1.00 84.38 277 ASP A N 1
ATOM 2037 C CA . ASP A 1 277 ? 15.601 -9.054 -24.633 1.00 84.38 277 ASP A CA 1
ATOM 2038 C C . ASP A 1 277 ? 15.431 -9.609 -23.206 1.00 84.38 277 ASP A C 1
ATOM 2040 O O . ASP A 1 277 ? 15.868 -10.724 -22.895 1.00 84.38 277 ASP A O 1
ATOM 2044 N N . VAL A 1 278 ? 14.724 -8.872 -22.344 1.00 92.56 278 VAL A N 1
ATOM 2045 C CA . VAL A 1 278 ? 14.496 -9.244 -20.939 1.00 92.56 278 VAL A CA 1
ATOM 2046 C C . VAL A 1 278 ? 13.064 -9.739 -20.732 1.00 92.56 278 VAL A C 1
ATOM 2048 O O . VAL A 1 278 ? 12.142 -8.986 -20.423 1.00 92.56 278 VAL A O 1
ATOM 2051 N N . THR A 1 279 ? 12.895 -11.049 -20.895 1.00 95.62 279 THR A N 1
ATOM 2052 C CA . THR A 1 279 ? 11.615 -11.763 -20.739 1.00 95.62 279 THR A CA 1
ATOM 2053 C C . THR A 1 279 ? 11.368 -12.224 -19.291 1.00 95.62 279 THR A C 1
ATOM 2055 O O . THR A 1 279 ? 12.260 -12.155 -18.439 1.00 95.62 279 THR A O 1
ATOM 2058 N N . GLY A 1 280 ? 10.159 -12.722 -18.996 1.00 95.56 280 GLY A N 1
ATOM 2059 C CA . GLY A 1 280 ? 9.821 -13.356 -17.711 1.00 95.56 280 GLY A CA 1
ATOM 2060 C C . GLY A 1 280 ? 9.741 -12.390 -16.525 1.00 95.56 280 GLY A C 1
ATOM 2061 O O . GLY A 1 280 ? 10.027 -12.768 -15.386 1.00 95.56 280 GLY A O 1
ATOM 2062 N N . GLN A 1 281 ? 9.399 -11.123 -16.772 1.00 98.12 281 GLN A N 1
ATOM 2063 C CA . GLN A 1 281 ? 9.213 -10.126 -15.716 1.00 98.12 281 GLN A CA 1
ATOM 2064 C C . GLN A 1 281 ? 7.796 -10.199 -15.134 1.00 98.12 281 GLN A C 1
ATOM 2066 O O . GLN A 1 281 ? 7.001 -9.265 -15.221 1.00 98.12 281 GLN A O 1
ATOM 2071 N N . ASP A 1 282 ? 7.478 -11.362 -14.572 1.00 97.88 282 ASP A N 1
ATOM 2072 C CA . ASP A 1 282 ? 6.116 -11.732 -14.197 1.00 97.88 282 ASP A CA 1
ATOM 2073 C C . ASP A 1 282 ? 5.646 -11.097 -12.877 1.00 97.88 282 ASP A C 1
ATOM 2075 O O . ASP A 1 282 ? 6.441 -10.853 -11.955 1.00 97.88 282 ASP A O 1
ATOM 2079 N N . PHE A 1 283 ? 4.329 -10.888 -12.789 1.00 97.81 283 PHE A N 1
ATOM 2080 C CA . PHE A 1 283 ? 3.613 -10.352 -11.632 1.00 97.81 283 PHE A CA 1
ATOM 2081 C C . PHE A 1 283 ? 2.388 -11.209 -11.270 1.00 97.81 283 PHE A C 1
ATOM 2083 O O . PHE A 1 283 ? 1.689 -11.736 -12.135 1.00 97.81 283 PHE A O 1
ATOM 2090 N N . SER A 1 284 ? 2.088 -11.295 -9.976 1.00 95.69 284 SER A N 1
ATOM 2091 C CA . SER A 1 284 ? 0.858 -11.886 -9.437 1.00 95.69 284 SER A CA 1
ATOM 2092 C C . SER A 1 284 ? -0.079 -10.772 -8.977 1.00 95.69 284 SER A C 1
ATOM 2094 O O . SER A 1 284 ? 0.367 -9.868 -8.274 1.00 95.69 284 SER A O 1
ATOM 2096 N N . GLY A 1 285 ? -1.350 -10.803 -9.373 1.00 92.31 285 GLY A N 1
ATOM 2097 C CA . GLY A 1 285 ? -2.361 -9.802 -9.036 1.00 92.31 285 GLY A CA 1
ATOM 2098 C C . GLY A 1 285 ? -3.470 -10.362 -8.151 1.00 92.31 285 GLY A C 1
ATOM 2099 O O . GLY A 1 285 ? -4.134 -11.325 -8.520 1.00 92.31 285 GLY A O 1
ATOM 2100 N N . THR A 1 286 ? -3.718 -9.728 -7.011 1.00 88.00 286 THR A N 1
ATOM 2101 C CA . THR A 1 286 ? -4.810 -10.059 -6.086 1.00 88.00 286 THR A CA 1
ATOM 2102 C C . THR A 1 286 ? -5.957 -9.066 -6.282 1.00 88.00 286 THR A C 1
ATOM 2104 O O . THR A 1 286 ? -5.709 -7.854 -6.278 1.00 88.00 286 THR A O 1
ATOM 2107 N N . GLU A 1 287 ? -7.195 -9.536 -6.483 1.00 85.06 287 GLU A N 1
ATOM 2108 C CA . GLU A 1 287 ? -8.348 -8.639 -6.670 1.00 85.06 287 GLU A CA 1
ATOM 2109 C C . GLU A 1 287 ? -8.634 -7.828 -5.393 1.00 85.06 287 GLU A C 1
ATOM 2111 O O . GLU A 1 287 ? -8.439 -8.290 -4.267 1.00 85.06 287 GLU A O 1
ATOM 2116 N N . ARG A 1 288 ? -9.068 -6.580 -5.586 1.00 81.00 288 ARG A N 1
ATOM 2117 C CA . ARG A 1 288 ? -9.480 -5.653 -4.535 1.00 81.00 288 ARG A CA 1
ATOM 2118 C C . ARG A 1 288 ? -10.973 -5.753 -4.294 1.00 81.00 288 ARG A C 1
ATOM 2120 O O . ARG A 1 288 ? -11.768 -5.355 -5.141 1.00 81.00 288 ARG A O 1
ATOM 2127 N N . GLU A 1 289 ? -11.338 -6.161 -3.093 1.00 82.75 289 GLU A N 1
ATOM 2128 C CA . GLU A 1 289 ? -12.736 -6.328 -2.706 1.00 82.75 289 GLU A CA 1
ATOM 2129 C C . GLU A 1 289 ? -13.221 -5.278 -1.685 1.00 82.75 289 GLU A C 1
ATOM 2131 O O . GLU A 1 289 ? -12.487 -4.363 -1.286 1.00 82.75 289 GLU A O 1
ATOM 2136 N N . LEU A 1 290 ? -14.485 -5.427 -1.268 1.00 86.38 290 LEU A N 1
ATOM 2137 C CA . LEU A 1 290 ? -15.167 -4.613 -0.265 1.00 86.38 290 LEU A CA 1
ATOM 2138 C C . LEU A 1 290 ? -15.350 -5.388 1.048 1.00 86.38 290 LEU A C 1
ATOM 2140 O O . LEU A 1 290 ? -15.939 -6.473 1.078 1.00 86.38 290 LEU A O 1
ATOM 2144 N N . LEU A 1 291 ? -14.909 -4.814 2.163 1.00 91.19 291 LEU A N 1
ATOM 2145 C CA . LEU A 1 291 ? -15.346 -5.226 3.500 1.00 91.19 291 LEU A CA 1
ATOM 2146 C C . LEU A 1 291 ? -16.416 -4.239 3.951 1.00 91.19 291 LEU A C 1
ATOM 2148 O O . LEU A 1 291 ? -16.127 -3.055 4.088 1.00 91.19 291 LEU A O 1
ATOM 2152 N N . TYR A 1 292 ? -17.632 -4.712 4.194 1.00 92.75 292 TYR A N 1
ATOM 2153 C CA . TYR A 1 292 ? -18.761 -3.854 4.545 1.00 92.75 292 TYR A CA 1
ATOM 2154 C C . TYR A 1 292 ? -19.544 -4.406 5.735 1.00 92.75 292 TYR A C 1
ATOM 2156 O O . TYR A 1 292 ? -19.354 -5.551 6.157 1.00 92.75 292 TYR A O 1
ATOM 2164 N N . GLY A 1 293 ? -20.432 -3.593 6.296 1.00 94.19 293 GLY A N 1
ATOM 2165 C CA . GLY A 1 293 ? -21.215 -4.007 7.447 1.00 94.19 293 GLY A CA 1
ATOM 2166 C C . GLY A 1 293 ? -22.141 -2.940 8.001 1.00 94.19 293 GLY A C 1
ATOM 2167 O O . GLY A 1 293 ? -22.193 -1.824 7.496 1.00 94.19 293 GLY A O 1
ATOM 2168 N N . GLU A 1 294 ? -22.842 -3.301 9.072 1.00 96.06 294 GLU A N 1
ATOM 2169 C CA . GLU A 1 294 ? -23.779 -2.435 9.792 1.00 96.06 294 GLU A CA 1
ATOM 2170 C C . GLU A 1 294 ? -23.435 -2.395 11.290 1.00 96.06 294 GLU A C 1
ATOM 2172 O O . GLU A 1 294 ? -22.998 -3.394 11.877 1.00 96.06 294 GLU A O 1
ATOM 2177 N N . VAL A 1 295 ? -23.670 -1.242 11.921 1.00 97.50 295 VAL A N 1
ATOM 2178 C CA . VAL A 1 295 ? -23.618 -1.065 13.376 1.00 97.50 295 VAL A CA 1
ATOM 2179 C C . VAL A 1 295 ? -24.994 -0.634 13.880 1.00 97.50 295 VAL A C 1
ATOM 2181 O O . VAL A 1 295 ? -25.503 0.424 13.505 1.00 97.50 295 VAL A O 1
ATOM 2184 N N . LEU A 1 296 ? -25.601 -1.467 14.729 1.00 96.56 296 LEU A N 1
ATOM 2185 C CA . LEU A 1 296 ? -26.995 -1.328 15.156 1.00 96.56 296 LEU A CA 1
ATOM 2186 C C . LEU A 1 296 ? -27.117 -1.285 16.685 1.00 96.56 296 LEU A C 1
ATOM 2188 O O . LEU A 1 296 ? -26.665 -2.195 17.380 1.00 96.56 296 LEU A O 1
ATOM 2192 N N . GLU A 1 297 ? -27.797 -0.287 17.236 1.00 96.38 297 GLU A N 1
ATOM 2193 C CA . GLU A 1 297 ? -28.194 -0.282 18.639 1.00 96.38 297 GLU A CA 1
ATOM 2194 C C . GLU A 1 297 ? -29.203 -1.403 18.894 1.00 96.38 297 GLU A C 1
ATOM 2196 O O . GLU A 1 297 ? -30.198 -1.542 18.171 1.00 96.38 297 GLU A O 1
ATOM 2201 N N . SER A 1 298 ? -28.936 -2.221 19.917 1.00 88.50 298 SER A N 1
ATOM 2202 C CA . SER A 1 298 ? -29.761 -3.386 20.281 1.00 88.50 298 SER A CA 1
ATOM 2203 C C . SER A 1 298 ? -30.076 -4.339 19.107 1.00 88.50 298 SER A C 1
ATOM 2205 O O . SER A 1 298 ? -31.054 -5.086 19.161 1.00 88.50 298 SER A O 1
ATOM 2207 N N . GLY A 1 299 ? -29.271 -4.312 18.037 1.00 87.12 299 GLY A N 1
ATOM 2208 C CA . GLY A 1 299 ? -29.477 -5.102 16.821 1.00 87.12 299 GLY A CA 1
ATOM 2209 C C . GLY A 1 299 ? -30.623 -4.631 15.912 1.00 87.12 299 GLY A C 1
ATOM 2210 O O . GLY A 1 299 ? -31.057 -5.414 15.070 1.00 87.12 299 GLY A O 1
ATOM 2211 N N . VAL A 1 300 ? -31.149 -3.405 16.080 1.00 91.62 300 VAL A N 1
ATOM 2212 C CA . VAL A 1 300 ? -32.299 -2.901 15.292 1.00 91.62 300 VAL A CA 1
ATOM 2213 C C . VAL A 1 300 ? -32.238 -1.433 14.851 1.00 91.62 300 VAL A C 1
ATOM 2215 O O . VAL A 1 300 ? -32.789 -1.127 13.795 1.00 91.62 300 VAL A O 1
ATOM 2218 N N . THR A 1 301 ? -31.619 -0.523 15.609 1.00 96.62 301 THR A N 1
ATOM 2219 C CA . THR A 1 301 ? -31.591 0.912 15.255 1.00 96.62 301 THR A CA 1
ATOM 2220 C C . THR A 1 301 ? -30.222 1.285 14.684 1.00 96.62 301 THR A C 1
ATOM 2222 O O . THR A 1 301 ? -29.237 1.109 15.392 1.00 96.62 301 THR A O 1
ATOM 2225 N N . PRO A 1 302 ? -30.110 1.819 13.457 1.00 97.31 302 PRO A N 1
ATOM 2226 C CA . PRO A 1 302 ? -28.844 2.321 12.920 1.00 97.31 302 PRO A CA 1
ATOM 2227 C C . PRO A 1 302 ? -28.088 3.285 13.843 1.00 97.31 302 PRO A C 1
ATOM 2229 O O . PRO A 1 302 ? -28.687 4.216 14.385 1.00 97.31 302 PRO A O 1
ATOM 2232 N N . VAL A 1 303 ? -26.771 3.092 13.982 1.00 97.81 303 VAL A N 1
ATOM 2233 C CA . VAL A 1 303 ? -25.877 3.998 14.723 1.00 97.81 303 VAL A CA 1
ATOM 2234 C C . VAL A 1 303 ? -24.967 4.731 13.740 1.00 97.81 303 VAL A C 1
ATOM 2236 O O . VAL A 1 303 ? -24.009 4.155 13.227 1.00 97.81 303 VAL A O 1
ATOM 2239 N N . GLU A 1 304 ? -25.259 6.004 13.483 1.00 97.88 304 GLU A N 1
ATOM 2240 C CA . GLU A 1 304 ? -24.441 6.897 12.648 1.00 97.88 304 GLU A CA 1
ATOM 2241 C C . GLU A 1 304 ? -23.184 7.372 13.402 1.00 97.88 304 GLU A C 1
ATOM 2243 O O . GLU A 1 304 ? -23.198 7.546 14.623 1.00 97.88 304 GLU A O 1
ATOM 2248 N N . GLY A 1 305 ? -22.089 7.624 12.681 1.00 97.25 305 GLY A N 1
ATOM 2249 C CA . GLY A 1 305 ? -20.894 8.267 1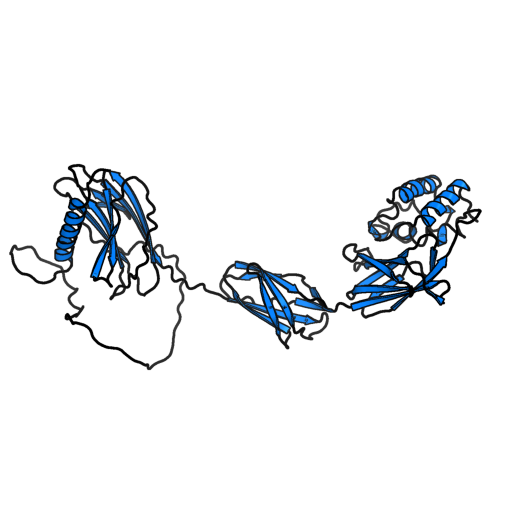3.233 1.00 97.25 305 GLY A CA 1
ATOM 2250 C C . GLY A 1 305 ? -19.916 7.349 13.978 1.00 97.25 305 GLY A C 1
ATOM 2251 O O . GLY A 1 305 ? -18.950 7.851 14.557 1.00 97.25 305 GLY A O 1
ATOM 2252 N N . VAL A 1 306 ? -20.119 6.029 13.973 1.00 97.88 306 VAL A N 1
ATOM 2253 C CA . VAL A 1 306 ? -19.202 5.059 14.592 1.00 97.88 306 VAL A CA 1
ATOM 2254 C C . VAL A 1 306 ? -17.926 4.971 13.763 1.00 97.88 306 VAL A C 1
ATOM 2256 O O . VAL A 1 306 ? -17.967 4.614 12.588 1.00 97.88 306 VAL A O 1
ATOM 2259 N N . SER A 1 307 ? -16.785 5.274 14.383 1.00 96.56 307 SER A N 1
ATOM 2260 C CA . SER A 1 307 ? -15.464 5.118 13.774 1.00 96.56 307 SER A CA 1
ATOM 2261 C C . SER A 1 307 ? -15.093 3.639 13.754 1.00 96.56 307 SER A C 1
ATOM 2263 O O . SER A 1 307 ? -14.867 3.032 14.800 1.00 96.56 307 SER A O 1
ATOM 2265 N N . MET A 1 308 ? -15.036 3.051 12.567 1.00 96.75 308 MET A N 1
ATOM 2266 C CA . MET A 1 308 ? -14.634 1.669 12.342 1.00 96.75 308 MET A CA 1
ATOM 2267 C C . MET A 1 308 ? -13.138 1.635 12.038 1.00 96.75 308 MET A C 1
ATOM 2269 O O . MET A 1 308 ? -12.702 2.135 11.005 1.00 96.75 308 MET A O 1
ATOM 2273 N N . HIS A 1 309 ? -12.344 1.048 12.931 1.00 94.69 309 HIS A N 1
ATOM 2274 C CA . HIS A 1 309 ? -10.892 0.922 12.791 1.00 94.69 309 HIS A CA 1
ATOM 2275 C C . HIS A 1 309 ? -10.546 -0.473 12.271 1.00 94.69 309 HIS A C 1
ATOM 2277 O O . HIS A 1 309 ? -10.672 -1.452 13.008 1.00 94.69 309 HIS A O 1
ATOM 2283 N N . LEU A 1 310 ? -10.096 -0.561 11.020 1.00 94.69 310 LEU A N 1
ATOM 2284 C CA . LEU A 1 310 ? -9.619 -1.799 10.410 1.00 94.69 310 LEU A CA 1
ATOM 2285 C C . LEU A 1 310 ? -8.091 -1.846 10.451 1.00 94.69 310 LEU A C 1
ATOM 2287 O O . LEU A 1 310 ? -7.417 -0.882 10.088 1.00 94.69 310 LEU A O 1
ATOM 2291 N N . VAL A 1 311 ? -7.545 -2.982 10.871 1.00 92.31 311 VAL A N 1
ATOM 2292 C CA . VAL A 1 311 ? -6.110 -3.201 11.046 1.00 92.31 311 VAL A CA 1
ATOM 2293 C C . VAL A 1 311 ? -5.735 -4.552 10.442 1.00 92.31 311 VAL A C 1
ATOM 2295 O O . VAL A 1 311 ? -6.230 -5.580 10.896 1.00 92.31 311 VAL A O 1
ATOM 2298 N N . ALA A 1 312 ? -4.852 -4.570 9.443 1.00 92.12 312 ALA A N 1
ATOM 2299 C CA . ALA A 1 312 ? -4.288 -5.821 8.931 1.00 92.12 312 ALA A CA 1
ATOM 2300 C C . ALA A 1 312 ? -3.343 -6.467 9.960 1.00 92.12 312 ALA A C 1
ATOM 2302 O O . ALA A 1 312 ? -2.683 -5.772 10.741 1.00 92.12 312 ALA A O 1
ATOM 2303 N N . LEU A 1 313 ? -3.245 -7.792 9.936 1.00 89.06 313 LEU A N 1
ATOM 2304 C CA . LEU A 1 313 ? -2.342 -8.588 10.761 1.00 89.06 313 LEU A CA 1
ATOM 2305 C C . LEU A 1 313 ? -1.258 -9.233 9.881 1.00 89.06 313 LEU A C 1
ATOM 2307 O O . LEU A 1 313 ? -1.472 -9.537 8.712 1.00 89.06 313 LEU A O 1
ATOM 2311 N N . ASN A 1 314 ? -0.069 -9.421 10.447 1.00 85.62 314 ASN A N 1
ATOM 2312 C CA . ASN A 1 314 ? 0.991 -10.240 9.858 1.00 85.62 314 ASN A CA 1
ATOM 2313 C C . ASN A 1 314 ? 0.741 -11.727 10.186 1.00 85.62 314 ASN A C 1
ATOM 2315 O O . ASN A 1 314 ? 0.047 -12.027 11.155 1.00 85.62 314 ASN A O 1
ATOM 2319 N N . GLU A 1 315 ? 1.403 -12.656 9.483 1.00 83.56 315 GLU A N 1
ATOM 2320 C CA . GLU A 1 315 ? 1.308 -14.123 9.696 1.00 83.56 315 GLU A CA 1
ATOM 2321 C C . GLU A 1 315 ? 1.499 -14.587 11.159 1.00 83.56 315 GLU A C 1
ATOM 2323 O O . GLU A 1 315 ? 1.068 -15.668 11.549 1.00 83.56 315 GLU A O 1
ATOM 2328 N N . ASN A 1 316 ? 2.174 -13.780 11.983 1.00 78.81 316 ASN A N 1
ATOM 2329 C CA . ASN A 1 316 ? 2.418 -14.035 13.403 1.00 78.81 316 ASN A CA 1
ATOM 2330 C C . ASN A 1 316 ? 1.398 -13.355 14.345 1.00 78.81 316 ASN A C 1
ATOM 2332 O O . ASN A 1 316 ? 1.694 -13.166 15.523 1.00 78.81 316 ASN A O 1
ATOM 2336 N N . GLY A 1 317 ? 0.245 -12.909 13.833 1.00 77.69 317 GLY A N 1
ATOM 2337 C CA . GLY A 1 317 ? -0.816 -12.235 14.594 1.00 77.69 317 GLY A CA 1
ATOM 2338 C C . GLY A 1 317 ? -0.480 -10.816 15.079 1.00 77.69 317 GLY A C 1
ATOM 2339 O O . GLY A 1 317 ? -1.292 -10.181 15.756 1.00 77.69 317 GLY A O 1
ATOM 2340 N N . SER A 1 318 ? 0.708 -10.288 14.761 1.00 79.44 318 SER A N 1
ATOM 2341 C CA . SER A 1 318 ? 1.079 -8.911 15.107 1.00 79.44 318 SER A CA 1
ATOM 2342 C C . SER A 1 318 ? 0.471 -7.898 14.132 1.00 79.44 318 SER A C 1
ATOM 2344 O O . SER A 1 318 ? 0.273 -8.192 12.958 1.00 79.44 318 SER A O 1
ATOM 2346 N N . ILE A 1 319 ? 0.193 -6.684 14.608 1.00 82.75 31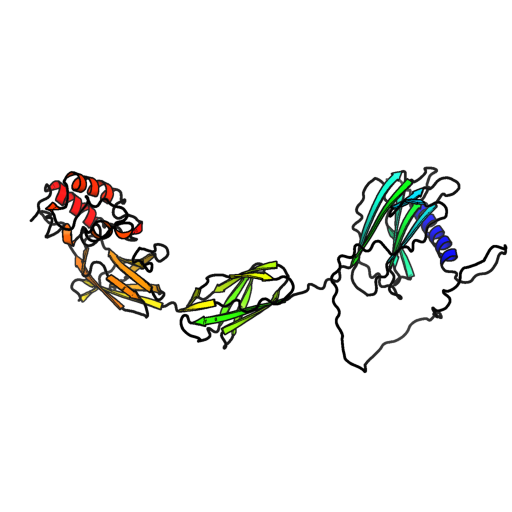9 ILE A N 1
ATOM 2347 C CA . ILE A 1 319 ? -0.452 -5.634 13.807 1.00 82.75 319 ILE A CA 1
ATOM 2348 C C . ILE A 1 319 ? 0.466 -5.090 12.703 1.00 82.75 319 ILE A C 1
ATOM 2350 O O . ILE A 1 319 ? 1.612 -4.715 12.954 1.00 82.75 319 ILE A O 1
ATOM 2354 N N . ASN A 1 320 ? -0.092 -4.949 11.500 1.00 86.06 320 ASN A N 1
ATOM 2355 C CA . ASN A 1 320 ? 0.489 -4.228 10.376 1.00 86.06 320 ASN A CA 1
ATOM 2356 C C . ASN A 1 320 ? -0.214 -2.870 10.174 1.00 86.06 320 ASN A C 1
ATOM 2358 O O . ASN A 1 320 ? -1.264 -2.769 9.537 1.00 86.06 320 ASN A O 1
ATOM 2362 N N . LEU A 1 321 ? 0.401 -1.794 10.676 1.00 83.31 321 LEU A N 1
ATOM 2363 C CA . LEU A 1 321 ? -0.134 -0.430 10.549 1.00 83.31 321 LEU A CA 1
ATOM 2364 C C . LEU A 1 321 ? -0.167 0.112 9.110 1.00 83.31 321 LEU A C 1
ATOM 2366 O O . LEU A 1 321 ? -0.891 1.070 8.865 1.00 83.31 321 LEU A O 1
ATOM 2370 N N . ALA A 1 322 ? 0.566 -0.462 8.149 1.00 82.31 322 ALA A N 1
ATOM 2371 C CA . ALA A 1 322 ? 0.448 -0.040 6.746 1.00 82.31 322 ALA A CA 1
ATOM 2372 C C . ALA A 1 322 ? -0.920 -0.441 6.148 1.00 82.31 322 ALA A C 1
ATOM 2374 O O . ALA A 1 322 ? -1.477 0.254 5.293 1.00 82.31 322 ALA A O 1
ATOM 2375 N N . GLY A 1 323 ? -1.505 -1.528 6.662 1.00 82.50 323 GLY A N 1
ATOM 2376 C CA . GLY A 1 323 ? -2.875 -1.950 6.376 1.00 82.50 323 GLY A CA 1
ATOM 2377 C C . GLY A 1 323 ? -3.947 -1.252 7.220 1.00 82.50 323 GLY A C 1
ATOM 2378 O O . GLY A 1 323 ? -5.103 -1.656 7.158 1.00 82.50 323 GLY A O 1
ATOM 2379 N N . TYR A 1 324 ? -3.605 -0.231 8.017 1.00 90.50 324 TYR A N 1
ATOM 2380 C CA . TYR A 1 324 ? -4.588 0.508 8.812 1.00 90.50 324 TYR A CA 1
ATOM 2381 C C . TYR A 1 324 ? -5.539 1.328 7.928 1.00 90.50 324 TYR A C 1
ATOM 2383 O O . TYR A 1 324 ? -5.097 2.026 7.010 1.00 90.50 324 TYR A O 1
ATOM 2391 N N . ARG A 1 325 ? -6.841 1.279 8.225 1.00 93.12 325 ARG A N 1
ATOM 2392 C CA . ARG A 1 325 ? -7.896 2.084 7.591 1.00 93.12 325 ARG A CA 1
ATOM 2393 C C . ARG A 1 325 ? -8.912 2.538 8.643 1.00 93.12 325 ARG A C 1
ATOM 2395 O O . ARG A 1 325 ? -9.093 1.877 9.664 1.00 93.12 325 ARG A O 1
ATOM 2402 N N . MET A 1 326 ? -9.621 3.629 8.354 1.00 95.00 326 MET A N 1
ATOM 2403 C CA . MET A 1 326 ? -10.861 3.978 9.053 1.00 95.00 326 MET A CA 1
ATOM 2404 C C . MET A 1 326 ? -12.000 4.158 8.059 1.00 95.00 326 MET A C 1
ATOM 2406 O O . MET A 1 326 ? -11.793 4.732 6.992 1.00 95.00 326 MET A O 1
ATOM 2410 N N . ALA A 1 327 ? -13.187 3.733 8.471 1.00 96.75 327 ALA A N 1
ATOM 2411 C CA . ALA A 1 327 ? -14.466 4.119 7.891 1.00 96.75 327 ALA A CA 1
ATOM 2412 C C . ALA A 1 327 ? -15.343 4.720 9.001 1.00 96.75 327 ALA A C 1
ATOM 2414 O O . ALA A 1 327 ? -15.071 4.509 10.184 1.00 96.75 327 ALA A O 1
ATOM 2415 N N . THR A 1 328 ? -16.397 5.445 8.639 1.00 97.50 328 THR A N 1
ATOM 2416 C CA . THR A 1 328 ? -17.385 5.961 9.598 1.00 97.50 328 THR A CA 1
ATOM 2417 C C . THR A 1 328 ? -18.763 5.486 9.171 1.00 97.50 328 THR A C 1
ATOM 2419 O O . THR A 1 328 ? -19.062 5.555 7.981 1.00 97.50 328 THR A O 1
ATOM 2422 N N . THR A 1 329 ? -19.598 5.026 10.105 1.00 98.12 329 THR A N 1
ATOM 2423 C CA . THR A 1 329 ? -20.967 4.622 9.757 1.00 98.12 329 THR A CA 1
ATOM 2424 C C . THR A 1 329 ? -21.826 5.800 9.302 1.00 98.12 329 THR A C 1
ATOM 2426 O O . THR A 1 329 ? -21.766 6.891 9.879 1.00 98.12 329 THR A O 1
ATOM 2429 N N . ASP A 1 330 ? -22.638 5.569 8.274 1.00 98.00 330 ASP A N 1
ATOM 2430 C CA . ASP A 1 330 ? -23.593 6.535 7.731 1.00 98.00 330 ASP A CA 1
ATOM 2431 C C . ASP A 1 330 ? -24.924 6.566 8.518 1.00 98.00 330 ASP A C 1
ATOM 2433 O O . ASP A 1 330 ? -25.092 5.895 9.539 1.00 98.00 330 ASP A O 1
ATOM 2437 N N . ALA A 1 331 ? -25.905 7.330 8.030 1.00 97.50 331 ALA A N 1
ATOM 2438 C CA . ALA A 1 331 ? -27.246 7.420 8.619 1.00 97.50 331 ALA A CA 1
ATOM 2439 C C . ALA A 1 331 ? -28.082 6.118 8.530 1.00 97.50 331 ALA A C 1
ATOM 2441 O O . ALA A 1 331 ? -29.134 6.021 9.165 1.00 97.50 331 ALA A O 1
ATOM 2442 N N . ALA A 1 332 ? -27.640 5.118 7.758 1.00 96.56 332 ALA A N 1
ATOM 2443 C CA . ALA A 1 332 ? -28.167 3.754 7.758 1.00 96.56 332 ALA A CA 1
ATOM 2444 C C . ALA A 1 332 ? -27.342 2.808 8.657 1.00 96.56 332 ALA A C 1
ATOM 2446 O O . ALA A 1 332 ? -27.635 1.616 8.724 1.00 96.56 332 ALA A O 1
ATOM 2447 N N . GLY A 1 333 ? -26.345 3.324 9.388 1.00 97.25 333 GLY A N 1
ATOM 2448 C CA . GLY A 1 333 ? -25.448 2.541 10.239 1.00 97.25 333 GLY A CA 1
ATOM 2449 C C . GLY A 1 333 ? -24.431 1.725 9.440 1.00 97.25 333 GLY A C 1
ATOM 2450 O O . GLY A 1 333 ? -23.723 0.905 10.022 1.00 97.25 333 GLY A O 1
ATOM 2451 N N . SER A 1 334 ? -24.369 1.926 8.122 1.00 96.94 334 SER A N 1
ATOM 2452 C CA . SER A 1 334 ? -23.553 1.156 7.188 1.00 96.94 334 SER A CA 1
ATOM 2453 C C . SER A 1 334 ? -22.138 1.716 7.094 1.00 96.94 334 SER A C 1
ATOM 2455 O O . SER A 1 334 ? -21.942 2.930 7.122 1.00 96.94 334 SER A O 1
ATOM 2457 N N . TYR A 1 335 ? -21.146 0.839 6.956 1.00 96.94 335 TYR A N 1
ATOM 2458 C CA . TYR A 1 335 ? -19.753 1.199 6.682 1.00 96.94 335 TYR A CA 1
ATOM 2459 C C . TYR A 1 335 ? -19.154 0.295 5.601 1.00 96.94 335 TYR A C 1
ATOM 2461 O O . TYR A 1 335 ? -19.578 -0.849 5.426 1.00 96.94 335 TYR A O 1
ATOM 2469 N N . GLU A 1 336 ? -18.125 0.796 4.919 1.00 94.69 336 GLU A N 1
ATOM 2470 C CA . GLU A 1 336 ? -17.383 0.070 3.888 1.00 94.69 336 GLU A CA 1
ATOM 2471 C C . GLU A 1 336 ? -15.883 0.400 3.925 1.00 94.69 336 GLU A C 1
ATOM 2473 O O . GLU A 1 336 ? -15.474 1.498 4.307 1.00 94.69 336 GLU A O 1
ATOM 2478 N N . PHE A 1 337 ? -15.063 -0.564 3.516 1.00 93.62 337 PHE A N 1
ATOM 2479 C CA . PHE A 1 337 ? -13.638 -0.422 3.254 1.00 93.62 337 PHE A CA 1
ATOM 2480 C C . PHE A 1 337 ? -13.351 -0.954 1.849 1.00 93.62 337 PHE A C 1
ATOM 2482 O O . PHE A 1 337 ? -13.521 -2.146 1.585 1.00 93.62 337 PHE A O 1
ATOM 2489 N N . GLU A 1 338 ? -12.901 -0.069 0.963 1.00 88.56 338 GLU A N 1
ATOM 2490 C CA . GLU A 1 338 ? -12.427 -0.418 -0.377 1.00 88.56 338 GLU A CA 1
ATOM 2491 C C . GLU A 1 338 ? -10.968 -0.895 -0.359 1.00 88.56 338 GLU A C 1
ATOM 2493 O O . GLU A 1 338 ? -10.165 -0.491 0.491 1.00 88.56 338 GLU A O 1
ATOM 2498 N N . GLY A 1 339 ? -10.583 -1.688 -1.362 1.00 84.25 339 GLY A N 1
ATOM 2499 C CA . GLY A 1 339 ? -9.187 -2.089 -1.545 1.00 84.25 339 GLY A CA 1
ATOM 2500 C C . GLY A 1 339 ? -8.729 -3.171 -0.571 1.00 84.25 339 GLY A C 1
ATOM 2501 O O . GLY A 1 339 ? -7.545 -3.216 -0.232 1.00 84.25 339 GLY A O 1
ATOM 2502 N N . MET A 1 340 ? -9.660 -4.007 -0.107 1.00 86.81 340 MET A N 1
ATOM 2503 C CA . MET A 1 340 ? -9.357 -5.188 0.695 1.00 86.81 340 MET A CA 1
ATOM 2504 C C . MET A 1 340 ? -8.593 -6.221 -0.126 1.00 86.81 340 MET A C 1
ATOM 2506 O O . MET A 1 340 ? -8.832 -6.354 -1.322 1.00 86.81 340 MET A O 1
ATOM 2510 N N . VAL A 1 341 ? -7.724 -6.982 0.535 1.00 83.44 341 VAL A N 1
ATOM 2511 C CA . VAL A 1 341 ? -7.065 -8.170 -0.026 1.00 83.44 341 VAL A CA 1
ATOM 2512 C C . VAL A 1 341 ? -7.279 -9.356 0.916 1.00 83.44 341 VAL A C 1
ATOM 2514 O O . VAL A 1 341 ? -7.525 -9.140 2.106 1.00 83.44 341 VAL A O 1
ATOM 2517 N N . PRO A 1 342 ? -7.189 -10.606 0.435 1.00 84.94 342 PRO A N 1
ATOM 2518 C CA . PRO A 1 342 ? -7.133 -11.779 1.295 1.00 84.94 342 PRO A CA 1
ATOM 2519 C C . PRO A 1 342 ? -6.022 -11.674 2.353 1.00 84.94 342 PRO A C 1
ATOM 2521 O O . PRO A 1 342 ? -4.909 -11.238 2.061 1.00 84.94 342 PRO A O 1
ATOM 2524 N N . GLY A 1 343 ? -6.322 -12.071 3.589 1.00 87.12 343 GLY A N 1
ATOM 2525 C CA . GLY A 1 343 ? -5.405 -11.953 4.727 1.00 87.12 343 GLY A CA 1
ATOM 2526 C C . GLY A 1 343 ? -6.134 -11.815 6.063 1.00 87.12 343 GLY A C 1
ATOM 2527 O O . GLY A 1 343 ? -7.358 -11.718 6.102 1.00 87.12 343 GLY A O 1
ATOM 2528 N N . ASP A 1 344 ? -5.395 -11.804 7.170 1.00 91.19 344 ASP A N 1
ATOM 2529 C CA . ASP A 1 344 ? -5.977 -11.675 8.510 1.00 91.19 344 ASP A CA 1
ATOM 2530 C C . ASP A 1 344 ? -6.140 -10.207 8.930 1.00 91.19 344 ASP A C 1
ATOM 2532 O O . ASP A 1 344 ? -5.239 -9.382 8.765 1.00 91.19 344 ASP A O 1
ATOM 2536 N N . TYR A 1 345 ? -7.293 -9.880 9.515 1.00 93.00 345 TYR A N 1
ATOM 2537 C CA . TYR A 1 345 ? -7.664 -8.527 9.927 1.00 93.00 345 TYR A CA 1
ATOM 2538 C C . TYR A 1 345 ? -8.278 -8.498 11.327 1.00 93.00 345 TYR A C 1
ATOM 2540 O O . TYR A 1 345 ? -8.941 -9.439 11.764 1.00 93.00 345 TYR A O 1
ATOM 2548 N N . ARG A 1 346 ? -8.118 -7.356 12.002 1.00 91.88 346 ARG A N 1
ATOM 2549 C CA . ARG A 1 346 ? -8.850 -6.963 13.209 1.00 91.88 346 ARG A CA 1
ATOM 2550 C C . ARG A 1 346 ? -9.694 -5.721 12.918 1.00 91.88 346 ARG A C 1
ATOM 2552 O O . ARG A 1 346 ? -9.187 -4.755 12.352 1.00 91.88 346 ARG A O 1
ATOM 2559 N N . LEU A 1 347 ? -10.954 -5.725 13.345 1.00 94.94 347 LEU A N 1
ATOM 2560 C CA . LEU A 1 347 ? -11.905 -4.624 13.174 1.00 94.94 347 LEU A CA 1
ATOM 2561 C C . LEU A 1 347 ? -12.487 -4.186 14.527 1.00 94.94 347 LEU A C 1
ATOM 2563 O O . LEU A 1 347 ? -12.884 -5.029 15.335 1.00 94.94 347 LEU A O 1
ATOM 2567 N N . VAL A 1 348 ? -12.505 -2.872 14.780 1.00 93.75 348 VAL A N 1
ATOM 2568 C CA . VAL A 1 348 ? -12.851 -2.273 16.085 1.00 93.75 348 VAL A CA 1
ATOM 2569 C C . VAL A 1 348 ? -13.796 -1.071 15.920 1.00 93.75 348 VAL A C 1
ATOM 2571 O O . VAL A 1 348 ? -13.382 -0.073 15.327 1.00 93.75 348 VAL A O 1
ATOM 2574 N N . PRO A 1 349 ? -15.030 -1.103 16.456 1.00 96.00 349 PRO A N 1
ATOM 2575 C CA . PRO A 1 349 ? -15.918 0.059 16.507 1.00 96.00 349 PRO A CA 1
ATOM 2576 C C . PRO A 1 349 ? -15.546 1.000 17.665 1.00 96.00 349 PRO A C 1
ATOM 2578 O O . PRO A 1 349 ? -15.331 0.559 18.796 1.00 96.00 349 PRO A O 1
ATOM 2581 N N . GLN A 1 350 ? -15.511 2.310 17.413 1.00 94.62 350 GLN A N 1
ATOM 2582 C CA . GLN A 1 350 ? -15.321 3.346 18.432 1.00 94.62 350 GLN A CA 1
ATOM 2583 C C . GLN A 1 350 ? -16.307 4.508 18.235 1.00 94.62 350 GLN A C 1
ATOM 2585 O O . GLN A 1 350 ? -16.287 5.200 17.221 1.00 94.62 350 GLN A O 1
ATOM 2590 N N . LEU A 1 351 ? -17.136 4.773 19.248 1.00 95.81 351 LEU A N 1
ATOM 2591 C CA . LEU A 1 351 ? -17.971 5.973 19.347 1.00 95.81 351 LEU A CA 1
ATOM 2592 C C . LEU A 1 351 ? -18.014 6.446 20.806 1.00 95.81 351 LEU A C 1
ATOM 2594 O O . LEU A 1 351 ? -17.874 5.659 21.743 1.00 95.81 351 LEU A O 1
ATOM 2598 N N . ASN A 1 352 ? -18.134 7.754 21.016 1.00 95.25 352 ASN A N 1
ATOM 2599 C CA . ASN A 1 352 ? -18.068 8.328 22.353 1.00 95.25 352 ASN A CA 1
ATOM 2600 C C . ASN A 1 352 ? -19.394 8.179 23.112 1.00 95.25 352 ASN A C 1
ATOM 2602 O O . ASN A 1 352 ? -20.408 8.683 22.646 1.00 95.25 352 ASN A O 1
ATOM 2606 N N . GLY A 1 353 ? -19.361 7.577 24.305 1.00 95.19 353 GLY A N 1
ATOM 2607 C CA . GLY A 1 353 ? -20.572 7.271 25.079 1.00 95.19 353 GLY A CA 1
ATOM 2608 C C . GLY A 1 353 ? -21.260 5.981 24.632 1.00 95.19 353 GLY A C 1
ATOM 2609 O O . GLY A 1 353 ? -22.435 5.795 24.906 1.00 95.19 353 GLY A O 1
ATOM 2610 N N . TRP A 1 354 ? -20.545 5.106 23.920 1.00 95.19 354 TRP A N 1
ATOM 2611 C CA . TRP A 1 354 ? -21.066 3.838 23.416 1.00 95.19 354 TRP A CA 1
ATOM 2612 C C . TRP A 1 354 ? -20.155 2.679 23.809 1.00 95.19 354 TRP A C 1
ATOM 2614 O O . TRP A 1 354 ? -18.928 2.814 23.844 1.00 95.19 354 TRP A O 1
ATOM 2624 N N . VAL A 1 355 ? -20.770 1.527 24.061 1.00 93.44 355 VAL A N 1
ATOM 2625 C CA . VAL A 1 355 ? -20.101 0.226 24.183 1.00 93.44 355 VAL A CA 1
ATOM 2626 C C . VAL A 1 355 ? -20.627 -0.711 23.100 1.00 93.44 355 VAL A C 1
ATOM 2628 O O . VAL A 1 355 ? -21.781 -0.601 22.686 1.00 93.44 355 VAL A O 1
ATOM 2631 N N . PHE A 1 356 ? -19.774 -1.618 22.624 1.00 93.62 356 PHE A N 1
ATOM 2632 C CA . PHE A 1 356 ? -20.066 -2.474 21.473 1.00 93.62 356 PHE A CA 1
ATOM 2633 C C . PHE A 1 356 ? -19.872 -3.953 21.797 1.00 93.62 356 PHE A C 1
ATOM 2635 O O . PHE A 1 356 ? -18.971 -4.323 22.549 1.00 93.62 356 PHE A O 1
ATOM 2642 N N . SER A 1 357 ? -20.711 -4.798 21.202 1.00 91.06 357 SER A N 1
ATOM 2643 C CA . SER A 1 357 ? -20.647 -6.252 21.298 1.00 91.06 357 SER A CA 1
ATOM 2644 C C . SER A 1 357 ? -20.781 -6.883 19.900 1.00 91.06 357 SER A C 1
ATOM 2646 O O . SER A 1 357 ? -21.781 -6.632 19.221 1.00 91.06 357 SER A O 1
ATOM 2648 N N . PRO A 1 358 ? -19.798 -7.686 19.446 1.00 91.81 358 PRO A N 1
ATOM 2649 C CA . PRO A 1 358 ? -18.464 -7.827 20.037 1.00 91.81 358 PRO A CA 1
ATOM 2650 C C . PRO A 1 358 ? -17.697 -6.490 19.998 1.00 91.81 358 PRO A C 1
ATOM 2652 O O . PRO A 1 358 ? -17.908 -5.671 19.115 1.00 91.81 358 PRO A O 1
ATOM 2655 N N . ASN A 1 35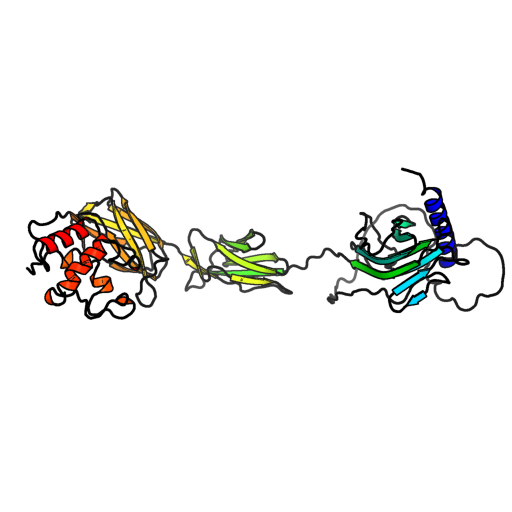9 ? -16.790 -6.237 20.939 1.00 88.75 359 ASN A N 1
ATOM 2656 C CA . ASN A 1 359 ? -15.989 -4.999 20.944 1.00 88.75 359 ASN A CA 1
ATOM 2657 C C . ASN A 1 359 ? -14.775 -5.049 19.989 1.00 88.75 359 ASN A C 1
ATOM 2659 O O . ASN A 1 359 ? -14.061 -4.059 19.847 1.00 88.75 359 ASN A O 1
ATOM 2663 N N . ILE A 1 360 ? -14.483 -6.222 19.424 1.00 89.38 360 ILE A N 1
ATOM 2664 C CA . ILE A 1 360 ? -13.399 -6.511 18.482 1.00 89.38 360 ILE A CA 1
ATOM 2665 C C . ILE A 1 360 ? -13.815 -7.748 17.683 1.00 89.38 360 ILE A C 1
ATOM 2667 O O . ILE A 1 360 ? -14.380 -8.680 18.256 1.00 89.38 360 ILE A O 1
ATOM 2671 N N . VAL A 1 361 ? -13.505 -7.782 16.389 1.00 91.62 361 VAL A N 1
ATOM 2672 C CA . VAL A 1 361 ? -13.573 -9.008 15.578 1.00 91.62 361 VAL A CA 1
ATOM 2673 C C . VAL A 1 361 ? -12.212 -9.233 14.937 1.00 91.62 361 VAL A C 1
ATOM 2675 O O . VAL A 1 361 ? -11.635 -8.298 14.386 1.00 91.62 361 VAL A O 1
ATOM 2678 N N . GLU A 1 362 ? -11.711 -10.463 15.006 1.00 91.06 362 GLU A N 1
ATOM 2679 C CA . GLU A 1 362 ? -10.566 -10.935 14.223 1.00 91.06 362 GLU A CA 1
ATOM 2680 C C . GLU A 1 362 ? -11.060 -11.978 13.220 1.00 91.06 362 GLU A C 1
ATOM 2682 O O . GLU A 1 362 ? -11.861 -12.845 13.577 1.00 91.06 362 GLU A O 1
ATOM 2687 N N . PHE A 1 363 ? -10.639 -11.865 11.962 1.00 91.06 363 PHE A N 1
ATOM 2688 C CA . PHE A 1 363 ? -11.124 -12.708 10.871 1.00 91.06 363 PHE A CA 1
ATOM 2689 C C . PHE A 1 363 ? -10.119 -12.775 9.718 1.00 91.06 363 PHE A C 1
ATOM 2691 O O . PHE A 1 363 ? -9.448 -11.790 9.409 1.00 91.06 363 PHE A O 1
ATOM 2698 N N . THR A 1 364 ? -10.084 -13.917 9.034 1.00 90.75 364 THR A N 1
ATOM 2699 C CA . THR A 1 364 ? -9.427 -14.054 7.732 1.00 90.75 364 THR A CA 1
ATOM 2700 C C . THR A 1 364 ? -10.377 -13.554 6.647 1.00 90.75 364 THR A C 1
ATOM 2702 O O . THR A 1 364 ? -11.435 -14.142 6.413 1.00 90.75 364 THR A O 1
ATOM 2705 N N . TYR A 1 365 ? -10.017 -12.461 5.983 1.00 87.88 365 TYR A N 1
ATOM 2706 C CA . TYR A 1 365 ? -10.682 -11.995 4.773 1.00 87.88 365 TYR A CA 1
ATOM 2707 C C . TYR A 1 365 ? -10.249 -12.855 3.577 1.00 87.88 365 TYR A C 1
ATOM 2709 O O . TYR A 1 365 ? -9.089 -13.253 3.475 1.00 87.88 365 TYR A O 1
ATOM 2717 N N . SER A 1 366 ? -11.194 -13.195 2.701 1.00 81.44 366 SER A N 1
ATOM 2718 C CA . SER A 1 366 ? -10.995 -14.113 1.559 1.00 81.44 366 SER A CA 1
ATOM 2719 C C . SER A 1 366 ? -12.147 -14.024 0.544 1.00 81.44 366 SER A C 1
ATOM 2721 O O . SER A 1 366 ? -12.506 -15.009 -0.101 1.00 81.44 366 SER A O 1
ATOM 2723 N N . GLY A 1 367 ? -12.806 -12.869 0.499 1.00 74.12 367 GLY A N 1
ATOM 2724 C CA . GLY A 1 367 ? -14.121 -12.694 -0.099 1.00 74.12 367 GLY A CA 1
ATOM 2725 C C . GLY A 1 367 ? -14.878 -11.552 0.574 1.00 74.12 367 GLY A C 1
ATOM 2726 O O . GLY A 1 367 ? -14.776 -11.360 1.791 1.00 74.12 367 GLY A O 1
ATOM 2727 N N . SER A 1 368 ? -15.705 -10.855 -0.196 1.00 73.56 368 SER A N 1
ATOM 2728 C CA . SER A 1 368 ? -16.627 -9.800 0.235 1.00 73.56 368 SER A CA 1
ATOM 2729 C C . SER A 1 368 ? -17.536 -10.268 1.384 1.00 73.56 368 SER A C 1
ATOM 2731 O O . SER A 1 368 ? -18.560 -10.923 1.180 1.00 73.56 368 SER A O 1
ATOM 2733 N N . THR A 1 369 ? -17.132 -9.953 2.619 1.00 75.56 369 THR A N 1
ATOM 2734 C CA . THR A 1 369 ? -17.681 -10.528 3.860 1.00 75.56 369 THR A CA 1
ATOM 2735 C C . THR A 1 369 ? -18.385 -9.458 4.699 1.00 75.56 369 THR A C 1
ATOM 2737 O O . THR A 1 369 ? -17.723 -8.505 5.106 1.00 75.56 369 THR A O 1
ATOM 2740 N N . PRO A 1 370 ? -19.680 -9.612 5.037 1.00 80.38 370 PRO A N 1
ATOM 2741 C CA . PRO A 1 370 ? -20.353 -8.735 5.993 1.00 80.38 370 PRO A CA 1
ATOM 2742 C C . PRO A 1 370 ? -19.805 -8.914 7.416 1.00 80.38 370 PRO A C 1
ATOM 2744 O O . PRO A 1 370 ? -19.740 -10.042 7.908 1.00 80.38 370 PRO A O 1
ATOM 2747 N N . GLN A 1 371 ? -19.488 -7.819 8.110 1.00 88.44 371 GLN A N 1
ATOM 2748 C CA . GLN A 1 371 ? -19.142 -7.827 9.540 1.00 88.44 371 GLN A CA 1
ATOM 2749 C C . GLN A 1 371 ? -20.094 -6.914 10.331 1.00 88.44 371 GLN A C 1
ATOM 2751 O O . GLN A 1 371 ? -20.326 -5.770 9.953 1.00 88.44 371 GLN A O 1
ATOM 2756 N N . GLY A 1 372 ? -20.678 -7.401 11.427 1.00 87.88 372 GLY A N 1
ATOM 2757 C CA . GLY A 1 372 ? -21.764 -6.705 12.134 1.00 87.88 372 GLY A CA 1
ATOM 2758 C C . GLY A 1 372 ? -21.465 -6.439 13.606 1.00 87.88 372 GLY A C 1
ATOM 2759 O O . GLY A 1 372 ? -20.888 -7.287 14.286 1.00 87.88 372 GLY A O 1
ATOM 2760 N N . PHE A 1 373 ? -21.906 -5.285 14.110 1.00 94.19 373 PHE A N 1
ATOM 2761 C CA . PHE A 1 373 ? -21.697 -4.871 15.501 1.00 94.19 373 PHE A CA 1
ATOM 2762 C C . PHE A 1 373 ? -22.998 -4.413 16.162 1.00 94.19 373 PHE A C 1
ATOM 2764 O O . PHE A 1 373 ? -23.767 -3.651 15.579 1.00 94.19 373 PHE A O 1
ATOM 2771 N N . THR A 1 374 ? -23.231 -4.833 17.409 1.00 94.25 374 THR A N 1
ATOM 2772 C CA . THR A 1 374 ? -24.309 -4.278 18.240 1.00 94.25 374 THR A CA 1
ATOM 2773 C C . THR A 1 374 ? -23.757 -3.195 19.158 1.00 94.25 374 THR A C 1
ATOM 2775 O O . THR A 1 374 ? -22.794 -3.443 19.881 1.00 94.25 374 THR A O 1
ATOM 2778 N N . GLY A 1 375 ? -24.357 -2.007 19.143 1.00 93.56 375 GLY A N 1
ATOM 2779 C CA . GLY A 1 375 ? -24.044 -0.914 20.066 1.00 93.56 375 GLY A CA 1
ATOM 2780 C C . GLY A 1 375 ? -25.055 -0.781 21.209 1.00 93.56 375 GLY A C 1
ATOM 2781 O O . GLY A 1 375 ? -26.197 -1.233 21.095 1.00 93.56 375 GLY A O 1
ATOM 2782 N N . THR A 1 376 ? -24.639 -0.096 22.274 1.00 94.75 376 THR A N 1
ATOM 2783 C CA . THR A 1 376 ? -25.508 0.430 23.338 1.00 94.75 376 THR A CA 1
ATOM 2784 C C . THR A 1 376 ? -25.000 1.811 23.761 1.00 94.75 376 THR A C 1
ATOM 2786 O O . THR A 1 376 ? -23.819 1.932 24.110 1.00 94.75 376 THR A O 1
ATOM 2789 N N . GLU A 1 377 ? -25.861 2.836 23.770 1.00 94.12 377 GLU A N 1
ATOM 2790 C CA . GLU A 1 377 ? -25.525 4.138 24.365 1.00 94.12 377 GLU A CA 1
ATOM 2791 C C . GLU A 1 377 ? -25.451 4.025 25.899 1.00 94.12 377 GLU A C 1
ATOM 2793 O O . GLU A 1 377 ? -26.309 3.417 26.543 1.00 94.12 377 GLU A O 1
ATOM 2798 N N . VAL A 1 378 ? -24.412 4.606 26.501 1.00 93.44 378 VAL A N 1
ATOM 2799 C CA . VAL A 1 378 ? -24.135 4.545 27.941 1.00 93.44 378 VAL A CA 1
ATOM 2800 C C . VAL A 1 378 ? -23.646 5.888 28.488 1.00 93.44 378 VAL A C 1
ATOM 2802 O O . VAL A 1 378 ? -22.738 6.529 27.957 1.00 93.44 378 VAL A O 1
ATOM 2805 N N . SER A 1 379 ? -24.216 6.298 29.622 1.00 93.12 379 SER A N 1
ATOM 2806 C CA . SER A 1 379 ? -23.666 7.370 30.454 1.00 93.12 379 SER A CA 1
ATOM 2807 C C . SER A 1 379 ? -22.628 6.822 31.436 1.00 93.12 379 SER A C 1
ATOM 2809 O O . SER A 1 379 ? -22.573 5.622 31.702 1.00 93.12 379 SER A O 1
ATOM 2811 N N . LEU A 1 380 ? -21.828 7.707 32.037 1.00 94.69 380 LEU A N 1
ATOM 2812 C CA . LEU A 1 380 ? -21.040 7.337 33.216 1.00 94.69 380 LEU A CA 1
ATOM 2813 C C . LEU A 1 380 ? -21.998 6.924 34.359 1.00 94.69 380 LEU A C 1
ATOM 2815 O O . LEU A 1 380 ? -23.033 7.581 34.526 1.00 94.69 380 LEU A O 1
ATOM 2819 N N . PRO A 1 381 ? -21.700 5.857 35.122 1.00 93.25 381 PRO A N 1
ATOM 2820 C CA . PRO A 1 381 ? -22.497 5.452 36.279 1.00 93.25 381 PRO A CA 1
ATOM 2821 C C . PRO A 1 381 ? -22.233 6.372 37.487 1.00 93.25 381 PRO A C 1
ATOM 2823 O O . PRO A 1 381 ? -21.246 7.105 37.521 1.00 93.25 381 PRO A O 1
ATOM 2826 N N . GLU A 1 382 ? -23.102 6.317 38.503 1.00 92.38 382 GLU A N 1
ATOM 2827 C CA . GLU A 1 382 ? -22.935 7.066 39.769 1.00 92.38 382 GLU A CA 1
ATOM 2828 C C . GLU A 1 382 ? -21.799 6.509 40.652 1.00 92.38 382 GLU A C 1
ATOM 2830 O O . GLU A 1 382 ? -21.286 7.197 41.529 1.00 92.38 382 GLU A O 1
ATOM 2835 N N . THR A 1 383 ? -21.385 5.265 40.414 1.00 93.75 383 THR A N 1
ATOM 2836 C CA . THR A 1 383 ? -20.184 4.652 40.989 1.00 93.75 383 THR A CA 1
ATOM 2837 C C . THR A 1 383 ? -19.601 3.728 39.931 1.00 93.75 383 THR A C 1
ATOM 2839 O O . THR A 1 383 ? -20.320 2.887 39.390 1.00 93.75 383 THR A O 1
ATOM 2842 N N . VAL A 1 384 ? -18.325 3.895 39.598 1.00 95.81 384 VAL A N 1
ATOM 2843 C CA . VAL A 1 384 ? -17.634 3.042 38.626 1.00 95.81 384 VAL A CA 1
ATOM 2844 C C . VAL A 1 384 ? -16.936 1.921 39.375 1.00 95.81 384 VAL A C 1
ATOM 2846 O O . VAL A 1 384 ? -16.164 2.188 40.289 1.00 95.81 384 VAL A O 1
ATOM 2849 N N . THR A 1 385 ? -17.144 0.674 38.960 1.00 94.38 385 THR A N 1
ATOM 2850 C CA . THR A 1 385 ? -16.569 -0.510 39.621 1.00 94.38 385 THR A CA 1
ATOM 2851 C C . THR A 1 385 ? -15.788 -1.382 38.637 1.00 94.38 385 THR A C 1
ATOM 2853 O O . THR A 1 385 ? -15.903 -1.213 37.417 1.00 94.38 385 THR A O 1
ATOM 2856 N N . TYR A 1 386 ? -14.903 -2.252 39.138 1.00 92.69 386 TYR A N 1
ATOM 2857 C CA . TYR A 1 386 ? -13.977 -2.976 38.264 1.00 92.69 386 TYR A CA 1
ATOM 2858 C C . TYR A 1 386 ? -14.703 -3.967 37.345 1.00 92.69 386 TYR A C 1
ATOM 2860 O O . TYR A 1 386 ? -14.575 -3.823 36.129 1.00 92.69 386 TYR A O 1
ATOM 2868 N N . ASP A 1 387 ? -15.460 -4.927 37.887 1.00 92.81 387 ASP A N 1
ATOM 2869 C CA . ASP A 1 387 ? -16.029 -6.016 37.073 1.00 92.81 387 ASP A CA 1
ATOM 2870 C C . ASP A 1 387 ? -17.247 -5.585 36.229 1.00 92.81 387 ASP A C 1
ATOM 2872 O O . ASP A 1 387 ? -17.339 -5.996 35.074 1.00 92.81 387 ASP A O 1
ATOM 2876 N N . ASP A 1 388 ? -18.135 -4.714 36.731 1.00 93.88 388 ASP A N 1
ATOM 2877 C CA . ASP A 1 388 ? -19.326 -4.274 35.973 1.00 93.88 388 ASP A CA 1
ATOM 2878 C C . ASP A 1 388 ? -19.005 -3.238 34.875 1.00 93.88 388 ASP A C 1
ATOM 2880 O O . ASP A 1 388 ? -19.728 -3.144 33.880 1.00 93.88 388 ASP A O 1
ATOM 2884 N N . HIS A 1 389 ? -17.935 -2.445 35.037 1.00 94.81 389 HIS A N 1
ATOM 2885 C CA . HIS A 1 389 ? -17.702 -1.247 34.219 1.00 94.81 389 HIS A CA 1
ATOM 2886 C C . HIS A 1 389 ? -16.301 -1.187 33.594 1.00 94.81 389 HIS A C 1
ATOM 2888 O O . HIS A 1 389 ? -16.151 -1.225 32.373 1.00 94.81 389 HIS A O 1
ATOM 2894 N N . ILE A 1 390 ? -15.246 -1.071 34.407 1.00 93.81 390 ILE A N 1
ATOM 2895 C CA . ILE A 1 390 ? -13.884 -0.788 33.910 1.00 93.81 390 ILE A CA 1
ATOM 2896 C C . ILE A 1 390 ? -13.327 -1.946 33.091 1.00 93.81 390 ILE A C 1
ATOM 2898 O O . ILE A 1 390 ? -12.726 -1.729 32.035 1.00 93.81 390 ILE A O 1
ATOM 2902 N N . ARG A 1 391 ? -13.545 -3.173 33.561 1.00 92.12 391 ARG A N 1
ATOM 2903 C CA . ARG A 1 391 ? -13.136 -4.390 32.877 1.00 92.12 391 ARG A CA 1
ATOM 2904 C C . ARG A 1 391 ? -13.809 -4.523 31.499 1.00 92.12 391 ARG A C 1
ATOM 2906 O O . ARG A 1 391 ? -13.070 -4.454 30.514 1.00 92.12 391 ARG A O 1
ATOM 2913 N N . PRO A 1 392 ? -15.148 -4.631 31.384 1.00 92.38 392 PRO A N 1
ATOM 2914 C CA . PRO A 1 392 ? -15.804 -4.876 30.100 1.00 92.38 392 PRO A CA 1
ATOM 2915 C C . PRO A 1 392 ? -15.779 -3.673 29.146 1.00 92.38 392 PRO A C 1
ATOM 2917 O O . PRO A 1 392 ? -15.762 -3.867 27.933 1.00 92.38 392 PRO A O 1
ATOM 2920 N N . TRP A 1 393 ? -15.782 -2.425 29.637 1.00 92.94 393 TRP A N 1
ATOM 2921 C CA . TRP A 1 393 ? -15.924 -1.244 28.764 1.00 92.94 393 TRP A CA 1
ATOM 2922 C C . TRP A 1 393 ? -14.584 -0.618 28.342 1.00 92.94 393 TRP A C 1
ATOM 2924 O O . TRP A 1 393 ? -14.557 0.229 27.443 1.00 92.94 393 TRP A O 1
ATOM 2934 N N . LEU A 1 394 ? -13.467 -1.012 28.967 1.00 91.75 394 LEU A N 1
ATOM 2935 C CA . LEU A 1 394 ? -12.139 -0.443 28.703 1.00 91.75 394 LEU A CA 1
ATOM 2936 C C . LEU A 1 394 ? -10.999 -1.473 28.758 1.00 91.75 394 LEU A C 1
ATOM 2938 O O . LEU A 1 394 ? -10.203 -1.530 27.817 1.00 91.75 394 LEU A O 1
ATOM 2942 N N . LEU A 1 395 ? -10.885 -2.286 29.814 1.00 90.62 395 LEU A N 1
ATOM 2943 C CA . LEU A 1 395 ? -9.722 -3.173 29.935 1.00 90.62 395 LEU A CA 1
ATOM 2944 C C . LEU A 1 395 ? -9.744 -4.303 28.905 1.00 90.62 395 LEU A C 1
ATOM 2946 O O . LEU A 1 395 ? -8.771 -4.434 28.168 1.00 90.62 395 LEU A O 1
ATOM 2950 N N . GLU A 1 396 ? -10.829 -5.070 28.806 1.00 89.25 396 GLU A N 1
ATOM 2951 C CA . GLU A 1 396 ? -10.959 -6.158 27.827 1.00 89.25 396 GLU A CA 1
ATOM 2952 C C . GLU A 1 396 ? -10.916 -5.634 26.372 1.00 89.25 396 GLU A C 1
ATOM 2954 O O . GLU A 1 396 ? -10.142 -6.176 25.573 1.00 89.25 396 GLU A O 1
ATOM 2959 N N . PRO A 1 397 ? -11.604 -4.527 26.009 1.00 88.06 397 PRO A N 1
ATOM 2960 C CA . PRO A 1 397 ? -11.509 -3.979 24.658 1.00 88.06 397 PRO A CA 1
ATOM 2961 C C . PRO A 1 397 ? -10.137 -3.426 24.263 1.00 88.06 397 PRO A C 1
ATOM 2963 O O . PRO A 1 397 ? -9.740 -3.573 23.108 1.00 88.06 397 PRO A O 1
ATOM 2966 N N . ILE A 1 398 ? -9.412 -2.773 25.182 1.00 88.94 398 ILE A N 1
ATOM 2967 C CA . ILE A 1 398 ? -8.247 -1.942 24.828 1.00 88.94 398 ILE A CA 1
ATOM 2968 C C . ILE A 1 398 ? -6.979 -2.316 25.603 1.00 88.94 398 ILE A C 1
ATOM 2970 O O . ILE A 1 398 ? -5.929 -2.509 24.993 1.00 88.94 398 ILE A O 1
ATOM 2974 N N . CYS A 1 399 ? -7.015 -2.400 26.935 1.00 87.38 399 CYS A N 1
ATOM 2975 C CA . CYS A 1 399 ? -5.783 -2.553 27.724 1.00 87.38 399 CYS A CA 1
ATOM 2976 C C . CYS A 1 399 ? -5.218 -3.981 27.683 1.00 87.38 399 CYS A C 1
ATOM 2978 O O . CYS A 1 399 ? -4.008 -4.168 27.531 1.00 87.38 399 CYS A O 1
ATOM 2980 N N . MET A 1 400 ? -6.078 -4.996 27.761 1.00 88.38 400 MET A N 1
ATOM 2981 C CA . MET A 1 400 ? -5.705 -6.411 27.692 1.00 88.38 400 MET A CA 1
ATOM 2982 C C . MET A 1 400 ? -5.121 -6.787 26.325 1.00 88.38 400 MET A C 1
ATOM 2984 O O . MET A 1 400 ? -4.289 -7.689 26.244 1.00 88.38 400 MET A O 1
ATOM 2988 N N . GLN A 1 401 ? -5.388 -5.999 25.276 1.00 84.81 401 GLN A N 1
ATOM 2989 C CA . GLN A 1 401 ? -4.760 -6.173 23.964 1.00 84.81 401 GLN A CA 1
ATOM 2990 C C . GLN A 1 401 ? -3.225 -6.172 24.010 1.00 84.81 401 GLN A C 1
ATOM 2992 O O . GLN A 1 401 ? -2.621 -6.887 23.210 1.00 84.81 401 GLN A O 1
ATOM 2997 N N . CYS A 1 402 ? -2.612 -5.470 24.975 1.00 85.88 402 CYS A N 1
ATOM 2998 C CA . CYS A 1 402 ? -1.171 -5.521 25.260 1.00 85.88 402 CYS A CA 1
ATOM 2999 C C . CYS A 1 402 ? -0.813 -6.045 26.665 1.00 85.88 402 CYS A C 1
ATOM 3001 O O . CYS A 1 402 ? 0.372 -6.110 26.988 1.00 85.88 402 CYS A O 1
ATOM 3003 N N . HIS A 1 403 ? -1.779 -6.367 27.531 1.00 86.62 403 HIS A N 1
ATOM 3004 C CA . HIS A 1 403 ? -1.504 -6.669 28.946 1.00 86.62 403 HIS A CA 1
ATOM 3005 C C . HIS A 1 403 ? -2.193 -7.920 29.521 1.00 86.62 403 HIS A C 1
ATOM 3007 O O . HIS A 1 403 ? -1.940 -8.246 30.683 1.00 86.62 403 HIS A O 1
ATOM 3013 N N . ASP A 1 404 ? -2.994 -8.633 28.729 1.00 87.69 404 ASP A N 1
ATOM 3014 C CA . ASP A 1 404 ? -3.537 -9.958 29.066 1.00 87.69 404 ASP A CA 1
ATOM 3015 C C . ASP A 1 404 ? -2.417 -10.933 29.488 1.00 87.69 404 ASP A C 1
ATOM 3017 O O . ASP A 1 404 ? -1.352 -10.923 28.864 1.00 87.69 404 ASP A O 1
ATOM 3021 N N . SER A 1 405 ? -2.578 -11.749 30.539 1.00 87.19 405 SER A N 1
ATOM 3022 C CA . SER A 1 405 ? -1.486 -12.614 31.033 1.00 87.19 405 SER A CA 1
ATOM 3023 C C . SER A 1 405 ? -1.033 -13.732 30.085 1.00 87.19 405 SER A C 1
ATOM 3025 O O . SER A 1 405 ? 0.110 -14.175 30.216 1.00 87.19 405 SER A O 1
ATOM 3027 N N . ALA A 1 406 ? -1.845 -14.143 29.106 1.00 88.38 406 ALA A N 1
ATOM 3028 C CA . ALA A 1 406 ? -1.456 -15.123 28.093 1.00 88.38 406 ALA A CA 1
ATOM 3029 C C . ALA A 1 406 ? -0.484 -14.545 27.047 1.00 88.38 406 ALA A C 1
ATOM 3031 O O . ALA A 1 406 ? 0.329 -15.286 26.493 1.00 88.38 406 ALA A O 1
ATOM 3032 N N . LYS A 1 407 ? -0.518 -13.227 26.795 1.00 86.69 407 LYS A N 1
ATOM 3033 C CA . LYS A 1 407 ? 0.344 -12.569 25.794 1.00 86.69 407 LYS A CA 1
ATOM 3034 C C . LYS A 1 407 ? 1.774 -12.380 26.296 1.00 86.69 407 LYS A C 1
ATOM 3036 O O . LYS A 1 407 ? 2.003 -12.011 27.452 1.00 86.69 407 LYS A O 1
ATOM 3041 N N . SER A 1 408 ? 2.764 -12.527 25.415 1.00 85.62 408 SER A N 1
ATOM 3042 C CA . SER A 1 408 ? 4.181 -12.300 25.752 1.00 85.62 408 SER A CA 1
ATOM 3043 C C . SER A 1 408 ? 4.950 -11.560 24.647 1.00 85.62 408 SER A C 1
ATOM 3045 O O . SER A 1 408 ? 4.409 -11.277 23.583 1.00 85.62 408 SER A O 1
ATOM 3047 N N . GLY A 1 409 ? 6.205 -11.173 24.913 1.00 83.56 409 GLY A N 1
ATOM 3048 C CA . GLY A 1 409 ? 7.101 -10.585 23.907 1.00 83.56 409 GLY A CA 1
ATOM 3049 C C . GLY A 1 409 ? 6.501 -9.409 23.120 1.00 83.56 409 GLY A C 1
ATOM 3050 O O . GLY A 1 409 ? 6.095 -8.403 23.705 1.00 83.56 409 GLY A O 1
ATOM 3051 N N . VAL A 1 410 ? 6.473 -9.549 21.789 1.00 78.44 410 VAL A N 1
ATOM 3052 C CA . VAL A 1 410 ? 5.977 -8.535 20.839 1.00 78.44 410 VAL A CA 1
ATOM 3053 C C . VAL A 1 410 ? 4.464 -8.323 20.969 1.00 78.44 410 VAL A C 1
ATOM 3055 O O . VAL A 1 410 ? 4.015 -7.182 20.978 1.00 78.44 410 VAL A O 1
ATOM 3058 N N . GLU A 1 411 ? 3.681 -9.391 21.148 1.00 77.62 411 GLU A N 1
ATOM 3059 C CA . GLU A 1 411 ? 2.213 -9.341 21.305 1.00 77.62 411 GLU A CA 1
ATOM 3060 C C . GLU A 1 411 ? 1.796 -8.550 22.552 1.00 77.62 411 GLU A C 1
ATOM 3062 O O . GLU A 1 411 ? 0.811 -7.814 22.549 1.00 77.62 411 GLU A O 1
ATOM 3067 N N . ARG A 1 412 ? 2.595 -8.654 23.623 1.00 82.31 412 ARG A N 1
ATOM 3068 C CA . ARG A 1 412 ? 2.447 -7.876 24.864 1.00 82.31 412 ARG A CA 1
ATOM 3069 C C . ARG A 1 412 ? 2.971 -6.432 24.725 1.00 82.31 412 ARG A C 1
ATOM 3071 O O . ARG A 1 412 ? 3.104 -5.725 25.721 1.00 82.31 412 ARG A O 1
ATOM 3078 N N . ASN A 1 413 ? 3.365 -6.004 23.520 1.00 79.88 413 ASN A N 1
ATOM 3079 C CA . ASN A 1 413 ? 4.101 -4.763 23.242 1.00 79.88 413 ASN A CA 1
ATOM 3080 C C . ASN A 1 413 ? 5.264 -4.534 24.239 1.00 79.88 413 ASN A C 1
ATOM 3082 O O . ASN A 1 413 ? 5.456 -3.437 24.767 1.00 79.88 413 ASN A O 1
ATOM 3086 N N . PHE A 1 414 ? 5.988 -5.613 24.564 1.00 81.94 414 PHE A N 1
ATOM 3087 C CA . PHE A 1 414 ? 7.060 -5.679 25.567 1.00 81.94 414 PHE A CA 1
ATOM 3088 C C . PHE A 1 414 ? 6.697 -5.179 26.982 1.00 81.94 414 PHE A C 1
ATOM 3090 O O . PHE A 1 414 ? 7.590 -4.882 27.781 1.00 81.94 414 PHE A O 1
ATOM 3097 N N . ALA A 1 415 ? 5.412 -5.090 27.339 1.00 80.44 415 ALA A N 1
ATOM 3098 C CA . ALA A 1 415 ? 5.010 -4.691 28.682 1.00 80.44 415 ALA A CA 1
ATOM 3099 C C . ALA A 1 415 ? 5.454 -5.732 29.734 1.00 80.44 415 ALA A C 1
ATOM 3101 O O . ALA A 1 415 ? 5.425 -6.933 29.459 1.00 80.44 415 ALA A O 1
ATOM 3102 N N . PRO A 1 416 ? 5.834 -5.326 30.960 1.00 82.44 416 PRO A N 1
ATOM 3103 C CA . PRO A 1 416 ? 6.230 -6.275 31.997 1.00 82.44 416 PRO A CA 1
ATOM 3104 C C . PRO A 1 416 ? 5.114 -7.269 32.347 1.00 82.44 416 PRO A C 1
ATOM 3106 O O . PRO A 1 416 ? 3.952 -6.889 32.472 1.00 82.44 416 PRO A O 1
ATOM 3109 N N . ALA A 1 417 ? 5.473 -8.530 32.606 1.00 80.94 417 ALA A N 1
ATOM 3110 C CA . ALA A 1 417 ? 4.539 -9.547 33.110 1.00 80.94 417 ALA A CA 1
ATOM 3111 C C . ALA A 1 417 ? 3.987 -9.228 34.519 1.00 80.94 417 ALA A C 1
ATOM 3113 O O . ALA A 1 417 ? 3.005 -9.817 34.953 1.00 80.94 417 ALA A O 1
ATOM 3114 N N . THR A 1 418 ? 4.598 -8.272 35.229 1.00 80.88 418 THR A N 1
ATOM 3115 C CA . THR A 1 418 ? 4.093 -7.713 36.494 1.00 80.88 418 THR A CA 1
ATOM 3116 C C . THR A 1 418 ? 2.942 -6.717 36.312 1.00 80.88 418 THR A C 1
ATOM 3118 O O . THR A 1 418 ? 2.361 -6.295 37.306 1.00 80.88 418 THR A O 1
ATOM 3121 N N . VAL A 1 419 ? 2.608 -6.335 35.073 1.00 81.56 419 VAL A N 1
ATOM 3122 C CA . VAL A 1 419 ? 1.419 -5.543 34.731 1.00 81.56 419 VAL A CA 1
ATOM 3123 C C . VAL A 1 419 ? 0.395 -6.488 34.102 1.00 81.56 419 VAL A C 1
ATOM 3125 O O . VAL A 1 419 ? 0.548 -6.880 32.944 1.00 81.56 419 VAL A O 1
ATOM 3128 N N . ASN A 1 420 ? -0.620 -6.859 34.879 1.00 83.50 420 ASN A N 1
ATOM 3129 C CA . ASN A 1 420 ? -1.713 -7.765 34.521 1.00 83.50 420 ASN A CA 1
ATOM 3130 C C . ASN A 1 420 ? -3.050 -7.049 34.808 1.00 83.50 420 ASN A C 1
ATOM 3132 O O . ASN A 1 420 ? -3.142 -6.337 35.809 1.00 83.50 420 ASN A O 1
ATOM 3136 N N . TRP A 1 421 ? -4.048 -7.204 33.931 1.00 86.25 421 TRP A N 1
ATOM 3137 C CA . TRP A 1 421 ? -5.380 -6.593 34.073 1.00 86.25 421 TRP A CA 1
ATOM 3138 C C . TRP A 1 421 ? -6.542 -7.596 34.018 1.00 86.25 421 TRP A C 1
ATOM 3140 O O . TRP A 1 421 ? -7.688 -7.166 34.101 1.00 86.25 421 TRP A O 1
ATOM 3150 N N . ASP A 1 422 ? -6.262 -8.899 33.932 1.00 86.44 422 ASP A N 1
ATOM 3151 C CA . ASP A 1 422 ? -7.238 -9.992 33.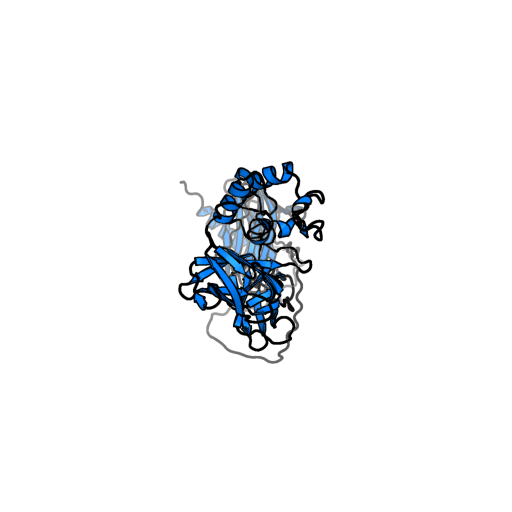771 1.00 86.44 422 ASP A CA 1
ATOM 3152 C C . ASP A 1 422 ? -8.169 -10.157 34.991 1.00 86.44 422 ASP A C 1
ATOM 3154 O O . ASP A 1 422 ? -9.245 -10.756 34.909 1.00 86.44 422 ASP A O 1
ATOM 3158 N N . THR A 1 423 ? -7.708 -9.680 36.152 1.00 88.56 423 THR A N 1
ATOM 3159 C CA . THR A 1 423 ? -8.441 -9.647 37.423 1.00 88.56 423 THR A CA 1
ATOM 3160 C C . THR A 1 423 ? -8.058 -8.396 38.213 1.00 88.56 423 THR A C 1
ATOM 3162 O O . THR A 1 423 ? -6.917 -7.932 38.120 1.00 88.56 423 THR A O 1
ATOM 3165 N N . TYR A 1 424 ? -8.968 -7.890 39.053 1.00 88.56 424 TYR A N 1
ATOM 3166 C CA . TYR A 1 424 ? -8.730 -6.727 39.915 1.00 88.56 424 TYR A CA 1
ATOM 3167 C C . TYR A 1 424 ? -7.437 -6.865 40.737 1.00 88.56 424 TYR A C 1
ATOM 3169 O O . TYR A 1 424 ? -6.560 -6.001 40.678 1.00 88.56 424 TYR A O 1
ATOM 3177 N N . GLY A 1 425 ? -7.267 -8.001 41.424 1.00 84.00 425 GLY A N 1
ATOM 3178 C CA . GLY A 1 425 ? -6.080 -8.310 42.231 1.00 84.00 425 GLY A CA 1
ATOM 3179 C C . GLY A 1 425 ? -4.776 -8.522 41.443 1.00 84.00 425 GLY A C 1
ATOM 3180 O O . GLY A 1 425 ? -3.706 -8.553 42.050 1.00 84.00 425 GLY A O 1
ATOM 3181 N N . GLY A 1 426 ? -4.834 -8.649 40.111 1.00 79.06 426 GLY A N 1
ATOM 3182 C CA . GLY A 1 426 ? -3.656 -8.617 39.236 1.00 79.06 426 GLY A CA 1
ATOM 3183 C C . GLY A 1 426 ? -3.087 -7.205 39.034 1.00 79.06 426 GLY A C 1
ATOM 3184 O O . GLY A 1 426 ? -1.913 -7.052 38.689 1.00 79.06 426 GLY A O 1
ATOM 3185 N N . THR A 1 427 ? -3.897 -6.173 39.288 1.00 76.50 427 THR A N 1
ATOM 3186 C CA . THR A 1 427 ? -3.522 -4.765 39.128 1.00 76.50 427 THR A CA 1
ATOM 3187 C C . THR A 1 427 ? -2.872 -4.227 40.408 1.00 76.50 427 THR A C 1
ATOM 3189 O O . THR A 1 427 ? -3.346 -4.478 41.514 1.00 76.50 427 THR A O 1
ATOM 3192 N N . SER A 1 428 ? -1.782 -3.457 40.290 1.00 75.12 428 SER A N 1
ATOM 3193 C CA . SER A 1 428 ? -1.200 -2.750 41.446 1.00 75.12 428 SER A CA 1
ATOM 3194 C C . SER A 1 428 ? -1.635 -1.288 41.462 1.00 75.12 428 SER A C 1
ATOM 3196 O O . SER A 1 428 ? -1.683 -0.657 40.409 1.00 75.12 428 SER A O 1
ATOM 3198 N N . GLU A 1 429 ? -1.865 -0.717 42.645 1.00 73.25 429 GLU A N 1
ATOM 3199 C CA . GLU A 1 429 ? -2.237 0.699 42.838 1.00 73.25 429 GLU A CA 1
ATOM 3200 C C . GLU A 1 429 ? -1.333 1.682 42.070 1.00 73.25 429 GLU A C 1
ATOM 3202 O O . GLU A 1 429 ? -1.797 2.646 41.456 1.00 73.25 429 GLU A O 1
ATOM 3207 N N . LEU A 1 430 ? -0.026 1.401 42.036 1.00 74.00 430 LEU A N 1
ATOM 3208 C CA . LEU A 1 430 ? 0.954 2.202 41.300 1.00 74.00 430 LEU A CA 1
ATOM 3209 C C . LEU A 1 430 ? 0.750 2.111 39.781 1.00 74.00 430 LEU A C 1
ATOM 3211 O O . LEU A 1 430 ? 0.923 3.110 39.081 1.00 74.00 430 LEU A O 1
ATOM 3215 N N . PHE A 1 431 ? 0.359 0.944 39.262 1.00 80.44 431 PHE A N 1
ATOM 3216 C CA . PHE A 1 431 ? -0.001 0.778 37.852 1.00 80.44 431 PHE A CA 1
ATOM 3217 C C . PHE A 1 431 ? -1.375 1.377 37.541 1.00 80.44 431 PHE A C 1
ATOM 3219 O O . PHE A 1 431 ? -1.502 2.017 36.498 1.00 80.44 431 PHE A O 1
ATOM 3226 N N . LYS A 1 432 ? -2.354 1.281 38.454 1.00 83.31 432 LYS A N 1
ATOM 3227 C CA . LYS A 1 432 ? -3.674 1.911 38.303 1.00 83.31 432 LYS A CA 1
ATOM 3228 C C . LYS A 1 432 ? -3.565 3.423 38.080 1.00 83.31 432 LYS A C 1
ATOM 3230 O O . LYS A 1 432 ? -4.081 3.933 37.085 1.00 83.31 432 LYS A O 1
ATOM 3235 N N . ALA A 1 433 ? -2.827 4.131 38.938 1.00 82.00 433 ALA A N 1
ATOM 3236 C CA . ALA A 1 433 ? -2.604 5.571 38.783 1.00 82.00 433 ALA A CA 1
ATOM 3237 C C . ALA A 1 433 ? -1.747 5.915 37.543 1.00 82.00 433 ALA A C 1
ATOM 3239 O O . ALA A 1 433 ? -2.043 6.870 36.822 1.00 82.00 433 ALA A O 1
ATOM 3240 N N . SER A 1 434 ? -0.710 5.117 37.255 1.00 85.94 434 SER A N 1
ATOM 3241 C CA . SER A 1 434 ? 0.175 5.337 36.097 1.00 85.94 434 SER A CA 1
ATOM 3242 C C . SER A 1 434 ? -0.528 5.140 34.748 1.00 85.94 434 SER A C 1
ATOM 3244 O O . SER A 1 434 ? -0.221 5.851 33.790 1.00 85.94 434 SER A O 1
ATOM 3246 N N . ALA A 1 435 ? -1.474 4.200 34.658 1.00 87.75 435 ALA A N 1
ATOM 3247 C CA . ALA A 1 435 ? -2.245 3.944 33.444 1.00 87.75 435 ALA A CA 1
ATOM 3248 C C . ALA A 1 435 ? -3.107 5.154 33.055 1.00 87.75 435 ALA A C 1
ATOM 3250 O O . ALA A 1 435 ? -3.049 5.576 31.904 1.00 87.75 435 ALA A O 1
ATOM 3251 N N . ASN A 1 436 ? -3.797 5.795 34.009 1.00 90.31 436 ASN A N 1
ATOM 3252 C CA . ASN A 1 436 ? -4.589 7.008 33.749 1.00 90.31 436 ASN A CA 1
ATOM 3253 C C . ASN A 1 436 ? -3.761 8.134 33.120 1.00 90.31 436 ASN A C 1
ATOM 3255 O O . ASN A 1 436 ? -4.173 8.737 32.133 1.00 90.31 436 ASN A O 1
ATOM 3259 N N . LEU A 1 437 ? -2.564 8.396 33.657 1.00 89.94 437 LEU A N 1
ATOM 3260 C CA . LEU A 1 437 ? -1.666 9.418 33.111 1.00 89.94 437 LEU A CA 1
ATOM 3261 C C . LEU A 1 437 ? -1.306 9.119 31.650 1.00 89.94 437 LEU A C 1
ATOM 3263 O O . LEU A 1 437 ? -1.266 10.031 30.826 1.00 89.94 437 LEU A O 1
ATOM 3267 N N . ARG A 1 438 ? -1.101 7.842 31.307 1.00 90.56 438 ARG A N 1
ATOM 3268 C CA . ARG A 1 438 ? -0.817 7.420 29.931 1.00 90.56 438 ARG A CA 1
ATOM 3269 C C . ARG A 1 438 ? -2.040 7.473 29.017 1.00 90.56 438 ARG A C 1
ATOM 3271 O O . ARG A 1 438 ? -1.890 7.908 27.877 1.00 90.56 438 ARG A O 1
ATOM 3278 N N . ILE A 1 439 ? -3.211 7.079 29.518 1.00 91.62 439 ILE A N 1
ATOM 3279 C CA . ILE A 1 439 ? -4.512 7.116 28.832 1.00 91.62 439 ILE A CA 1
ATOM 3280 C C . ILE A 1 439 ? -4.887 8.564 28.483 1.00 91.62 439 ILE A C 1
ATOM 3282 O O . ILE A 1 439 ? -5.133 8.884 27.321 1.00 91.62 439 ILE A O 1
ATOM 3286 N N . LYS A 1 440 ? -4.814 9.478 29.459 1.00 90.56 440 LYS A N 1
ATOM 3287 C CA . LYS A 1 440 ? -5.051 10.918 29.263 1.00 90.56 440 LYS A CA 1
ATOM 3288 C C . LYS A 1 440 ? -4.036 11.571 28.327 1.00 90.56 440 LYS A C 1
ATOM 3290 O O . LYS A 1 440 ? -4.404 12.456 27.562 1.00 90.56 440 LYS A O 1
ATOM 3295 N N . ALA A 1 441 ? -2.781 11.119 28.344 1.00 90.12 441 ALA A N 1
ATOM 3296 C CA . ALA A 1 441 ? -1.746 11.584 27.421 1.00 90.12 441 ALA A CA 1
ATOM 3297 C C . ALA A 1 441 ? -1.832 10.969 26.005 1.00 90.12 441 ALA A C 1
ATOM 3299 O O . ALA A 1 441 ? -0.981 11.274 25.174 1.00 90.12 441 ALA A O 1
ATOM 3300 N N . GLY A 1 442 ? -2.792 10.076 25.721 1.00 88.00 442 GLY A N 1
ATOM 3301 C CA . GLY A 1 442 ? -2.887 9.387 24.424 1.00 88.00 442 GLY A CA 1
ATOM 3302 C C . GLY A 1 442 ? -1.733 8.412 24.139 1.00 88.00 442 GLY A C 1
ATOM 3303 O O . GLY A 1 442 ? -1.495 8.053 22.993 1.00 88.00 442 GLY A O 1
ATOM 3304 N N . THR A 1 443 ? -1.002 7.986 25.175 1.00 87.62 443 THR A N 1
ATOM 3305 C CA . THR A 1 443 ? 0.128 7.034 25.084 1.00 87.62 443 THR A CA 1
ATOM 3306 C C . THR A 1 443 ? -0.248 5.615 25.532 1.00 87.62 443 THR A C 1
ATOM 3308 O O . THR A 1 443 ? 0.618 4.740 25.641 1.00 87.62 443 THR A O 1
ATOM 3311 N N . MET A 1 444 ? -1.524 5.402 25.859 1.00 86.56 444 MET A N 1
ATOM 3312 C CA . MET A 1 444 ? -2.146 4.115 26.154 1.00 86.56 444 MET A CA 1
ATOM 3313 C C . MET A 1 444 ? -3.602 4.152 25.635 1.00 86.56 444 MET A C 1
ATOM 3315 O O . MET A 1 444 ? -4.360 5.016 26.078 1.00 86.56 444 MET A O 1
ATOM 3319 N N . PRO A 1 445 ? -4.002 3.263 24.708 1.00 88.31 445 PRO A N 1
ATOM 3320 C CA . PRO A 1 445 ? -3.169 2.266 24.036 1.00 88.31 445 PRO A CA 1
ATOM 3321 C C . PRO A 1 445 ? -2.014 2.914 23.249 1.00 88.31 445 PRO A C 1
ATOM 3323 O O . PRO A 1 445 ? -2.061 4.107 22.944 1.00 88.31 445 PRO A O 1
ATOM 3326 N N . PRO A 1 446 ? -0.938 2.169 22.948 1.00 86.38 446 PRO A N 1
ATOM 3327 C CA . PRO A 1 446 ? 0.045 2.613 21.970 1.00 86.38 446 PRO A CA 1
ATOM 3328 C C . PRO A 1 446 ? -0.634 2.859 20.615 1.00 86.38 446 PRO A C 1
ATOM 3330 O O . PRO A 1 446 ? -1.488 2.073 20.208 1.00 86.38 446 PRO A O 1
ATOM 3333 N N . ALA A 1 447 ? -0.197 3.877 19.868 1.00 82.19 447 ALA A N 1
ATOM 3334 C CA . ALA A 1 447 ? -0.686 4.120 18.504 1.00 82.19 447 ALA A CA 1
ATOM 3335 C C . ALA A 1 447 ? -0.470 2.915 17.560 1.00 82.19 447 ALA A C 1
ATOM 3337 O O . ALA A 1 447 ? -1.145 2.794 16.543 1.00 82.19 447 ALA A O 1
ATOM 3338 N N . THR A 1 448 ? 0.421 1.986 17.930 1.00 79.19 448 THR A N 1
ATOM 3339 C CA . THR A 1 448 ? 0.644 0.714 17.235 1.00 79.19 448 THR A CA 1
ATOM 3340 C C . THR A 1 448 ? -0.511 -0.288 17.327 1.00 79.19 448 THR A C 1
ATOM 3342 O O . THR A 1 448 ? -0.418 -1.338 16.700 1.00 79.19 448 THR A O 1
ATOM 3345 N N . LEU A 1 449 ? -1.605 0.019 18.038 1.00 80.75 449 LEU A N 1
ATOM 3346 C CA . LEU A 1 449 ? -2.854 -0.747 17.937 1.00 80.75 449 LEU A CA 1
ATOM 3347 C C . LEU A 1 449 ? -3.799 -0.271 16.820 1.00 80.75 449 LEU A C 1
ATOM 3349 O O . LEU A 1 449 ? -4.727 -0.997 16.487 1.00 80.75 449 LEU A O 1
ATOM 3353 N N . GLY A 1 450 ? -3.610 0.926 16.253 1.00 80.56 450 GLY A N 1
ATOM 3354 C CA . GLY A 1 450 ? -4.525 1.505 15.254 1.00 80.56 450 GLY A CA 1
ATOM 3355 C C . GLY A 1 450 ? -5.837 2.084 15.815 1.00 80.56 450 GLY A C 1
ATOM 3356 O O . GLY A 1 450 ? -6.518 2.826 15.121 1.00 80.56 450 GLY A O 1
ATOM 3357 N N . PHE A 1 451 ? -6.189 1.832 17.076 1.00 87.31 451 PHE A N 1
ATOM 3358 C CA . PHE A 1 451 ? -7.380 2.391 17.733 1.00 87.31 451 PHE A CA 1
ATOM 3359 C C . PHE A 1 451 ? -7.036 2.990 19.104 1.00 87.31 451 PHE A C 1
ATOM 3361 O O . PHE A 1 451 ? -5.988 2.694 19.681 1.00 87.31 451 PHE A O 1
ATOM 3368 N N . GLY A 1 452 ? -7.890 3.891 19.602 1.00 88.44 452 GLY A N 1
ATOM 3369 C CA . GLY A 1 452 ? -7.609 4.727 20.772 1.00 88.44 452 GLY A CA 1
ATOM 3370 C C . GLY A 1 452 ? -8.451 4.392 22.004 1.00 88.44 452 GLY A C 1
ATOM 3371 O O . GLY A 1 452 ? -9.085 3.345 22.086 1.00 88.44 452 GLY A O 1
ATOM 3372 N N . THR A 1 453 ? -8.474 5.322 22.961 1.00 91.62 453 THR A N 1
ATOM 3373 C CA . THR A 1 453 ? -9.524 5.426 23.990 1.00 91.62 453 THR A CA 1
ATOM 3374 C C . THR A 1 453 ? -10.470 6.574 23.641 1.00 91.62 453 THR A C 1
ATOM 3376 O O . THR A 1 453 ? -10.021 7.691 23.348 1.00 91.62 453 THR A O 1
ATOM 3379 N N . THR A 1 454 ? -11.779 6.324 23.708 1.00 93.44 454 THR A N 1
ATOM 3380 C CA . THR A 1 454 ? -12.812 7.367 23.581 1.00 93.44 454 THR A CA 1
ATOM 3381 C C . THR A 1 454 ? -12.749 8.336 24.769 1.00 93.44 454 THR A C 1
ATOM 3383 O O . THR A 1 454 ? -12.057 8.077 25.758 1.00 93.44 454 THR A O 1
ATOM 3386 N N . GLN A 1 455 ? -13.430 9.486 24.695 1.00 94.38 455 GLN A N 1
ATOM 3387 C CA . GLN A 1 455 ? -13.447 10.417 25.830 1.00 94.38 455 GLN A CA 1
ATOM 3388 C C . GLN A 1 455 ? -14.212 9.810 27.018 1.00 94.38 455 GLN A C 1
ATOM 3390 O O . GLN A 1 455 ? -13.681 9.779 28.122 1.00 94.38 455 GLN A O 1
ATOM 3395 N N . PHE A 1 456 ? -15.351 9.167 26.750 1.00 95.25 456 PHE A N 1
ATOM 3396 C CA . PHE A 1 456 ? -16.096 8.342 27.704 1.00 95.25 456 PHE A CA 1
ATOM 3397 C C . PHE A 1 456 ? -15.207 7.341 28.460 1.00 95.25 456 PHE A C 1
ATOM 3399 O O . PHE A 1 456 ? -15.245 7.304 29.684 1.00 95.25 456 PHE A O 1
ATOM 3406 N N . GLN A 1 457 ? -14.344 6.587 27.771 1.00 94.88 457 GLN A N 1
ATOM 3407 C CA . GLN A 1 457 ? -13.432 5.634 28.422 1.00 94.88 457 GLN A CA 1
ATOM 3408 C C . GLN A 1 457 ? -12.368 6.310 29.306 1.00 94.88 457 GLN A C 1
ATOM 3410 O O . GLN A 1 457 ? -12.004 5.773 30.353 1.00 94.88 457 GLN A O 1
ATOM 3415 N N . LYS A 1 458 ? -11.878 7.498 28.924 1.00 94.88 458 LYS A N 1
ATOM 3416 C CA . LYS A 1 458 ? -10.941 8.291 29.748 1.00 94.88 458 LYS A CA 1
ATOM 3417 C C . LYS A 1 458 ? -11.618 8.812 31.015 1.00 94.88 458 LYS A C 1
ATOM 3419 O O . LYS A 1 458 ? -11.000 8.812 32.079 1.00 94.88 458 LYS A O 1
ATOM 3424 N N . ASP A 1 459 ? -12.873 9.231 30.896 1.00 95.19 459 ASP A N 1
ATOM 3425 C CA . ASP A 1 459 ? -13.662 9.759 32.007 1.00 95.19 459 ASP A CA 1
ATOM 3426 C C . ASP A 1 459 ? -14.142 8.634 32.941 1.00 95.19 459 ASP A C 1
ATOM 3428 O O . ASP A 1 459 ? -14.072 8.789 34.157 1.00 95.19 459 ASP A O 1
ATOM 3432 N N . LEU A 1 460 ? -14.490 7.460 32.399 1.00 95.75 460 LEU A N 1
ATOM 3433 C CA . LEU A 1 460 ? -14.800 6.239 33.152 1.00 95.75 460 LEU A CA 1
ATOM 3434 C C . LEU A 1 460 ? -13.622 5.814 34.041 1.00 95.75 460 LEU A C 1
ATOM 3436 O O . LEU A 1 460 ? -13.790 5.599 35.241 1.00 95.75 460 LEU A O 1
ATOM 3440 N N . TYR A 1 461 ? -12.410 5.756 33.476 1.00 95.00 461 TYR A N 1
ATOM 3441 C CA . TYR A 1 461 ? -11.204 5.426 34.243 1.00 95.00 461 TYR A CA 1
ATOM 3442 C C . TYR A 1 461 ? -10.856 6.499 35.287 1.00 95.00 461 TYR A C 1
ATOM 3444 O O . TYR A 1 461 ? -10.308 6.182 36.343 1.00 95.00 461 TYR A O 1
ATOM 3452 N N . GLN A 1 462 ? -11.180 7.770 35.023 1.00 94.50 462 GLN A N 1
ATOM 3453 C CA . GLN A 1 462 ? -11.010 8.833 36.010 1.00 94.50 462 GLN A CA 1
ATOM 3454 C C . GLN A 1 462 ? -12.019 8.722 37.163 1.00 94.50 462 GLN A C 1
ATOM 3456 O O . GLN A 1 462 ? -11.620 8.891 38.310 1.00 94.50 462 GLN A O 1
ATOM 3461 N N . ALA A 1 463 ? -13.282 8.398 36.893 1.00 94.94 463 ALA A N 1
ATOM 3462 C CA . ALA A 1 463 ? -14.278 8.224 37.945 1.00 94.94 463 ALA A CA 1
ATOM 3463 C C . ALA A 1 463 ? -13.962 7.005 38.840 1.00 94.94 463 ALA A C 1
ATOM 3465 O O . ALA A 1 463 ? -13.970 7.146 40.057 1.00 94.94 463 ALA A O 1
ATOM 3466 N N . TRP A 1 464 ? -13.507 5.873 38.281 1.00 94.25 464 TRP A N 1
ATOM 3467 C CA . TRP A 1 464 ? -13.019 4.724 39.078 1.00 94.25 464 TRP A CA 1
ATOM 3468 C C . TRP A 1 464 ? -11.834 5.069 39.998 1.00 94.25 464 TRP A C 1
ATOM 3470 O O . TRP A 1 464 ? -11.675 4.492 41.074 1.00 94.25 464 TRP A O 1
ATOM 3480 N N . LEU A 1 465 ? -10.993 6.018 39.578 1.00 91.31 465 LEU A N 1
ATOM 3481 C CA . LEU A 1 465 ? -9.907 6.581 40.382 1.00 91.31 465 LEU A CA 1
ATOM 3482 C C . LEU A 1 465 ? -10.427 7.430 41.547 1.00 91.31 465 LEU A C 1
ATOM 3484 O O . LEU A 1 465 ? -9.926 7.302 42.664 1.00 91.31 465 LEU A O 1
ATOM 3488 N N . ASP A 1 466 ? -11.403 8.297 41.277 1.00 92.62 466 ASP A N 1
ATOM 3489 C CA . ASP A 1 466 ? -11.975 9.216 42.264 1.00 92.62 466 ASP A CA 1
ATOM 3490 C C . ASP A 1 466 ? -12.872 8.480 43.284 1.00 92.62 466 ASP A C 1
ATOM 3492 O O . ASP A 1 466 ? -12.886 8.851 44.459 1.00 92.62 466 ASP A O 1
ATOM 3496 N N . ASP A 1 467 ? -13.505 7.372 42.876 1.00 92.06 467 ASP A N 1
ATOM 3497 C CA . ASP A 1 467 ? -14.219 6.413 43.738 1.00 92.06 467 ASP A CA 1
ATOM 3498 C C . ASP A 1 467 ? -13.278 5.551 44.612 1.00 92.06 467 ASP A C 1
ATOM 3500 O O . ASP A 1 467 ? -13.726 4.843 45.516 1.00 92.06 467 ASP A O 1
ATOM 3504 N N . GLY A 1 468 ? -11.959 5.600 44.379 1.00 89.56 468 GLY A N 1
ATOM 3505 C CA . GLY A 1 468 ? -10.966 4.851 45.158 1.00 89.56 468 GLY A CA 1
ATOM 3506 C C . GLY A 1 468 ? -10.798 3.382 44.751 1.00 89.56 468 GLY A C 1
ATOM 3507 O O . GLY A 1 468 ? -10.392 2.564 45.576 1.00 89.56 468 GLY A O 1
ATOM 3508 N N . PHE A 1 469 ? -11.071 3.058 43.485 1.00 89.19 469 PHE A N 1
ATOM 3509 C CA . PHE A 1 469 ? -10.940 1.735 42.866 1.00 89.19 469 PHE A CA 1
ATOM 3510 C C . PHE A 1 469 ? -11.793 0.597 43.473 1.00 89.19 469 PHE A C 1
ATOM 3512 O O . PHE A 1 469 ? -11.238 -0.459 43.793 1.00 89.19 469 PHE A O 1
ATOM 3519 N N . PRO A 1 470 ? -13.123 0.727 43.622 1.00 90.19 470 PRO A N 1
ATOM 3520 C CA . PRO A 1 470 ? -13.955 -0.400 44.044 1.00 90.19 470 PRO A CA 1
ATOM 3521 C C . PRO A 1 470 ? -13.871 -1.585 43.058 1.00 90.19 470 PRO A C 1
ATOM 3523 O O . PRO A 1 470 ? -13.747 -1.414 41.839 1.00 90.19 470 PRO A O 1
ATOM 3526 N N . GLU A 1 471 ? -13.909 -2.797 43.617 1.00 88.69 471 GLU A N 1
ATOM 3527 C CA . GLU A 1 471 ? -13.800 -4.076 42.895 1.00 88.69 471 GLU A CA 1
ATOM 3528 C C . GLU A 1 471 ? -15.161 -4.531 42.340 1.00 88.69 471 GLU A C 1
ATOM 3530 O O . GLU A 1 471 ? -15.272 -4.800 41.144 1.00 88.69 471 GLU A O 1
ATOM 3535 N N . ASN A 1 472 ? -16.190 -4.530 43.199 1.00 85.00 472 ASN A N 1
ATOM 3536 C CA . ASN A 1 472 ? -17.588 -4.845 42.875 1.00 85.00 472 ASN A CA 1
ATOM 3537 C C . ASN A 1 472 ? -18.433 -3.574 42.943 1.00 85.00 472 ASN A C 1
ATOM 3539 O O . ASN A 1 472 ? -18.274 -2.858 43.962 1.00 85.00 472 ASN A O 1
#

Radius of gyration: 44.0 Å; chains: 1; bounding box: 97×65×116 Å

Sequence (472 aa):
MGETQPAARTFLMILLGVVLLEVFGCTGQPRQDESARQLTPLQNAGLEAGIATGLPPLPDDAGRPRAVSAEVEQTLLGSDTFIMSDFADPVGDTLVLQTSPPAPLQFGIYEFPLGGNTPLNFSVDVEVTTGQYWLVLADFNAGAWQVLGPYSGPAADVQTTPPGNYDSPGGNLYAGVIAARLDDADSNVTINSVTLTSDDGVVVTFAVSGTITEEGTVNPLEGINVQLNPGELIEQTNAAGEYEFSAVEPGDYTLIPMSASYLFVPPTRDVTVADADVTGQDFSGTERELLYGEVLESGVTPVEGVSMHLVALNENGSINLAGYRMATTDAAGSYEFEGMVPGDYRLVPQLNGWVFSPNIVEFTYSGSTPQGFTGTEVSLPETVTYDDHIRPWLLEPICMQCHDSAKSGVERNFAPATVNWDTYGGTSELFKASANLRIKAGTMPPATLGFGTTQFQKDLYQAWLDDGFPEN

pLDDT: mean 71.6, std 23.76, range [20.48, 98.31]